Protein AF-A0A7C4PAH7-F1 (afdb_monomer)

Secondary structure (DSSP, 8-state):
----------------------------------------------------------------EEE-S-HHHHHHHHHHHHHHHHHHHHHHHHHTTTSHHHHHHHHHTTSHHHHHHHHHHHHHHHHHHHHHHHHHHHIIIIII----TTS--HHHHHHHHHHHHHHTTSSSS-----SS-HHHHHHHHHHHHHHHHHHHHHHHHHSHHHHHHHS-TTHHHHHHHHHHHHHHHHHHIIIIIIHIIIIIIS---HHHHSEEEHHHHHHH-HHHHHHHHTT-SPPPPPHHHHHHHHHHHHHHHHHHHHHHHHHHHHHHHS-------PPPPP---S------PPPPP------PPS-----SSSIIIIIHHHHHHHTTTTTTSS-GGG---SSHHHHHH-BTTB-S--TT-GGG-HHHHHHHH---TTPPPHHHHHHHHHHHHTT----

Sequence (447 aa):
MSRRQCQTTRGNHPAFFLLRAQNIHPPQMRNSPEQTFHQTKLALSQPRRAIMANEQPSTRNSARYYTRFDLVQRLEHFFFMLSFTLLGLTGLVQKYAQSPFSEFVIRSLSGIETTRQIHHAAAFVMMLVTIFHINSVLYRVLVLRVRWTMMPVIEDFKHLYDDIRYYLGLRKHKAYYGRYNYAEKVEYLAVVWGTILMGLTGFMMWNPIVTTRLLPGEFIPAAKAAHGAEAVLAVLAIVIWHFYHVHLRHFNKSMFTGKLSEAEMAHEHPAELDQIKNGALDPPPAPEVLRRRQRIFFPIAAFLSLTLGLGVYAFVSVETTAITTIPPAETVEVFVPITPTPRPTPTVAPTPTPGEGIAANSWDGAFSALFRNRCSTCHGITRVGGLSLATYQDALAGGNSGPAIVPGNPERSILVQIQQQGGHPGQLTEQELQQVIEWIRAGAVER

pLDDT: mean 81.39, std 22.3, range [29.36, 98.5]

Solvent-accessible surface area (backbone atoms only — not comparable to full-atom values): 26698 Å² total; per-residue (Å²): 134,85,89,88,80,91,82,91,84,91,85,88,85,87,80,90,86,82,87,85,90,84,89,86,86,89,91,85,89,83,82,86,84,81,90,82,85,84,90,81,86,85,86,90,84,84,89,83,85,84,82,90,71,83,79,67,81,75,88,62,87,69,79,51,70,43,84,74,44,56,70,67,60,32,50,52,49,49,54,44,52,53,21,50,50,46,32,47,54,39,47,50,30,64,74,43,48,88,39,73,67,24,44,50,52,31,56,75,50,73,26,66,68,48,36,51,51,50,29,53,52,23,47,52,50,41,51,53,49,49,56,49,48,53,48,54,50,48,42,41,44,73,54,59,56,53,76,75,66,64,58,88,51,78,66,40,57,53,38,52,52,38,35,52,35,24,77,71,65,76,34,97,58,68,50,81,24,37,89,52,43,59,66,60,26,50,54,51,50,51,51,56,52,48,51,52,52,44,52,54,24,46,45,34,66,63,31,48,68,65,40,49,74,77,39,66,71,67,52,47,62,49,24,52,52,49,38,58,49,50,50,51,52,52,50,48,46,44,56,63,47,51,40,32,54,42,57,66,77,41,73,63,54,31,71,80,71,17,39,40,42,53,69,55,33,54,71,68,19,36,47,37,45,50,28,60,74,69,66,65,56,84,72,79,61,57,70,69,58,40,51,57,39,45,68,58,43,50,61,52,50,48,51,51,50,50,53,52,47,51,48,51,49,46,69,71,61,73,52,89,73,80,75,76,80,72,72,78,72,79,84,69,71,91,70,73,78,77,70,84,69,80,80,77,77,87,74,88,72,81,84,80,79,91,84,86,82,84,61,75,76,13,34,76,53,40,48,48,63,51,37,50,74,53,37,27,83,46,23,22,90,68,27,54,66,58,19,28,47,79,44,73,67,38,26,44,63,20,27,79,90,42,36,30,44,37,65,50,33,38,89,71,5,49,53,50,53,52,57,70,72,51,92,48,95,63,63,65,52,72,69,58,45,50,52,50,42,52,34,20,47,72,42,48,42,57,104

Nearest PDB structures (foldseek):
  1kqf-assembly1_C  TM=8.508E-01  e=3.202E-06  Escherichia coli
  5och-assembly4_H  TM=1.956E-01  e=2.041E+00  Homo sapiens

Structure (mmCIF, N/CA/C/O backbone):
data_AF-A0A7C4PAH7-F1
#
_entry.id   AF-A0A7C4PAH7-F1
#
loop_
_atom_site.group_PDB
_atom_site.id
_atom_site.type_symbol
_atom_site.label_atom_id
_atom_site.label_alt_id
_atom_site.label_comp_id
_atom_site.label_asym_id
_atom_site.label_entity_id
_atom_site.label_seq_id
_atom_site.pdbx_PDB_ins_code
_atom_site.Cartn_x
_atom_site.Cartn_y
_atom_site.Cartn_z
_atom_site.occupancy
_atom_site.B_iso_or_equiv
_atom_site.auth_seq_id
_atom_site.auth_comp_id
_atom_site.auth_asym_id
_atom_site.auth_atom_id
_atom_site.pdbx_PDB_model_num
ATOM 1 N N . MET A 1 1 ? -56.613 -44.545 -25.743 1.00 35.09 1 MET A N 1
ATOM 2 C CA . MET A 1 1 ? -57.098 -45.943 -25.696 1.00 35.09 1 MET A CA 1
ATOM 3 C C . MET A 1 1 ? -55.980 -46.847 -25.182 1.00 35.09 1 MET A C 1
ATOM 5 O O . MET A 1 1 ? -54.867 -46.676 -25.643 1.00 35.09 1 MET A O 1
ATOM 9 N N . SER A 1 2 ? -56.315 -47.749 -24.244 1.00 34.22 2 SER A N 1
ATOM 10 C CA . SER A 1 2 ? -55.625 -48.985 -23.786 1.00 34.22 2 SER A CA 1
ATOM 11 C C . SER A 1 2 ? -54.119 -48.926 -23.416 1.00 34.22 2 SER A C 1
ATOM 13 O O . SER A 1 2 ? -53.301 -48.718 -24.292 1.00 34.22 2 SER A O 1
ATOM 15 N N . ARG A 1 3 ? -53.638 -49.005 -22.159 1.00 35.06 3 ARG A N 1
ATOM 16 C CA . ARG A 1 3 ? -53.734 -50.002 -21.051 1.00 35.06 3 ARG A CA 1
ATOM 17 C C . ARG A 1 3 ? -52.939 -51.316 -21.271 1.00 35.06 3 ARG A C 1
ATOM 19 O O . ARG A 1 3 ? -53.200 -51.992 -22.259 1.00 35.06 3 ARG A O 1
ATOM 26 N N . ARG A 1 4 ? -52.190 -51.707 -20.206 1.00 38.06 4 ARG A N 1
ATOM 27 C CA . ARG A 1 4 ? -51.714 -53.057 -19.749 1.00 38.06 4 ARG A CA 1
ATOM 28 C C . ARG A 1 4 ? -50.265 -53.461 -20.107 1.00 38.06 4 ARG A C 1
ATOM 30 O O . ARG A 1 4 ? -49.839 -53.156 -21.203 1.00 38.06 4 ARG A O 1
ATOM 37 N N . GLN A 1 5 ? -49.477 -54.198 -19.302 1.00 38.59 5 GLN A N 1
ATOM 38 C CA . GLN A 1 5 ? -49.494 -54.678 -17.894 1.00 38.59 5 GLN A CA 1
ATOM 39 C C . GLN A 1 5 ? -48.187 -55.482 -17.623 1.00 38.59 5 GLN A C 1
ATOM 41 O O . GLN A 1 5 ? -47.750 -56.171 -18.532 1.00 38.59 5 GLN A O 1
ATOM 46 N N . CYS A 1 6 ? -47.737 -55.515 -16.349 1.00 33.09 6 CYS A N 1
ATOM 47 C CA . CYS A 1 6 ? -47.111 -56.647 -15.600 1.00 33.09 6 CYS A CA 1
ATOM 48 C C . CYS A 1 6 ? -45.711 -57.176 -16.017 1.00 33.09 6 CYS A C 1
ATOM 50 O O . CYS A 1 6 ? -45.392 -57.177 -17.190 1.00 33.09 6 CYS A O 1
ATOM 52 N N . GLN A 1 7 ? -44.813 -57.671 -15.143 1.00 35.78 7 GLN A N 1
ATOM 53 C CA . GLN A 1 7 ? -44.905 -58.301 -13.801 1.00 35.78 7 GLN A CA 1
ATOM 54 C C . GLN A 1 7 ? -43.483 -58.299 -13.146 1.00 35.78 7 GLN A C 1
ATOM 56 O O . GLN A 1 7 ? -42.508 -58.550 -13.838 1.00 35.78 7 GLN A O 1
ATOM 61 N N . THR A 1 8 ? -43.283 -57.777 -11.923 1.00 35.81 8 THR A N 1
ATOM 62 C CA . THR A 1 8 ? -43.130 -58.449 -10.595 1.00 35.81 8 THR A CA 1
ATOM 63 C C . THR A 1 8 ? -41.800 -59.147 -10.254 1.00 35.81 8 THR A C 1
ATOM 65 O O . THR A 1 8 ? -41.507 -60.183 -10.828 1.00 35.81 8 THR A O 1
ATOM 68 N N . THR A 1 9 ? -41.168 -58.707 -9.152 1.00 34.09 9 THR A N 1
ATOM 69 C CA . THR A 1 9 ? -40.779 -59.502 -7.950 1.00 34.09 9 THR A CA 1
ATOM 70 C C . THR A 1 9 ? -40.539 -58.512 -6.792 1.00 34.09 9 THR A C 1
ATOM 72 O O . THR A 1 9 ? -39.688 -57.641 -6.910 1.00 34.09 9 THR A O 1
ATOM 75 N N . ARG A 1 10 ? -41.465 -58.371 -5.830 1.00 33.12 10 ARG A N 1
ATOM 76 C CA . ARG A 1 10 ? -41.563 -59.042 -4.506 1.00 33.12 10 ARG A CA 1
ATOM 77 C C . ARG A 1 10 ? -40.390 -58.774 -3.550 1.00 33.12 10 ARG A C 1
ATOM 79 O O . ARG A 1 10 ? -39.287 -59.244 -3.787 1.00 33.12 10 ARG A O 1
ATOM 86 N N . GLY A 1 11 ? -40.697 -58.124 -2.421 1.00 30.12 11 GLY A N 1
ATOM 87 C CA . GLY A 1 11 ? -39.770 -57.951 -1.300 1.00 30.12 11 GLY A CA 1
ATOM 88 C C . GLY A 1 11 ? -40.283 -57.092 -0.135 1.00 30.12 11 GLY A C 1
ATOM 89 O O . GLY A 1 11 ? -39.575 -56.192 0.276 1.00 30.12 11 GLY A O 1
ATOM 90 N N . ASN A 1 12 ? -41.489 -57.397 0.363 1.00 31.56 12 ASN A N 1
ATOM 91 C CA . ASN A 1 12 ? -42.074 -57.092 1.684 1.00 31.56 12 ASN A CA 1
ATOM 92 C C . ASN A 1 12 ? -42.241 -55.653 2.223 1.00 31.56 12 ASN A C 1
ATOM 94 O O . ASN A 1 12 ? -41.434 -54.751 2.062 1.00 31.56 12 ASN A O 1
ATOM 98 N N . HIS A 1 13 ? -43.388 -55.505 2.891 1.00 33.56 13 HIS A N 1
ATOM 99 C CA . HIS A 1 13 ? -44.172 -54.298 3.105 1.00 33.56 13 HIS A CA 1
ATOM 100 C C . HIS A 1 13 ? -44.029 -53.664 4.512 1.00 33.56 13 HIS A C 1
ATOM 102 O O . HIS A 1 13 ? -43.628 -54.341 5.457 1.00 33.56 13 HIS A O 1
ATOM 108 N N . PRO A 1 14 ? -44.463 -52.392 4.639 1.00 59.00 14 PRO A N 1
ATOM 109 C CA . PRO A 1 14 ? -44.670 -51.601 5.859 1.00 59.00 14 PRO A CA 1
ATOM 110 C C . PRO A 1 14 ? -46.130 -51.673 6.373 1.00 59.00 14 PRO A C 1
ATOM 112 O O . PRO A 1 14 ? -46.999 -52.189 5.674 1.00 59.00 14 PRO A O 1
ATOM 115 N N . ALA A 1 15 ? -46.436 -51.064 7.527 1.00 34.00 15 ALA A N 1
ATOM 116 C CA . ALA A 1 15 ? -47.779 -50.552 7.872 1.00 34.00 15 ALA A CA 1
ATOM 117 C C . ALA A 1 15 ? -47.665 -49.515 9.019 1.00 34.00 15 ALA A C 1
ATOM 119 O O . ALA A 1 15 ? -46.953 -49.774 9.981 1.00 34.00 15 ALA A O 1
ATOM 120 N N . PHE A 1 16 ? -48.127 -48.258 8.906 1.00 29.62 16 PHE A N 1
ATOM 121 C CA . PHE A 1 16 ? -49.519 -47.747 8.874 1.00 29.62 16 PHE A CA 1
ATOM 122 C C . PHE A 1 16 ? -50.330 -48.067 10.147 1.00 29.62 16 PHE A C 1
ATOM 124 O O . PHE A 1 16 ? -50.591 -49.235 10.402 1.00 29.62 16 PHE A O 1
ATOM 131 N N . PHE A 1 17 ? -50.817 -47.059 10.899 1.00 29.53 17 PHE A N 1
ATOM 132 C CA . PHE A 1 17 ? -52.135 -46.415 10.690 1.00 29.53 17 PHE A CA 1
ATOM 133 C C . PHE A 1 17 ? -52.603 -45.492 11.864 1.00 29.53 17 PHE A C 1
ATOM 135 O O . PHE A 1 17 ? -52.379 -45.782 13.031 1.00 29.53 17 PHE A O 1
ATOM 142 N N . LEU A 1 18 ? -53.355 -44.445 11.472 1.00 29.88 18 LEU A N 1
ATOM 143 C CA . LEU A 1 18 ? -54.565 -43.807 12.068 1.00 29.88 18 LEU A CA 1
ATOM 144 C C . LEU A 1 18 ? -54.539 -42.979 13.367 1.00 29.88 18 LEU A C 1
ATOM 146 O O . LEU A 1 18 ? -54.541 -43.497 14.473 1.00 29.88 18 LEU A O 1
ATOM 150 N N . LEU A 1 19 ? -54.775 -41.671 13.164 1.00 31.67 19 LEU A N 1
ATOM 151 C CA . LEU A 1 19 ? -56.029 -40.947 13.471 1.00 31.67 19 LEU A CA 1
ATOM 152 C C . LEU A 1 19 ? -56.720 -41.212 14.825 1.00 31.67 19 LEU A C 1
ATOM 154 O O . LEU A 1 19 ? -57.408 -42.216 14.990 1.00 31.67 19 LEU A O 1
ATOM 158 N N . ARG A 1 20 ? -56.783 -40.164 15.664 1.00 29.62 20 ARG A N 1
ATOM 159 C CA . ARG A 1 20 ? -58.056 -39.727 16.269 1.00 29.62 20 ARG A CA 1
ATOM 160 C C . ARG A 1 20 ? -58.022 -38.251 16.680 1.00 29.62 20 ARG A C 1
ATOM 162 O O . ARG A 1 20 ? -57.206 -37.838 17.494 1.00 29.62 20 ARG A O 1
ATOM 169 N N . ALA A 1 21 ? -58.945 -37.482 16.113 1.00 33.66 21 ALA A N 1
ATOM 170 C CA . ALA A 1 21 ? -59.390 -36.186 16.607 1.00 33.66 21 ALA A CA 1
ATOM 171 C C . ALA A 1 21 ? -60.620 -36.381 17.510 1.00 33.66 21 ALA A C 1
ATOM 173 O O . ALA A 1 21 ? -61.430 -37.260 17.218 1.00 33.66 21 ALA A O 1
ATOM 174 N N . GLN A 1 22 ? -60.760 -35.553 18.553 1.00 32.22 22 GLN A N 1
ATOM 175 C CA . GLN A 1 22 ? -62.009 -35.073 19.185 1.00 32.22 22 GLN A CA 1
ATOM 176 C C . GLN A 1 22 ? -61.595 -34.138 20.353 1.00 32.22 22 GLN A C 1
ATOM 178 O O . GLN A 1 22 ? -60.819 -34.565 21.195 1.00 32.22 22 GLN A O 1
ATOM 183 N N . ASN A 1 23 ? -61.813 -32.816 20.342 1.00 32.56 23 ASN A N 1
ATOM 184 C CA . ASN A 1 23 ? -63.032 -31.981 20.383 1.00 32.56 23 ASN A CA 1
ATOM 185 C C . ASN A 1 23 ? -63.423 -31.508 21.808 1.00 32.56 23 ASN A C 1
ATOM 187 O O . ASN A 1 23 ? -63.496 -32.322 22.718 1.00 32.56 23 ASN A O 1
ATOM 191 N N . ILE A 1 24 ? -63.788 -30.211 21.897 1.00 32.84 24 ILE A N 1
ATOM 192 C CA . ILE A 1 24 ? -64.696 -29.531 22.866 1.00 32.84 24 ILE A CA 1
ATOM 193 C C . ILE A 1 24 ? -64.074 -28.586 23.937 1.00 32.84 24 ILE A C 1
ATOM 195 O O . ILE A 1 24 ? -63.719 -28.981 25.036 1.00 32.84 24 ILE A O 1
ATOM 199 N N . HIS A 1 25 ? -64.004 -27.309 23.526 1.00 31.75 25 HIS A N 1
ATOM 200 C CA . HIS A 1 25 ? -64.468 -26.020 24.102 1.00 31.75 25 HIS A CA 1
ATOM 201 C C . HIS A 1 25 ? -64.240 -25.483 25.559 1.00 31.75 25 HIS A C 1
ATOM 203 O O . HIS A 1 25 ? -64.214 -26.247 26.515 1.00 31.75 25 HIS A O 1
ATOM 209 N N . PRO A 1 26 ? -64.134 -24.122 25.700 1.00 53.22 26 PRO A N 1
ATOM 210 C CA . PRO A 1 26 ? -63.938 -23.303 26.936 1.00 53.22 26 PRO A CA 1
ATOM 211 C C . PRO A 1 26 ? -65.316 -22.968 27.611 1.00 53.22 26 PRO A C 1
ATOM 213 O O . PRO A 1 26 ? -66.267 -23.612 27.164 1.00 53.22 26 PRO A O 1
ATOM 216 N N . PRO A 1 27 ? -65.560 -22.015 28.579 1.00 46.91 27 PRO A N 1
ATOM 217 C CA . PRO A 1 27 ? -64.836 -20.771 28.969 1.00 46.91 27 PRO A CA 1
ATOM 218 C C . PRO A 1 27 ? -64.942 -20.284 30.458 1.00 46.91 27 PRO A C 1
ATOM 220 O O . PRO A 1 27 ? -65.574 -20.916 31.291 1.00 46.91 27 PRO A O 1
ATOM 223 N N . GLN A 1 28 ? -64.337 -19.115 30.767 1.00 30.73 28 GLN A N 1
ATOM 224 C CA . GLN A 1 28 ? -64.933 -17.929 31.451 1.00 30.73 28 GLN A CA 1
ATOM 225 C C . GLN A 1 28 ? -64.049 -17.173 32.477 1.00 30.73 28 GLN A C 1
ATOM 227 O O . GLN A 1 28 ? -63.730 -17.659 33.555 1.00 30.73 28 GLN A O 1
ATOM 232 N N . MET A 1 29 ? -63.761 -15.918 32.098 1.00 31.16 29 MET A N 1
ATOM 233 C CA . MET A 1 29 ? -63.794 -14.643 32.842 1.00 31.16 29 MET A CA 1
ATOM 234 C C . MET A 1 29 ? -63.351 -14.547 34.316 1.00 31.16 29 MET A C 1
ATOM 236 O O . MET A 1 29 ? -64.027 -15.045 35.217 1.00 31.16 29 MET A O 1
ATOM 240 N N . ARG A 1 30 ? -62.385 -13.642 34.571 1.00 32.16 30 ARG A N 1
ATOM 241 C CA . ARG A 1 30 ? -62.533 -12.608 35.618 1.00 32.16 30 ARG A CA 1
ATOM 242 C C . ARG A 1 30 ? -61.583 -11.398 35.444 1.00 32.16 30 ARG A C 1
ATOM 244 O O . ARG A 1 30 ? -60.378 -11.523 35.598 1.00 32.16 30 ARG A O 1
ATOM 251 N N . ASN A 1 31 ? -62.196 -10.265 35.090 1.00 31.48 31 ASN A N 1
ATOM 252 C CA . ASN A 1 31 ? -61.989 -8.856 35.482 1.00 31.48 31 ASN A CA 1
ATOM 253 C C . ASN A 1 31 ? -60.585 -8.313 35.850 1.00 31.48 31 ASN A C 1
ATOM 255 O O . ASN A 1 31 ? -59.981 -8.733 36.831 1.00 31.48 31 ASN A O 1
ATOM 259 N N . SER A 1 32 ? -60.180 -7.229 35.168 1.00 35.97 32 SER A N 1
ATOM 260 C CA . SER A 1 32 ? -59.380 -6.125 35.749 1.00 35.97 32 SER A CA 1
ATOM 261 C C . SER A 1 32 ? -60.257 -5.261 36.678 1.00 35.97 32 SER A C 1
ATOM 263 O O . SER A 1 32 ? -61.481 -5.289 36.514 1.00 35.97 32 SER A O 1
ATOM 265 N N . PRO A 1 33 ? -59.684 -4.500 37.637 1.00 40.22 33 PRO A N 1
ATOM 266 C CA . PRO A 1 33 ? -59.323 -3.106 37.325 1.00 40.22 33 PRO A CA 1
ATOM 267 C C . PRO A 1 33 ? -58.122 -2.508 38.109 1.00 40.22 33 PRO A C 1
ATOM 269 O O . PRO A 1 33 ? -57.720 -2.999 39.155 1.00 40.22 33 PRO A O 1
ATOM 272 N N . GLU A 1 34 ? -57.587 -1.427 37.531 1.00 30.22 34 GLU A N 1
ATOM 273 C CA . GLU A 1 34 ? -57.113 -0.163 38.136 1.00 30.22 34 GLU A CA 1
ATOM 274 C C . GLU A 1 34 ? -56.205 -0.093 39.385 1.00 30.22 34 GLU A C 1
ATOM 276 O O . GLU A 1 34 ? -56.510 -0.555 40.475 1.00 30.22 34 GLU A O 1
ATOM 281 N N . GLN A 1 35 ? -55.119 0.672 39.192 1.00 35.88 35 GLN A N 1
ATOM 282 C CA . GLN A 1 35 ? -54.627 1.778 40.031 1.00 35.88 35 GLN A CA 1
ATOM 283 C C . GLN A 1 35 ? -54.895 1.735 41.547 1.00 35.88 35 GLN A C 1
ATOM 285 O O . GLN A 1 35 ? -56.009 1.971 42.006 1.00 35.88 35 GLN A O 1
ATOM 290 N N . THR A 1 36 ? -53.828 1.695 42.357 1.00 33.50 36 THR A N 1
ATOM 291 C CA . THR A 1 36 ? -53.839 2.409 43.647 1.00 33.50 36 THR A CA 1
ATOM 292 C C . THR A 1 36 ? -52.447 2.902 44.048 1.00 33.50 36 THR A C 1
ATOM 294 O O . THR A 1 36 ? -51.464 2.166 44.075 1.00 33.50 36 THR A O 1
ATOM 297 N N . PHE A 1 37 ? -52.414 4.205 44.305 1.00 30.66 37 PHE A N 1
ATOM 298 C CA . PHE A 1 37 ? -51.377 5.035 44.908 1.00 30.66 37 PHE A CA 1
ATOM 299 C C . PHE A 1 37 ? -51.103 4.679 46.391 1.00 30.66 37 PHE A C 1
ATOM 301 O O . PHE A 1 37 ? -51.896 3.989 47.020 1.00 30.66 37 PHE A O 1
ATOM 308 N N . HIS A 1 38 ? -50.061 5.321 46.948 1.00 31.06 38 HIS A N 1
ATOM 309 C CA . HIS A 1 38 ? -49.693 5.495 48.373 1.00 31.06 38 HIS A CA 1
ATOM 310 C C . HIS A 1 38 ? -48.747 4.447 48.987 1.00 31.06 38 HIS A C 1
ATOM 312 O O . HIS A 1 38 ? -49.076 3.289 49.184 1.00 31.06 38 HIS A O 1
ATOM 318 N N . GLN A 1 39 ? -47.474 4.811 49.186 1.00 31.94 39 GLN A N 1
ATOM 319 C CA . GLN A 1 39 ? -46.939 5.465 50.398 1.00 31.94 39 GLN A CA 1
ATOM 320 C C . GLN A 1 39 ? -46.996 4.586 51.658 1.00 31.94 39 GLN A C 1
ATOM 322 O O . GLN A 1 39 ? -48.017 4.477 52.327 1.00 31.94 39 GLN A O 1
ATOM 327 N N . THR A 1 40 ? -45.829 4.103 52.084 1.00 34.12 40 THR A N 1
ATOM 328 C CA . THR A 1 40 ? -45.518 3.812 53.494 1.00 34.12 40 THR A CA 1
ATOM 329 C C . THR A 1 40 ? -44.022 4.104 53.680 1.00 34.12 40 THR A C 1
ATOM 331 O O . THR A 1 40 ? -43.183 3.432 53.095 1.00 34.12 40 THR A O 1
ATOM 334 N N . LYS A 1 41 ? -43.665 5.324 54.115 1.00 34.78 41 LYS A N 1
ATOM 335 C CA . LYS A 1 41 ? -43.171 5.668 55.470 1.00 34.78 41 LYS A CA 1
ATOM 336 C C . LYS A 1 41 ? -42.124 4.670 56.004 1.00 34.78 41 LYS A C 1
ATOM 338 O O . LYS A 1 41 ? -42.450 3.523 56.250 1.00 34.78 41 LYS A O 1
ATOM 343 N N . LEU A 1 42 ? -40.839 5.037 56.017 1.00 33.62 42 LEU A N 1
ATOM 344 C CA . LEU A 1 42 ? -40.104 5.831 57.029 1.00 33.62 42 LEU A CA 1
ATOM 345 C C . LEU A 1 42 ? -39.534 4.987 58.187 1.00 33.62 42 LEU A C 1
ATOM 347 O O . LEU A 1 42 ? -40.271 4.329 58.905 1.00 33.62 42 LEU A O 1
ATOM 351 N N . ALA A 1 43 ? -38.228 5.191 58.396 1.00 31.55 43 ALA A N 1
ATOM 352 C CA . ALA A 1 43 ? -37.466 5.067 59.641 1.00 31.55 43 ALA A CA 1
ATOM 353 C C . ALA A 1 43 ? -37.067 3.667 60.150 1.00 31.55 43 ALA A C 1
ATOM 355 O O . ALA A 1 43 ? -37.753 3.052 60.957 1.00 31.55 43 ALA A O 1
ATOM 356 N N . LEU A 1 44 ? -35.819 3.290 59.849 1.00 37.66 44 LEU A N 1
ATOM 357 C CA . LEU A 1 44 ? -34.921 2.721 60.856 1.00 37.66 44 LEU A CA 1
ATOM 358 C C . LEU A 1 44 ? -33.666 3.596 60.937 1.00 37.66 44 LEU A C 1
ATOM 360 O O . LEU A 1 44 ? -32.801 3.597 60.066 1.00 37.66 44 LEU A O 1
ATOM 364 N N . SER A 1 45 ? -33.642 4.403 61.990 1.00 34.81 45 SER A N 1
ATOM 365 C CA . SER A 1 45 ? -32.550 5.253 62.443 1.00 34.81 45 SER A CA 1
ATOM 366 C C . SER A 1 45 ? -31.613 4.470 63.361 1.00 34.81 45 SER A C 1
ATOM 368 O O . SER A 1 45 ? -32.086 3.963 64.375 1.00 34.81 45 SER A O 1
ATOM 370 N N . GLN A 1 46 ? -30.301 4.478 63.104 1.00 38.50 46 GLN A N 1
ATOM 371 C CA . GLN A 1 46 ? -29.288 4.449 64.170 1.00 38.50 46 GLN A CA 1
ATOM 372 C C . GLN A 1 46 ? -28.051 5.290 63.793 1.00 38.50 46 GLN A C 1
ATOM 374 O O . GLN A 1 46 ? -27.732 5.400 62.608 1.00 38.50 46 GLN A O 1
ATOM 379 N N . PRO A 1 47 ? -27.364 5.914 64.774 1.00 45.28 47 PRO A N 1
ATOM 380 C CA . PRO A 1 47 ? -26.394 6.977 64.535 1.00 45.28 47 PRO A CA 1
ATOM 381 C C . PRO A 1 47 ? -24.943 6.498 64.693 1.00 45.28 47 PRO A C 1
ATOM 383 O O . PRO A 1 47 ? -24.614 5.793 65.643 1.00 45.28 47 PRO A O 1
ATOM 386 N N . ARG A 1 48 ? -24.026 6.992 63.855 1.00 37.69 48 ARG A N 1
ATOM 387 C CA . ARG A 1 48 ? -22.611 7.142 64.236 1.00 37.69 48 ARG A CA 1
ATOM 388 C C . ARG A 1 48 ? -22.074 8.466 63.712 1.00 37.69 48 ARG A C 1
ATOM 390 O O . ARG A 1 48 ? -21.861 8.652 62.520 1.00 37.69 48 ARG A O 1
ATOM 397 N N . ARG A 1 49 ? -21.897 9.400 64.646 1.00 39.16 49 ARG A N 1
ATOM 398 C CA . ARG A 1 49 ? -21.146 10.641 64.461 1.00 39.16 49 ARG A CA 1
ATOM 399 C C . ARG A 1 49 ? -19.648 10.340 64.364 1.00 39.16 49 ARG A C 1
ATOM 401 O O . ARG A 1 49 ? -19.145 9.487 65.087 1.00 39.16 49 ARG A O 1
ATOM 408 N N . ALA A 1 50 ? -18.997 11.198 63.582 1.00 36.03 50 ALA A N 1
ATOM 409 C CA . ALA A 1 50 ? -17.607 11.634 63.683 1.00 36.03 50 ALA A CA 1
ATOM 410 C C . ALA A 1 50 ? -16.520 10.696 63.140 1.00 36.03 50 ALA A C 1
ATOM 412 O O . ALA A 1 50 ? -15.842 10.020 63.900 1.00 36.03 50 ALA A O 1
ATOM 413 N N . ILE A 1 51 ? -16.245 10.833 61.838 1.00 39.72 51 ILE A N 1
ATOM 414 C CA . ILE A 1 51 ? -14.926 11.300 61.382 1.00 39.72 51 ILE A CA 1
ATOM 415 C C . ILE A 1 51 ? -15.183 12.367 60.307 1.00 39.72 51 ILE A C 1
ATOM 417 O O . ILE A 1 51 ? -15.453 12.050 59.153 1.00 39.72 51 ILE A O 1
ATOM 421 N N . MET A 1 52 ? -15.150 13.646 60.698 1.00 43.78 52 MET A N 1
ATOM 422 C CA . MET A 1 52 ? -14.929 14.730 59.741 1.00 43.78 52 MET A CA 1
ATOM 423 C C . MET A 1 52 ? -13.454 14.677 59.340 1.00 43.78 52 MET A C 1
ATOM 425 O O . MET A 1 52 ? -12.603 15.266 60.000 1.00 43.78 52 MET A O 1
ATOM 429 N N . ALA A 1 53 ? -13.157 13.934 58.280 1.00 39.47 53 ALA A N 1
ATOM 430 C CA . ALA A 1 53 ? -11.900 14.033 57.557 1.00 39.47 53 ALA A CA 1
ATOM 431 C C . ALA A 1 53 ? -12.202 14.711 56.221 1.00 39.47 53 ALA A C 1
ATOM 433 O O . ALA A 1 53 ? -12.573 14.060 55.258 1.00 39.47 53 ALA A O 1
ATOM 434 N N . ASN A 1 54 ? -12.115 16.040 56.232 1.00 39.81 54 ASN A N 1
ATOM 435 C CA . ASN A 1 54 ? -11.635 16.879 55.137 1.00 39.81 54 ASN A CA 1
ATOM 436 C C . ASN A 1 54 ? -11.788 16.309 53.705 1.00 39.81 54 ASN A C 1
ATOM 438 O O . ASN A 1 54 ? -10.792 16.074 53.024 1.00 39.81 54 ASN A O 1
ATOM 442 N N . GLU A 1 55 ? -13.017 16.141 53.213 1.00 39.72 55 GLU A N 1
ATOM 443 C CA . GLU A 1 55 ? -13.261 16.113 51.768 1.00 39.72 55 GLU A CA 1
ATOM 444 C C . GLU A 1 55 ? -13.281 17.559 51.277 1.00 39.72 55 GLU A C 1
ATOM 446 O O . GLU A 1 55 ? -14.324 18.187 51.094 1.00 39.72 55 GLU A O 1
ATOM 451 N N . GLN A 1 56 ? -12.085 18.109 51.066 1.00 37.38 56 GLN A N 1
ATOM 452 C CA . GLN A 1 56 ? -11.961 19.153 50.063 1.00 37.38 56 GLN A CA 1
ATOM 453 C C . GLN A 1 56 ? -12.465 18.565 48.738 1.00 37.38 56 GLN A C 1
ATOM 455 O O . GLN A 1 56 ? -12.005 17.481 48.360 1.00 37.38 56 GLN A O 1
ATOM 460 N N . PRO A 1 57 ? -13.368 19.239 48.003 1.00 40.12 57 PRO A N 1
ATOM 461 C CA . PRO A 1 57 ? -13.646 18.845 46.636 1.00 40.12 57 PRO A CA 1
ATOM 462 C C . PRO A 1 57 ? -12.326 19.003 45.891 1.00 40.12 57 PRO A C 1
ATOM 464 O O . PRO A 1 57 ? -11.844 20.116 45.685 1.00 40.12 57 PRO A O 1
ATOM 467 N N . SER A 1 58 ? -11.688 17.883 45.558 1.00 39.53 58 SER A N 1
ATOM 468 C CA . SER A 1 58 ? -10.491 17.891 44.733 1.00 39.53 58 SER A CA 1
ATOM 469 C C . SER A 1 58 ? -10.902 18.359 43.339 1.00 39.53 58 SER A C 1
ATOM 471 O O . SER A 1 58 ? -11.205 17.586 42.436 1.00 39.53 58 SER A O 1
ATOM 473 N N . THR A 1 59 ? -10.929 19.676 43.148 1.00 41.69 59 THR A N 1
ATOM 474 C CA . THR A 1 59 ? -11.023 20.332 41.848 1.00 41.69 59 THR A CA 1
ATOM 475 C C . THR A 1 59 ? -9.692 20.156 41.124 1.00 41.69 59 THR A C 1
ATOM 477 O O . THR A 1 59 ? -8.948 21.099 40.865 1.00 41.69 59 THR A O 1
ATOM 480 N N . ARG A 1 60 ? -9.368 18.906 40.805 1.00 41.34 60 ARG A N 1
ATOM 481 C CA . ARG A 1 60 ? -8.515 18.545 39.684 1.00 41.34 60 ARG A CA 1
ATOM 482 C C . ARG A 1 60 ? -9.346 17.590 38.851 1.00 41.34 60 ARG A C 1
ATOM 484 O O . ARG A 1 60 ? -9.363 16.392 39.115 1.00 41.34 60 ARG A O 1
ATOM 491 N N . ASN A 1 61 ? -10.034 18.146 37.852 1.00 44.97 61 ASN A N 1
ATOM 492 C CA . ASN A 1 61 ? -10.528 17.405 36.694 1.00 44.97 61 ASN A CA 1
ATOM 493 C C . ASN A 1 61 ? -9.314 16.726 36.040 1.00 44.97 61 ASN A C 1
ATOM 495 O O . ASN A 1 61 ? -8.705 17.246 35.107 1.00 44.97 61 ASN A O 1
ATOM 499 N N . SER A 1 62 ? -8.884 15.599 36.599 1.00 53.59 62 SER A N 1
ATOM 500 C CA . SER A 1 62 ? -7.921 14.724 35.960 1.00 53.59 62 SER A CA 1
ATOM 501 C C . SER A 1 62 ? -8.682 14.111 34.801 1.00 53.59 62 SER A C 1
ATOM 503 O O . SER A 1 62 ? -9.522 13.237 34.992 1.00 53.59 62 SER A O 1
ATOM 505 N N . ALA A 1 63 ? -8.477 14.671 33.607 1.00 72.31 63 ALA A N 1
ATOM 506 C CA . ALA A 1 63 ? -9.095 14.168 32.392 1.00 72.31 63 ALA A CA 1
ATOM 507 C C . ALA A 1 63 ? -8.879 12.651 32.345 1.00 72.31 63 ALA A C 1
ATOM 509 O O . ALA A 1 63 ? -7.740 12.178 32.342 1.00 72.31 63 ALA A O 1
ATOM 510 N N . ARG A 1 64 ? -9.970 11.888 32.414 1.00 89.75 64 ARG A N 1
ATOM 511 C CA . ARG A 1 64 ? -9.906 10.431 32.417 1.00 89.75 64 ARG A CA 1
ATOM 512 C C . ARG A 1 64 ? -9.556 9.980 31.004 1.00 89.75 64 ARG A C 1
ATOM 514 O O . ARG A 1 64 ? -10.151 10.450 30.038 1.00 89.75 64 ARG A O 1
ATOM 521 N N . TYR A 1 65 ? -8.572 9.096 30.888 1.00 91.94 65 TYR A N 1
ATOM 522 C CA . TYR A 1 65 ? -8.117 8.553 29.609 1.00 91.94 65 TYR A CA 1
ATOM 523 C C . TYR A 1 65 ? -8.417 7.060 29.526 1.00 91.94 65 TYR A C 1
ATOM 525 O O . TYR A 1 65 ? -8.243 6.332 30.506 1.00 91.94 65 TYR A O 1
ATOM 533 N N . TYR A 1 66 ? -8.800 6.609 28.336 1.00 92.06 66 TYR A N 1
ATOM 534 C CA . TYR A 1 66 ? -9.079 5.214 28.016 1.00 92.06 66 TYR A CA 1
ATOM 535 C C . TYR A 1 66 ? -8.077 4.694 26.988 1.00 92.06 66 TYR A C 1
ATOM 537 O O . TYR A 1 66 ? -7.711 5.399 26.047 1.00 92.06 66 TYR A O 1
ATOM 545 N N . THR A 1 67 ? -7.617 3.455 27.169 1.00 91.62 67 THR A N 1
ATOM 546 C CA . THR A 1 67 ? -6.726 2.795 26.209 1.00 91.62 67 THR A CA 1
ATOM 547 C C . THR A 1 67 ? -7.529 2.347 24.995 1.00 91.62 67 THR A C 1
ATOM 549 O O . THR A 1 67 ? -8.425 1.513 25.107 1.00 91.62 67 THR A O 1
ATOM 552 N N . ARG A 1 68 ? -7.178 2.889 23.831 1.00 91.81 68 ARG A N 1
ATOM 553 C CA . ARG A 1 68 ? -7.823 2.614 22.549 1.00 91.81 68 ARG A CA 1
ATOM 554 C C . ARG A 1 68 ? -7.034 1.600 21.725 1.00 91.81 68 ARG A C 1
ATOM 556 O O . ARG A 1 68 ? -7.613 0.620 21.263 1.00 91.81 68 ARG A O 1
ATOM 563 N N . PHE A 1 69 ? -5.723 1.805 21.603 1.00 93.62 69 PHE A N 1
ATOM 564 C CA . PHE A 1 69 ? -4.820 0.975 20.804 1.00 93.62 69 PHE A CA 1
ATOM 565 C C . PHE A 1 69 ? -3.614 0.539 21.629 1.00 93.62 69 PHE A C 1
ATOM 567 O O . PHE A 1 69 ? -3.014 1.346 22.347 1.00 93.62 69 PHE A O 1
ATOM 574 N N . ASP A 1 70 ? -3.254 -0.737 21.522 1.00 92.19 70 ASP A N 1
ATOM 575 C CA . ASP A 1 70 ? -2.042 -1.255 22.152 1.00 92.19 70 ASP A CA 1
ATOM 576 C C . ASP A 1 70 ? -0.781 -0.897 21.350 1.00 92.19 70 ASP A C 1
ATOM 578 O O . ASP A 1 70 ? -0.839 -0.363 20.243 1.00 92.19 70 ASP A O 1
ATOM 582 N N . LEU A 1 71 ? 0.391 -1.154 21.935 1.00 94.00 71 LEU A N 1
ATOM 583 C CA . LEU A 1 71 ? 1.668 -0.840 21.295 1.00 94.00 71 LEU A CA 1
ATOM 584 C C . LEU A 1 71 ? 1.849 -1.581 19.964 1.00 94.00 71 LEU A C 1
ATOM 586 O O . LEU A 1 71 ? 2.396 -1.006 19.031 1.00 94.00 71 LEU A O 1
ATOM 590 N N . VAL A 1 72 ? 1.377 -2.827 19.869 1.00 94.19 72 VAL A N 1
ATOM 591 C CA . VAL A 1 72 ? 1.543 -3.654 18.670 1.00 94.19 72 VAL A CA 1
ATOM 592 C C . VAL A 1 72 ? 0.791 -3.028 17.499 1.00 94.19 72 VAL A C 1
ATOM 594 O O . VAL A 1 72 ? 1.405 -2.769 16.472 1.00 94.19 72 VAL A O 1
ATOM 597 N N . GLN A 1 73 ? -0.476 -2.650 17.685 1.00 94.31 73 GLN A N 1
ATOM 598 C CA . GLN A 1 73 ? -1.277 -1.987 16.642 1.00 94.31 73 GLN A CA 1
ATOM 599 C C . GLN A 1 73 ? -0.661 -0.670 16.181 1.00 94.31 73 GLN A C 1
ATOM 601 O O . GLN A 1 73 ? -0.703 -0.327 15.003 1.00 94.31 73 GLN A O 1
ATOM 606 N N . ARG A 1 74 ? -0.081 0.083 17.117 1.00 96.50 74 ARG A N 1
ATOM 607 C CA . ARG A 1 74 ? 0.557 1.366 16.814 1.00 96.50 74 ARG A CA 1
ATOM 608 C C . ARG A 1 74 ? 1.842 1.182 16.013 1.00 96.50 74 ARG A C 1
ATOM 610 O O . ARG A 1 74 ? 2.114 1.977 15.118 1.00 96.50 74 ARG A O 1
ATOM 617 N N . LEU A 1 75 ? 2.614 0.137 16.311 1.00 96.75 75 LEU A N 1
ATOM 618 C CA . LEU A 1 75 ? 3.786 -0.234 15.520 1.00 96.75 75 LEU A CA 1
ATOM 619 C C . LEU A 1 75 ? 3.381 -0.724 14.126 1.00 96.75 75 LEU A C 1
ATOM 621 O O . LEU A 1 75 ? 3.966 -0.270 13.147 1.00 96.75 75 LEU A O 1
ATOM 625 N N . GLU A 1 76 ? 2.352 -1.571 14.021 1.00 96.94 76 GLU A N 1
ATOM 626 C CA . GLU A 1 76 ? 1.783 -1.998 12.732 1.00 96.94 76 GLU A CA 1
ATOM 627 C C . GLU A 1 76 ? 1.387 -0.790 11.883 1.00 96.94 76 GLU A C 1
ATOM 629 O O . GLU A 1 76 ? 1.833 -0.659 10.744 1.00 96.94 76 GLU A O 1
ATOM 634 N N . HIS A 1 77 ? 0.632 0.143 12.469 1.00 95.81 77 HIS A N 1
ATOM 635 C CA . HIS A 1 77 ? 0.240 1.378 11.802 1.00 95.81 77 HIS A CA 1
ATOM 636 C C . HIS A 1 77 ? 1.448 2.223 11.387 1.00 95.81 77 HIS A C 1
ATOM 638 O O . HIS A 1 77 ? 1.461 2.767 10.289 1.00 95.81 77 HIS A O 1
ATOM 644 N N . PHE A 1 78 ? 2.474 2.348 12.231 1.00 97.12 78 PHE A N 1
ATOM 645 C CA . PHE A 1 78 ? 3.672 3.119 11.899 1.00 97.12 78 PHE A CA 1
ATOM 646 C C . PHE A 1 78 ? 4.401 2.554 10.673 1.00 97.12 78 PHE A C 1
ATOM 648 O O . PHE A 1 78 ? 4.693 3.301 9.738 1.00 97.12 78 PHE A O 1
ATOM 655 N N . PHE A 1 79 ? 4.662 1.244 10.644 1.00 98.19 79 PHE A N 1
ATOM 656 C CA . PHE A 1 79 ? 5.330 0.614 9.503 1.00 98.19 79 PHE A CA 1
ATOM 657 C C . PHE A 1 79 ? 4.447 0.602 8.252 1.00 98.19 79 PHE A C 1
ATOM 659 O O . PHE A 1 79 ? 4.956 0.821 7.149 1.00 98.19 79 PHE A O 1
ATOM 666 N N . PHE A 1 80 ? 3.132 0.421 8.410 1.00 97.62 80 PHE A N 1
ATOM 667 C CA . PHE A 1 80 ? 2.165 0.576 7.324 1.00 97.62 80 PHE A CA 1
ATOM 668 C C . PHE A 1 80 ? 2.206 1.995 6.746 1.00 97.62 80 PHE A C 1
ATOM 670 O O . PHE A 1 80 ? 2.406 2.164 5.551 1.00 97.62 80 PHE A O 1
ATOM 677 N N . MET A 1 81 ? 2.096 3.025 7.587 1.00 96.56 81 MET A N 1
ATOM 678 C CA . MET A 1 81 ? 2.120 4.431 7.178 1.00 96.56 81 MET A CA 1
ATOM 679 C C . MET A 1 81 ? 3.424 4.778 6.455 1.00 96.56 81 MET A C 1
ATOM 681 O O . MET A 1 81 ? 3.390 5.403 5.395 1.00 96.56 81 MET A O 1
ATOM 685 N N . LEU A 1 82 ? 4.571 4.356 6.996 1.00 97.88 82 LEU A N 1
ATOM 686 C CA . LEU A 1 82 ? 5.876 4.612 6.390 1.00 97.88 82 LEU A CA 1
ATOM 687 C C . LEU A 1 82 ? 6.000 3.943 5.014 1.00 97.88 82 LEU A C 1
ATOM 689 O O . LEU A 1 82 ? 6.339 4.607 4.036 1.00 97.88 82 LEU A O 1
ATOM 693 N N . SER A 1 83 ? 5.694 2.646 4.924 1.00 98.38 83 SER A N 1
ATOM 694 C CA . SER A 1 83 ? 5.778 1.900 3.661 1.00 98.38 83 SER A CA 1
ATOM 695 C C . SER A 1 83 ? 4.764 2.396 2.630 1.00 98.38 83 SER A C 1
ATOM 697 O O . SER A 1 83 ? 5.138 2.615 1.482 1.00 98.38 83 SER A O 1
ATOM 699 N N . PHE A 1 84 ? 3.520 2.672 3.032 1.00 97.81 84 PHE A N 1
ATOM 700 C CA . PHE A 1 84 ? 2.491 3.255 2.169 1.00 97.81 84 PHE A CA 1
ATOM 701 C C . PHE A 1 84 ? 2.912 4.623 1.625 1.00 97.81 84 PHE A C 1
ATOM 703 O O . PHE A 1 84 ? 2.773 4.879 0.432 1.00 97.81 84 PHE A O 1
ATOM 710 N N . THR A 1 85 ? 3.476 5.489 2.473 1.00 97.38 85 THR A N 1
ATOM 711 C CA . THR A 1 85 ? 3.948 6.818 2.054 1.00 97.38 85 THR A CA 1
ATOM 712 C C . THR A 1 85 ? 5.066 6.700 1.020 1.00 97.38 85 THR A C 1
ATOM 714 O O . THR A 1 85 ? 5.029 7.378 -0.006 1.00 97.38 85 THR A O 1
ATOM 717 N N . LEU A 1 86 ? 6.035 5.807 1.247 1.00 98.12 86 LEU A N 1
ATOM 718 C CA . LEU A 1 86 ? 7.125 5.563 0.299 1.00 98.12 86 LEU A CA 1
ATOM 719 C C . LEU A 1 86 ? 6.618 4.957 -1.014 1.00 98.12 86 LEU A C 1
ATOM 721 O O . LEU A 1 86 ? 7.035 5.406 -2.082 1.00 98.12 86 LEU A O 1
ATOM 725 N N . LEU A 1 87 ? 5.697 3.991 -0.958 1.00 98.25 87 LEU A N 1
ATOM 726 C CA . LEU A 1 87 ? 5.057 3.389 -2.133 1.00 98.25 87 LEU A CA 1
ATOM 727 C C . LEU A 1 87 ? 4.270 4.420 -2.942 1.00 98.25 87 LEU A C 1
ATOM 729 O O . LEU A 1 87 ? 4.419 4.479 -4.160 1.00 98.25 87 LEU A O 1
ATOM 733 N N . GLY A 1 88 ? 3.477 5.258 -2.273 1.00 97.25 88 GLY A N 1
ATOM 734 C CA . GLY A 1 88 ? 2.717 6.334 -2.900 1.00 97.25 88 GLY A CA 1
ATOM 735 C C . GLY A 1 88 ? 3.630 7.360 -3.566 1.00 97.25 88 GLY A C 1
ATOM 736 O O . GLY A 1 88 ? 3.450 7.661 -4.743 1.00 97.25 88 GLY A O 1
ATOM 737 N N . LEU A 1 89 ? 4.657 7.841 -2.856 1.00 96.56 89 LEU A N 1
ATOM 738 C CA . LEU A 1 89 ? 5.615 8.810 -3.394 1.00 96.56 89 LEU A CA 1
ATOM 739 C C . LEU A 1 89 ? 6.359 8.246 -4.609 1.00 96.56 89 LEU A C 1
ATOM 741 O O . LEU A 1 89 ? 6.308 8.829 -5.689 1.00 96.56 89 LEU A O 1
ATOM 745 N N . THR A 1 90 ? 7.021 7.098 -4.450 1.00 97.56 90 THR A N 1
ATOM 746 C CA . THR A 1 90 ? 7.820 6.486 -5.524 1.00 97.56 90 THR A CA 1
ATOM 747 C C . THR A 1 90 ? 6.954 5.977 -6.676 1.00 97.56 90 THR A C 1
ATOM 749 O O . THR A 1 90 ? 7.373 6.047 -7.828 1.00 97.56 90 THR A O 1
ATOM 752 N N . GLY A 1 91 ? 5.743 5.487 -6.410 1.00 96.75 91 GLY A N 1
ATOM 753 C CA . GLY A 1 91 ? 4.819 5.000 -7.434 1.00 96.75 91 GLY A CA 1
ATOM 754 C C . GLY A 1 91 ? 4.221 6.129 -8.275 1.00 96.75 91 GLY A C 1
ATOM 755 O O . GLY A 1 91 ? 4.187 6.031 -9.502 1.00 96.75 91 GLY A O 1
ATOM 756 N N . LEU A 1 92 ? 3.795 7.231 -7.646 1.00 96.31 92 LEU A N 1
ATOM 757 C CA . LEU A 1 92 ? 3.200 8.365 -8.362 1.00 96.31 92 LEU A CA 1
ATOM 758 C C . LEU A 1 92 ? 4.213 9.082 -9.256 1.00 96.31 92 LEU A C 1
ATOM 760 O O . LEU A 1 92 ? 3.879 9.399 -10.399 1.00 96.31 92 LEU A O 1
ATOM 764 N N . VAL A 1 93 ? 5.451 9.286 -8.792 1.00 96.94 93 VAL A N 1
ATOM 765 C CA . VAL A 1 93 ? 6.486 9.919 -9.632 1.00 96.94 93 VAL A CA 1
ATOM 766 C C . VAL A 1 93 ? 6.891 9.031 -10.809 1.00 96.94 93 VAL A C 1
ATOM 768 O O . VAL A 1 93 ? 7.139 9.547 -11.893 1.00 96.94 93 VAL A O 1
ATOM 771 N N . GLN A 1 94 ? 6.873 7.701 -10.650 1.00 95.00 94 GLN A N 1
ATOM 772 C CA . GLN A 1 94 ? 7.083 6.762 -11.760 1.00 95.00 94 GLN A CA 1
ATOM 773 C C . GLN A 1 94 ? 5.912 6.768 -12.755 1.00 95.00 94 GLN A C 1
ATOM 775 O O . GLN A 1 94 ? 6.128 6.720 -13.965 1.00 95.00 94 GLN A O 1
ATOM 780 N N . LYS A 1 95 ? 4.665 6.856 -12.270 1.00 94.94 95 LYS A N 1
ATOM 781 C CA . LYS A 1 95 ? 3.466 6.934 -13.122 1.00 94.94 95 LYS A CA 1
ATOM 782 C C . LYS A 1 95 ? 3.433 8.225 -13.944 1.00 94.94 95 LYS A C 1
ATOM 784 O O . LYS A 1 95 ? 3.096 8.183 -15.125 1.00 94.94 95 LYS A O 1
ATOM 789 N N . TYR A 1 96 ? 3.774 9.354 -13.328 1.00 95.31 96 TYR A N 1
ATOM 790 C CA . TYR A 1 96 ? 3.756 10.684 -13.941 1.00 95.31 96 TYR A CA 1
ATOM 791 C C . TYR A 1 96 ? 5.175 11.199 -14.217 1.00 95.31 96 TYR A C 1
ATOM 793 O O . TYR A 1 96 ? 5.487 12.347 -13.903 1.00 95.31 96 TYR A O 1
ATOM 801 N N . ALA A 1 97 ? 6.036 10.355 -14.796 1.00 92.38 97 ALA A N 1
ATOM 802 C CA . ALA A 1 97 ? 7.471 10.621 -14.953 1.00 92.38 97 ALA A CA 1
ATOM 803 C C . ALA A 1 97 ? 7.818 11.890 -15.756 1.00 92.38 97 ALA A C 1
ATOM 805 O O . ALA A 1 97 ? 8.883 12.453 -15.551 1.00 92.38 97 ALA A O 1
ATOM 806 N N . GLN A 1 98 ? 6.921 12.353 -16.632 1.00 91.94 98 GLN A N 1
ATOM 807 C CA . GLN A 1 98 ? 7.107 13.561 -17.452 1.00 91.94 98 GLN A CA 1
ATOM 808 C C . GLN A 1 98 ? 6.727 14.867 -16.732 1.00 91.94 98 GLN A C 1
ATOM 810 O O . GLN A 1 98 ? 6.868 15.950 -17.292 1.00 91.94 98 GLN A O 1
ATOM 815 N N . SER A 1 99 ? 6.183 14.796 -15.513 1.00 96.12 99 SER A N 1
ATOM 816 C CA . SER A 1 99 ? 5.878 15.999 -14.736 1.00 96.12 99 SER A CA 1
ATOM 817 C C . SER A 1 99 ? 7.170 16.611 -14.179 1.00 96.12 99 SER A C 1
ATOM 819 O O . SER A 1 99 ? 7.973 15.866 -13.610 1.00 96.12 99 SER A O 1
ATOM 821 N N . PRO A 1 100 ? 7.352 17.949 -14.219 1.00 95.81 100 PRO A N 1
ATOM 822 C CA . PRO A 1 100 ? 8.533 18.610 -13.654 1.00 95.81 100 PRO A CA 1
ATOM 823 C C . PRO A 1 100 ? 8.791 18.248 -12.187 1.00 95.81 100 PRO A C 1
ATOM 825 O O . PRO A 1 100 ? 9.934 18.111 -11.757 1.00 95.81 100 PRO A O 1
ATOM 828 N N . PHE A 1 101 ? 7.718 18.048 -11.415 1.00 95.25 101 PHE A N 1
ATOM 829 C CA . PHE A 1 101 ? 7.818 17.613 -10.024 1.00 95.25 101 PHE A CA 1
ATOM 830 C C . PHE A 1 101 ? 8.362 16.182 -9.904 1.00 95.25 101 PHE A C 1
ATOM 832 O O . PHE A 1 101 ? 9.212 15.911 -9.059 1.00 95.25 101 PHE A O 1
ATOM 839 N N . SER A 1 102 ? 7.910 15.271 -10.768 1.00 96.44 102 SER A N 1
ATOM 840 C CA . SER A 1 102 ? 8.388 13.885 -10.780 1.00 96.44 102 SER A CA 1
ATOM 841 C C . SER A 1 102 ? 9.850 13.813 -11.201 1.00 96.44 102 SER A C 1
ATOM 843 O O . SER A 1 102 ? 10.622 13.099 -10.567 1.00 96.44 102 SER A O 1
ATOM 845 N N . GLU A 1 103 ? 10.255 14.593 -12.207 1.00 94.81 103 GLU A N 1
ATOM 846 C CA . GLU A 1 103 ? 11.662 14.706 -12.597 1.00 94.81 103 GLU A CA 1
ATOM 847 C C . GLU A 1 103 ? 12.534 15.221 -11.453 1.00 94.81 103 GLU A C 1
ATOM 849 O O . GLU A 1 103 ? 13.600 14.660 -11.203 1.00 94.81 103 GLU A O 1
ATOM 854 N N . PHE A 1 104 ? 12.081 16.254 -10.734 1.00 95.75 104 PHE A N 1
ATOM 855 C CA . PHE A 1 104 ? 12.785 16.773 -9.563 1.00 95.75 104 PHE A CA 1
ATOM 856 C C . PHE A 1 104 ? 13.000 15.675 -8.516 1.00 95.75 104 PHE A C 1
ATOM 858 O O . PHE A 1 104 ? 14.141 15.411 -8.140 1.00 95.75 104 PHE A O 1
ATOM 865 N N . VAL A 1 105 ? 11.933 14.979 -8.107 1.00 95.19 105 VAL A N 1
ATOM 866 C CA . VAL A 1 105 ? 12.017 13.915 -7.092 1.00 95.19 105 VAL A CA 1
ATOM 867 C C . VAL A 1 105 ? 12.910 12.766 -7.558 1.00 95.19 105 VAL A C 1
ATOM 869 O O . VAL A 1 105 ? 13.770 12.320 -6.802 1.00 95.19 105 VAL A O 1
ATOM 872 N N . ILE A 1 106 ? 12.755 12.304 -8.802 1.00 95.00 106 ILE A N 1
ATOM 873 C CA . ILE A 1 106 ? 13.566 11.214 -9.359 1.00 95.00 106 ILE A CA 1
ATOM 874 C C . ILE A 1 106 ? 15.048 11.608 -9.380 1.00 95.00 106 ILE A C 1
ATOM 876 O O . ILE A 1 106 ? 15.891 10.810 -8.975 1.00 95.00 106 ILE A O 1
ATOM 880 N N . ARG A 1 107 ? 15.390 12.840 -9.785 1.00 93.69 107 ARG A N 1
ATOM 881 C CA . ARG A 1 107 ? 16.779 13.336 -9.756 1.00 93.69 107 ARG A CA 1
ATOM 882 C C . ARG A 1 107 ? 17.311 13.444 -8.325 1.00 93.69 107 ARG A C 1
ATOM 884 O O . ARG A 1 107 ? 18.446 13.044 -8.077 1.00 93.69 107 ARG A O 1
ATOM 891 N N . SER A 1 108 ? 16.497 13.914 -7.377 1.00 95.75 108 SER A N 1
ATOM 892 C CA . SER A 1 108 ? 16.866 13.971 -5.954 1.00 95.75 108 SER A CA 1
ATOM 893 C C . SER A 1 108 ? 17.112 12.590 -5.346 1.00 95.75 108 SER A C 1
ATOM 895 O O . SER A 1 108 ? 17.984 12.449 -4.494 1.00 95.75 108 SER A O 1
ATOM 897 N N . LEU A 1 109 ? 16.391 11.563 -5.802 1.00 93.44 109 LEU A N 1
ATOM 898 C CA . LEU A 1 109 ? 16.580 10.171 -5.389 1.00 93.44 109 LEU A CA 1
ATOM 899 C C . LEU A 1 109 ? 17.697 9.452 -6.162 1.00 93.44 109 LEU A C 1
ATOM 901 O O . LEU A 1 109 ? 17.781 8.233 -6.094 1.00 93.44 109 LEU A O 1
ATOM 905 N N . SER A 1 110 ? 18.575 10.173 -6.871 1.00 92.25 110 SER A N 1
ATOM 906 C CA . SER A 1 110 ? 19.682 9.593 -7.652 1.00 92.25 110 SER A CA 1
ATOM 907 C C . SER A 1 110 ? 19.231 8.787 -8.885 1.00 92.25 110 SER A C 1
ATOM 909 O O . SER A 1 110 ? 19.964 7.954 -9.409 1.00 92.25 110 SER A O 1
ATOM 911 N N . GLY A 1 111 ? 18.035 9.068 -9.403 1.00 90.88 111 GLY A N 1
ATOM 912 C CA . GLY A 1 111 ? 17.530 8.530 -10.663 1.00 90.88 111 GLY A CA 1
ATOM 913 C C . GLY A 1 111 ? 16.403 7.508 -10.513 1.00 90.88 111 GLY A C 1
ATOM 914 O O . GLY A 1 111 ? 15.921 7.179 -9.424 1.00 90.88 111 GLY A O 1
ATOM 915 N N . ILE A 1 112 ? 15.943 7.017 -11.665 1.00 90.31 112 ILE A N 1
ATOM 916 C CA . ILE A 1 112 ? 14.792 6.112 -11.760 1.00 90.31 112 ILE A CA 1
ATOM 917 C C . ILE A 1 112 ? 15.088 4.730 -11.168 1.00 90.31 112 ILE A C 1
ATOM 919 O O . ILE A 1 112 ? 14.203 4.120 -10.573 1.00 90.31 112 ILE A O 1
ATOM 923 N N . GLU A 1 113 ? 16.338 4.269 -11.261 1.00 91.00 113 GLU A N 1
ATOM 924 C CA . GLU A 1 113 ? 16.751 2.969 -10.731 1.00 91.00 113 GLU A CA 1
ATOM 925 C C . GLU A 1 113 ? 16.593 2.913 -9.210 1.00 91.00 113 GLU A C 1
ATOM 927 O O . GLU A 1 113 ? 15.874 2.066 -8.683 1.00 91.00 113 GLU A O 1
ATOM 932 N N . THR A 1 114 ? 17.183 3.875 -8.504 1.00 93.25 114 THR A N 1
ATOM 933 C CA . THR A 1 114 ? 17.060 3.996 -7.049 1.00 93.25 114 THR A CA 1
ATOM 934 C C . THR A 1 114 ? 15.606 4.209 -6.630 1.00 93.25 114 THR A C 1
ATOM 936 O O . THR A 1 114 ? 15.145 3.599 -5.668 1.00 93.25 114 THR A O 1
ATOM 939 N N . THR A 1 115 ? 14.840 5.009 -7.382 1.00 95.19 115 THR A N 1
ATOM 940 C CA . THR A 1 115 ? 13.401 5.209 -7.124 1.00 95.19 115 THR A CA 1
ATOM 941 C C . THR A 1 115 ? 12.632 3.883 -7.173 1.00 95.19 115 THR A C 1
ATOM 943 O O . THR A 1 115 ? 11.833 3.596 -6.278 1.00 95.19 115 THR A O 1
ATOM 946 N N . ARG A 1 116 ? 12.907 3.040 -8.176 1.00 93.69 116 ARG A N 1
ATOM 947 C CA . ARG A 1 116 ? 12.325 1.696 -8.301 1.00 93.69 116 ARG A CA 1
ATOM 948 C C . ARG A 1 116 ? 12.766 0.774 -7.164 1.00 93.69 116 ARG A C 1
ATOM 950 O O . ARG A 1 116 ? 11.936 0.064 -6.603 1.00 93.69 116 ARG A O 1
ATOM 957 N N . GLN A 1 117 ? 14.041 0.806 -6.779 1.00 94.00 117 GLN A N 1
ATOM 958 C CA . GLN A 1 117 ? 14.557 0.003 -5.664 1.00 94.00 117 GLN A CA 1
ATOM 959 C C . GLN A 1 117 ? 13.901 0.379 -4.332 1.00 94.00 117 GLN A C 1
ATOM 961 O O . GLN A 1 117 ? 13.498 -0.506 -3.579 1.00 94.00 117 GLN A O 1
ATOM 966 N N . ILE A 1 118 ? 13.719 1.676 -4.064 1.00 97.06 118 ILE A N 1
ATOM 967 C CA . ILE A 1 118 ? 12.986 2.154 -2.883 1.00 97.06 118 ILE A CA 1
ATOM 968 C C . ILE A 1 118 ? 11.534 1.668 -2.931 1.00 97.06 118 ILE A C 1
ATOM 970 O O . ILE A 1 118 ? 11.019 1.205 -1.914 1.00 97.06 118 ILE A O 1
ATOM 974 N N . HIS A 1 119 ? 10.885 1.719 -4.099 1.00 97.50 119 HIS A N 1
ATOM 975 C CA . HIS A 1 119 ? 9.523 1.209 -4.272 1.00 97.50 119 HIS A CA 1
ATOM 976 C C . HIS A 1 119 ? 9.429 -0.284 -3.918 1.00 97.50 119 HIS A C 1
ATOM 978 O O . HIS A 1 119 ? 8.576 -0.689 -3.132 1.00 97.50 119 HIS A O 1
ATOM 984 N N . HIS A 1 120 ? 10.350 -1.097 -4.438 1.00 95.94 120 HIS A N 1
ATOM 985 C CA . HIS A 1 120 ? 10.426 -2.535 -4.172 1.00 95.94 120 HIS A CA 1
ATOM 986 C C . HIS A 1 120 ? 10.726 -2.841 -2.696 1.00 95.94 120 HIS A C 1
ATOM 988 O O . HIS A 1 120 ? 10.092 -3.713 -2.102 1.00 95.94 120 HIS A O 1
ATOM 994 N N . ALA A 1 121 ? 11.642 -2.094 -2.073 1.00 97.06 121 ALA A N 1
ATOM 995 C CA . ALA A 1 121 ? 11.950 -2.232 -0.652 1.00 97.06 121 ALA A CA 1
ATOM 996 C C . ALA A 1 121 ? 10.743 -1.872 0.230 1.00 97.06 121 ALA A C 1
ATOM 998 O O . ALA A 1 121 ? 10.418 -2.599 1.170 1.00 97.06 121 ALA A O 1
ATOM 999 N N . ALA A 1 122 ? 10.032 -0.790 -0.095 1.00 98.50 122 ALA A N 1
ATOM 1000 C CA . ALA A 1 122 ? 8.815 -0.399 0.608 1.00 98.50 122 ALA A CA 1
ATOM 1001 C C . ALA A 1 122 ? 7.689 -1.433 0.423 1.00 98.50 122 ALA A C 1
ATOM 1003 O O . ALA A 1 122 ? 6.988 -1.744 1.387 1.00 98.50 122 ALA A O 1
ATOM 1004 N N . ALA A 1 123 ? 7.559 -2.024 -0.772 1.00 98.19 123 ALA A N 1
ATOM 1005 C CA . ALA A 1 123 ? 6.622 -3.118 -1.037 1.00 98.19 123 ALA A CA 1
ATOM 1006 C C . ALA A 1 123 ? 6.941 -4.352 -0.183 1.00 98.19 123 ALA A C 1
ATOM 1008 O O . ALA A 1 123 ? 6.040 -4.927 0.424 1.00 98.19 123 ALA A O 1
ATOM 1009 N N . PHE A 1 124 ? 8.218 -4.725 -0.074 1.00 97.81 124 PHE A N 1
ATOM 1010 C CA . PHE A 1 124 ? 8.649 -5.831 0.780 1.00 97.81 124 PHE A CA 1
ATOM 1011 C C . PHE A 1 124 ? 8.290 -5.586 2.254 1.00 97.81 124 PHE A C 1
ATOM 1013 O O . PHE A 1 124 ? 7.706 -6.457 2.899 1.00 97.81 124 PHE A O 1
ATOM 1020 N N . VAL A 1 125 ? 8.550 -4.381 2.777 1.00 98.25 125 VAL A N 1
ATOM 1021 C CA . VAL A 1 125 ? 8.131 -4.004 4.140 1.00 98.25 125 VAL A CA 1
ATOM 1022 C C . VAL A 1 125 ? 6.609 -4.095 4.291 1.00 98.25 125 VAL A C 1
ATOM 1024 O O . VAL A 1 125 ? 6.137 -4.676 5.266 1.00 98.25 125 VAL A O 1
ATOM 1027 N N . MET A 1 126 ? 5.837 -3.598 3.320 1.00 98.25 126 MET A N 1
ATOM 1028 C CA . MET A 1 126 ? 4.372 -3.690 3.329 1.00 98.25 126 MET A CA 1
ATOM 1029 C C . MET A 1 126 ? 3.880 -5.147 3.366 1.00 98.25 126 MET A C 1
ATOM 1031 O O . MET A 1 126 ? 2.945 -5.469 4.102 1.00 98.25 126 MET A O 1
ATOM 1035 N N . MET A 1 127 ? 4.527 -6.059 2.632 1.00 98.00 127 MET A N 1
ATOM 1036 C CA . MET A 1 127 ? 4.205 -7.491 2.673 1.00 98.00 127 MET A CA 1
ATOM 1037 C C . MET A 1 127 ? 4.479 -8.094 4.056 1.00 98.00 127 MET A C 1
ATOM 1039 O O . MET A 1 127 ? 3.633 -8.817 4.581 1.00 98.00 127 MET A O 1
ATOM 1043 N N . LEU A 1 128 ? 5.612 -7.763 4.689 1.00 98.00 128 LEU A N 1
ATOM 1044 C CA . LEU A 1 128 ? 5.922 -8.229 6.047 1.00 98.00 128 LEU A CA 1
ATOM 1045 C C . LEU A 1 128 ? 4.920 -7.703 7.081 1.00 98.00 128 LEU A C 1
ATOM 1047 O O . LEU A 1 128 ? 4.440 -8.471 7.917 1.00 98.00 128 LEU A O 1
ATOM 1051 N N . VAL A 1 129 ? 4.566 -6.417 6.999 1.00 98.25 129 VAL A N 1
ATOM 1052 C CA . VAL A 1 129 ? 3.530 -5.809 7.848 1.00 98.25 129 VAL A CA 1
ATOM 1053 C C . VAL A 1 129 ? 2.191 -6.510 7.636 1.00 98.25 129 VAL A C 1
ATOM 1055 O O . VAL A 1 129 ? 1.514 -6.825 8.607 1.00 98.25 129 VAL A O 1
ATOM 1058 N N . THR A 1 130 ? 1.837 -6.841 6.393 1.00 98.00 130 THR A N 1
ATOM 1059 C CA . THR A 1 130 ? 0.601 -7.571 6.071 1.00 98.00 130 THR A CA 1
ATOM 1060 C C . THR A 1 130 ? 0.589 -8.974 6.683 1.00 98.00 130 THR A C 1
ATOM 1062 O O . THR A 1 130 ? -0.408 -9.371 7.285 1.00 98.00 130 THR A O 1
ATOM 1065 N N . ILE A 1 131 ? 1.694 -9.725 6.593 1.00 97.88 131 ILE A N 1
ATOM 1066 C CA . ILE A 1 131 ? 1.821 -11.054 7.222 1.00 97.88 131 ILE A CA 1
ATOM 1067 C C . ILE A 1 131 ? 1.668 -10.946 8.741 1.00 97.88 131 ILE A C 1
ATOM 1069 O O . ILE A 1 131 ? 0.958 -11.743 9.365 1.00 97.88 131 ILE A O 1
ATOM 1073 N N . PHE A 1 132 ? 2.322 -9.957 9.349 1.00 98.19 132 PHE A N 1
ATOM 1074 C CA . PHE A 1 132 ? 2.205 -9.713 10.780 1.00 98.19 132 PHE A CA 1
ATOM 1075 C C . PHE A 1 132 ? 0.766 -9.333 11.169 1.00 98.19 132 PHE A C 1
ATOM 1077 O O . PHE A 1 132 ? 0.224 -9.922 12.105 1.00 98.19 132 PHE A O 1
ATOM 1084 N N . HIS A 1 133 ? 0.108 -8.468 10.393 1.00 97.06 133 HIS A N 1
ATOM 1085 C CA . HIS A 1 133 ? -1.280 -8.044 10.602 1.00 97.06 133 HIS A CA 1
ATOM 1086 C C . HIS A 1 133 ? -2.278 -9.189 10.504 1.00 97.06 133 HIS A C 1
ATOM 1088 O O . HIS A 1 133 ? -3.147 -9.326 11.366 1.00 97.06 133 HIS A O 1
ATOM 1094 N N . ILE A 1 134 ? -2.114 -10.089 9.532 1.00 96.38 134 ILE A N 1
ATOM 1095 C CA . ILE A 1 134 ? -2.929 -11.308 9.437 1.00 96.38 134 ILE A CA 1
ATOM 1096 C C . ILE A 1 134 ? -2.811 -12.125 10.731 1.00 96.38 134 ILE A C 1
ATOM 1098 O O . ILE A 1 134 ? -3.827 -12.510 11.312 1.00 96.38 134 ILE A O 1
ATOM 1102 N N . ASN A 1 135 ? -1.594 -12.348 11.235 1.00 97.31 135 ASN A N 1
ATOM 1103 C CA . ASN A 1 135 ? -1.391 -13.069 12.494 1.00 97.31 135 ASN A CA 1
ATOM 1104 C C . ASN A 1 135 ? -1.941 -12.306 13.711 1.00 97.31 135 ASN A C 1
ATOM 1106 O O . ASN A 1 135 ? -2.550 -12.925 14.582 1.00 97.31 135 ASN A O 1
ATOM 1110 N N . SER A 1 136 ? -1.764 -10.983 13.771 1.00 95.38 136 SER A N 1
ATOM 1111 C CA . SER A 1 136 ? -2.281 -10.100 14.831 1.00 95.38 136 SER A CA 1
ATOM 1112 C C . SER A 1 136 ? -3.809 -10.189 14.917 1.00 95.38 136 SER A C 1
ATOM 1114 O O . SER A 1 136 ? -4.375 -10.418 15.994 1.00 95.38 136 SER A O 1
ATOM 1116 N N . VAL A 1 137 ? -4.490 -10.116 13.770 1.00 93.81 137 VAL A N 1
ATOM 1117 C CA . VAL A 1 137 ? -5.942 -10.298 13.669 1.00 93.81 137 VAL A CA 1
ATOM 1118 C C . VAL A 1 137 ? -6.332 -11.724 14.056 1.00 93.81 137 VAL A C 1
ATOM 1120 O O . VAL A 1 137 ? -7.155 -11.897 14.954 1.00 93.81 137 VAL A O 1
ATOM 1123 N N . LEU A 1 138 ? -5.719 -12.759 13.474 1.00 95.06 138 LEU A N 1
ATOM 1124 C CA . LEU A 1 138 ? -6.040 -14.153 13.813 1.00 95.06 138 LEU A CA 1
ATOM 1125 C C . LEU A 1 138 ? -5.828 -14.455 15.302 1.00 95.06 138 LEU A C 1
ATOM 1127 O O . LEU A 1 138 ? -6.641 -15.155 15.902 1.00 95.06 138 LEU A O 1
ATOM 1131 N N . TYR A 1 139 ? -4.799 -13.888 15.930 1.00 95.06 139 TYR A N 1
ATOM 1132 C CA . TYR A 1 139 ? -4.555 -14.021 17.363 1.00 95.06 139 TYR A CA 1
ATOM 1133 C C . TYR A 1 139 ? -5.704 -13.425 18.182 1.00 95.06 139 TYR A C 1
ATOM 1135 O O . TYR A 1 139 ? -6.278 -14.093 19.047 1.00 95.06 139 TYR A O 1
ATOM 1143 N N . ARG A 1 140 ? -6.105 -12.185 17.882 1.00 92.31 140 ARG A N 1
ATOM 1144 C CA . ARG A 1 140 ? -7.240 -11.524 18.551 1.00 92.31 140 ARG A CA 1
ATOM 1145 C C . ARG A 1 140 ? -8.521 -12.351 18.419 1.00 92.31 140 ARG A C 1
ATOM 1147 O O . ARG A 1 140 ? -9.265 -12.533 19.380 1.00 92.31 140 ARG A O 1
ATOM 1154 N N . VAL A 1 141 ? -8.745 -12.924 17.251 1.00 92.19 141 VAL A N 1
ATOM 1155 C CA . VAL A 1 141 ? -9.979 -13.638 16.923 1.00 92.19 141 VAL A CA 1
ATOM 1156 C C . VAL A 1 141 ? -10.019 -15.047 17.502 1.00 92.19 141 VAL A C 1
ATOM 1158 O O . VAL A 1 141 ? -11.004 -15.442 18.120 1.00 92.19 141 VAL A O 1
ATOM 1161 N N . LEU A 1 142 ? -8.961 -15.825 17.303 1.00 93.81 142 LEU A N 1
ATOM 1162 C CA . LEU A 1 142 ? -8.942 -17.246 17.638 1.00 93.81 142 LEU A CA 1
ATOM 1163 C C . LEU A 1 142 ? -8.487 -17.481 19.081 1.00 93.81 142 LEU A C 1
ATOM 1165 O O . LEU A 1 142 ? -9.018 -18.363 19.763 1.00 93.81 142 LEU A O 1
ATOM 1169 N N . VAL A 1 143 ? -7.532 -16.682 19.570 1.00 94.44 143 VAL A N 1
ATOM 1170 C CA . VAL A 1 143 ? -6.979 -16.815 20.925 1.00 94.44 143 VAL A CA 1
ATOM 1171 C C . VAL A 1 143 ? -7.780 -15.978 21.912 1.00 94.44 143 VAL A C 1
ATOM 1173 O O . VAL A 1 143 ? -8.339 -16.536 22.865 1.00 94.44 143 VAL A O 1
ATOM 1176 N N . LEU A 1 144 ? -7.877 -14.665 21.675 1.00 91.69 144 LEU A N 1
ATOM 1177 C CA . LEU A 1 144 ? -8.579 -13.759 22.593 1.00 91.69 144 LEU A CA 1
ATOM 1178 C C . LEU A 1 144 ? -10.104 -13.844 22.455 1.00 91.69 144 LEU A C 1
ATOM 1180 O O . LEU A 1 144 ? -10.800 -13.552 23.421 1.00 91.69 144 LEU A O 1
ATOM 1184 N N . ARG A 1 145 ? -10.620 -14.305 21.305 1.00 90.50 145 ARG A N 1
ATOM 1185 C CA . ARG A 1 145 ? -12.059 -14.330 20.979 1.00 90.50 145 ARG A CA 1
ATOM 1186 C C . ARG A 1 145 ? -12.733 -12.968 21.122 1.00 90.50 145 ARG A C 1
ATOM 1188 O O . ARG A 1 145 ? -13.900 -12.892 21.494 1.00 90.50 145 ARG A O 1
ATOM 1195 N N . VAL A 1 146 ? -12.011 -11.900 20.785 1.00 87.81 146 VAL A N 1
ATOM 1196 C CA . VAL A 1 146 ? -12.644 -10.583 20.678 1.00 87.81 146 VAL A CA 1
ATOM 1197 C C . VAL A 1 146 ? -13.577 -10.556 19.471 1.00 87.81 146 VAL A C 1
ATOM 1199 O O . VAL A 1 146 ? -13.308 -11.167 18.432 1.00 87.81 146 VAL A O 1
ATOM 1202 N N . ARG A 1 147 ? -14.686 -9.832 19.608 1.00 85.81 147 ARG A N 1
ATOM 1203 C CA . ARG A 1 147 ? -15.680 -9.664 18.543 1.00 85.81 147 ARG A CA 1
ATOM 1204 C C . ARG A 1 147 ? -15.041 -9.014 17.308 1.00 85.81 147 ARG A C 1
ATOM 1206 O O . ARG A 1 147 ? -14.218 -8.106 17.433 1.00 85.81 147 ARG A O 1
ATOM 1213 N N . TRP A 1 148 ? -15.460 -9.445 16.116 1.00 84.25 148 TRP A N 1
ATOM 1214 C CA . TRP A 1 148 ? -15.043 -8.888 14.816 1.00 84.25 148 TRP A CA 1
ATOM 1215 C C . TRP A 1 148 ? -15.633 -7.496 14.577 1.00 84.25 148 TRP A C 1
ATOM 1217 O O . TRP A 1 148 ? -16.460 -7.284 13.700 1.00 84.25 148 TRP A O 1
ATOM 1227 N N . THR A 1 149 ? -15.214 -6.530 15.387 1.00 86.75 149 THR A N 1
ATOM 1228 C CA . THR A 1 149 ? -15.769 -5.170 15.387 1.00 86.75 149 THR A CA 1
ATOM 1229 C C . THR A 1 149 ? -15.414 -4.359 14.141 1.00 86.75 149 THR A C 1
ATOM 1231 O O . THR A 1 149 ? -16.113 -3.394 13.860 1.00 86.75 149 THR A O 1
ATOM 1234 N N . MET A 1 150 ? -14.383 -4.754 13.384 1.00 89.50 150 MET A N 1
ATOM 1235 C CA . MET A 1 150 ? -13.997 -4.108 12.120 1.00 89.50 150 MET A CA 1
ATOM 1236 C C . MET A 1 150 ? -14.810 -4.568 10.907 1.00 89.50 150 MET A C 1
ATOM 1238 O O . MET A 1 150 ? -14.767 -3.913 9.870 1.00 89.50 150 MET A O 1
ATOM 1242 N N . MET A 1 151 ? -15.551 -5.674 11.007 1.00 89.88 151 MET A N 1
ATOM 1243 C CA . MET A 1 151 ? -16.382 -6.121 9.893 1.00 89.88 151 MET A CA 1
ATOM 1244 C C . MET A 1 151 ? -17.659 -5.278 9.815 1.00 89.88 151 MET A C 1
ATOM 1246 O O . MET A 1 151 ? -18.327 -5.108 10.843 1.00 89.88 151 MET A O 1
ATOM 1250 N N . PRO A 1 152 ? -18.026 -4.770 8.624 1.00 88.94 152 PRO A N 1
ATOM 1251 C CA . PRO A 1 152 ? -19.310 -4.118 8.429 1.00 88.94 152 PRO A CA 1
ATOM 1252 C C . PRO A 1 152 ? -20.463 -5.069 8.764 1.00 88.94 152 PRO A C 1
ATOM 1254 O O . PRO A 1 152 ? -20.484 -6.222 8.329 1.00 88.94 152 PRO A O 1
ATOM 1257 N N . VAL A 1 153 ? -21.427 -4.578 9.533 1.00 90.38 153 VAL A N 1
ATOM 1258 C CA . VAL A 1 153 ? -22.670 -5.277 9.880 1.00 90.38 153 VAL A CA 1
ATOM 1259 C C . VAL A 1 153 ? -23.871 -4.478 9.385 1.00 90.38 153 VAL A C 1
ATOM 1261 O O . VAL A 1 153 ? -23.768 -3.293 9.082 1.00 90.38 153 VAL A O 1
ATOM 1264 N N . ILE A 1 154 ? -25.046 -5.106 9.332 1.00 89.00 154 ILE A N 1
ATOM 1265 C CA . ILE A 1 154 ? -26.278 -4.451 8.855 1.00 89.00 154 ILE A CA 1
ATOM 1266 C C . ILE A 1 154 ? -26.602 -3.186 9.679 1.00 89.00 154 ILE A C 1
ATOM 1268 O O . ILE A 1 154 ? -27.108 -2.202 9.146 1.00 89.00 154 ILE A O 1
ATOM 1272 N N . GLU A 1 155 ? -26.245 -3.174 10.966 1.00 89.00 155 GLU A N 1
ATOM 1273 C CA . GLU A 1 155 ? -26.401 -2.012 11.852 1.00 89.00 155 GLU A CA 1
ATOM 1274 C C . GLU A 1 155 ? -25.601 -0.782 11.386 1.00 89.00 155 GLU A C 1
ATOM 1276 O O . GLU A 1 155 ? -26.023 0.347 11.631 1.00 89.00 155 GLU A O 1
ATOM 1281 N N . ASP A 1 156 ? -24.500 -0.959 10.651 1.00 92.62 156 ASP A N 1
ATOM 1282 C CA . ASP A 1 156 ? -23.713 0.162 10.128 1.00 92.62 156 ASP A CA 1
ATOM 1283 C C . ASP A 1 156 ? -24.488 0.970 9.077 1.00 92.62 156 ASP A C 1
ATOM 1285 O O . ASP A 1 156 ? -24.354 2.193 9.023 1.00 92.62 156 ASP A O 1
ATOM 1289 N N . PHE A 1 157 ? -25.385 0.334 8.311 1.00 93.38 157 PHE A N 1
ATOM 1290 C CA . PHE A 1 157 ? -26.287 1.050 7.400 1.00 93.38 157 PHE A CA 1
ATOM 1291 C C . PHE A 1 157 ? -27.297 1.910 8.157 1.00 93.38 157 PHE A C 1
ATOM 1293 O O . PHE A 1 157 ? -27.641 3.006 7.712 1.00 93.38 157 PHE A O 1
ATOM 1300 N N . LYS A 1 158 ? -27.746 1.445 9.329 1.00 93.31 158 LYS A N 1
ATOM 1301 C CA . LYS A 1 158 ? -28.596 2.248 10.210 1.00 93.31 158 LYS A CA 1
ATOM 1302 C C . LYS A 1 158 ? -27.831 3.464 10.728 1.00 93.31 158 LYS A C 1
ATOM 1304 O O . LYS A 1 158 ? -28.393 4.554 10.725 1.00 93.31 158 LYS A O 1
ATOM 1309 N N . HIS A 1 159 ? -26.561 3.306 11.111 1.00 94.06 159 HIS A N 1
ATOM 1310 C CA . HIS A 1 159 ? -25.712 4.429 11.525 1.00 94.06 159 HIS A CA 1
ATOM 1311 C C . HIS A 1 159 ? -25.498 5.447 10.400 1.00 94.06 159 HIS A C 1
ATOM 1313 O O . HIS A 1 159 ? -25.623 6.648 10.631 1.00 94.06 159 HIS A O 1
ATOM 1319 N N . LEU A 1 160 ? -25.253 4.980 9.175 1.00 94.56 160 LEU A N 1
ATOM 1320 C CA . LEU A 1 160 ? -25.150 5.849 8.003 1.00 94.56 160 LEU A CA 1
ATOM 1321 C C . LEU A 1 160 ? -26.453 6.629 7.763 1.00 94.56 160 LEU A C 1
ATOM 1323 O O . LEU A 1 160 ? -26.430 7.846 7.600 1.00 94.56 160 LEU A O 1
ATOM 1327 N N . TYR A 1 161 ? -27.600 5.948 7.783 1.00 94.69 161 TYR A N 1
ATOM 1328 C CA . TYR A 1 161 ? -28.906 6.590 7.611 1.00 94.69 161 TYR A CA 1
ATOM 1329 C C . TYR A 1 161 ? -29.200 7.624 8.706 1.00 94.69 161 TYR A C 1
ATOM 1331 O O . TYR A 1 161 ? -29.703 8.719 8.448 1.00 94.69 161 TYR A O 1
ATOM 1339 N N . ASP A 1 162 ? -28.866 7.284 9.945 1.00 94.75 162 ASP A N 1
ATOM 1340 C CA . ASP A 1 162 ? -28.984 8.156 11.104 1.00 94.75 162 ASP A CA 1
ATOM 1341 C C . ASP A 1 162 ? -28.156 9.439 10.967 1.00 94.75 162 ASP A C 1
ATOM 1343 O O . ASP A 1 162 ? -28.651 10.519 11.299 1.00 94.75 162 ASP A O 1
ATOM 1347 N N . ASP A 1 163 ? -26.938 9.329 10.442 1.00 94.31 163 ASP A N 1
ATOM 1348 C CA . ASP A 1 163 ? -26.067 10.470 10.173 1.00 94.31 163 ASP A CA 1
ATOM 1349 C C . ASP A 1 163 ? -26.561 11.329 9.017 1.00 94.31 163 ASP A C 1
ATOM 1351 O O . ASP A 1 163 ? -26.532 12.554 9.118 1.00 94.31 163 ASP A O 1
ATOM 1355 N N . ILE A 1 164 ? -27.067 10.719 7.941 1.00 95.88 164 ILE A N 1
ATOM 1356 C CA . ILE A 1 164 ? -27.684 11.460 6.833 1.00 95.88 164 ILE A CA 1
ATOM 1357 C C . ILE A 1 164 ? -28.833 12.317 7.371 1.00 95.88 164 ILE A C 1
ATOM 1359 O O . ILE A 1 164 ? -28.897 13.515 7.101 1.00 95.88 164 ILE A O 1
ATOM 1363 N N . ARG A 1 165 ? -29.706 11.746 8.210 1.00 96.62 165 ARG A N 1
ATOM 1364 C CA . ARG A 1 165 ? -30.792 12.502 8.855 1.00 96.62 165 ARG A CA 1
ATOM 1365 C C . ARG A 1 165 ? -30.281 13.598 9.785 1.00 96.62 165 ARG A C 1
ATOM 1367 O O . ARG A 1 165 ? -30.898 14.658 9.847 1.00 96.62 165 ARG A O 1
ATOM 1374 N N . TYR A 1 166 ? -29.188 13.360 10.505 1.00 94.38 166 TYR A N 1
ATOM 1375 C CA . TYR A 1 166 ? -28.546 14.380 11.333 1.00 94.38 166 TYR A CA 1
ATOM 1376 C C . TYR A 1 166 ? -28.025 15.551 10.488 1.00 94.38 166 TYR A C 1
ATOM 1378 O O . TYR A 1 166 ? -28.331 16.700 10.796 1.00 94.38 166 TYR A O 1
ATOM 1386 N N . TYR A 1 167 ? -27.317 15.280 9.388 1.00 94.62 167 TYR A N 1
ATOM 1387 C CA . TYR A 1 167 ? -26.806 16.327 8.498 1.00 94.62 167 TYR A CA 1
ATOM 1388 C C . TYR A 1 167 ? -27.915 17.078 7.749 1.00 94.62 167 TYR A C 1
ATOM 1390 O O . TYR A 1 167 ? -27.767 18.267 7.488 1.00 94.62 167 TYR A O 1
ATOM 1398 N N . LEU A 1 168 ? -29.050 16.428 7.475 1.00 96.56 168 LEU A N 1
ATOM 1399 C CA . LEU A 1 168 ? -30.264 17.075 6.958 1.00 96.56 168 LEU A CA 1
ATOM 1400 C C . LEU A 1 168 ? -31.056 17.847 8.034 1.00 96.56 168 LEU A C 1
ATOM 1402 O O . LEU A 1 168 ? -32.126 18.377 7.745 1.00 96.56 168 LEU A O 1
ATOM 1406 N N . GLY A 1 169 ? -30.584 17.882 9.285 1.00 95.06 169 GLY A N 1
ATOM 1407 C CA . GLY A 1 169 ? -31.252 18.566 10.397 1.00 95.06 169 GLY A CA 1
ATOM 1408 C C . GLY A 1 169 ? -32.500 17.855 10.940 1.00 95.06 169 GLY A C 1
ATOM 1409 O O . GLY A 1 169 ? -33.152 18.363 11.848 1.00 95.06 169 GLY A O 1
ATOM 1410 N N . LEU A 1 170 ? -32.825 16.659 10.438 1.00 96.06 170 LEU A N 1
ATOM 1411 C CA . LEU A 1 170 ? -33.980 15.853 10.862 1.00 96.06 170 LEU A CA 1
ATOM 1412 C C . LEU A 1 170 ? -33.745 15.126 12.195 1.00 96.06 170 LEU A C 1
ATOM 1414 O O . LEU A 1 170 ? -34.678 14.592 12.796 1.00 96.06 170 LEU A O 1
ATOM 1418 N N . ARG A 1 171 ? -32.497 15.078 12.665 1.00 94.00 171 ARG A N 1
ATOM 1419 C CA . ARG A 1 171 ? -32.112 14.495 13.953 1.00 94.00 171 ARG A CA 1
ATOM 1420 C C . ARG A 1 171 ? -31.170 15.441 14.687 1.00 94.00 171 ARG A C 1
ATOM 1422 O O . ARG A 1 171 ? -30.315 16.065 14.078 1.00 94.00 171 ARG A O 1
ATOM 1429 N N . LYS A 1 172 ? -31.292 15.506 16.016 1.00 92.06 172 LYS A N 1
ATOM 1430 C CA . LYS A 1 172 ? -30.475 16.405 16.847 1.00 92.06 172 LYS A CA 1
ATOM 1431 C C . LYS A 1 172 ? -29.045 15.914 17.082 1.00 92.06 172 LYS A C 1
ATOM 1433 O O . LYS A 1 172 ? -28.190 16.723 17.424 1.00 92.06 172 LYS A O 1
ATOM 1438 N N . HIS A 1 173 ? -28.796 14.606 17.010 1.00 89.56 173 HIS A N 1
ATOM 1439 C CA . HIS A 1 173 ? -27.523 13.981 17.394 1.00 89.56 173 HIS A CA 1
ATOM 1440 C C . HIS A 1 173 ? -27.119 12.939 16.346 1.00 89.56 173 HIS A C 1
ATOM 1442 O O . HIS A 1 173 ? -27.992 12.379 15.677 1.00 89.56 173 HIS A O 1
ATOM 1448 N N . LYS A 1 174 ? -25.814 12.677 16.231 1.00 91.06 174 LYS A N 1
ATOM 1449 C CA . LYS A 1 174 ? -25.253 11.640 15.355 1.00 91.06 174 LYS A CA 1
ATOM 1450 C C . LYS A 1 174 ? -25.639 10.228 15.796 1.00 91.06 174 LYS A C 1
ATOM 1452 O O . LYS A 1 174 ? -26.218 10.030 16.871 1.00 91.06 174 LYS A O 1
ATOM 1457 N N . ALA A 1 175 ? -25.329 9.249 14.949 1.00 92.25 175 ALA A N 1
ATOM 1458 C CA . ALA A 1 175 ? -25.471 7.845 15.296 1.00 92.25 175 ALA A CA 1
ATOM 1459 C C . ALA A 1 175 ? -24.629 7.460 16.526 1.00 92.25 175 ALA A C 1
ATOM 1461 O O . ALA A 1 175 ? -23.632 8.090 16.874 1.00 92.25 175 ALA A O 1
ATOM 1462 N N . TYR A 1 176 ? -25.072 6.409 17.209 1.00 92.38 176 TYR A N 1
ATOM 1463 C CA . TYR A 1 176 ? -24.484 5.949 18.459 1.00 92.38 176 TYR A CA 1
ATOM 1464 C C . TYR A 1 176 ? -23.472 4.835 18.165 1.00 92.38 176 TYR A C 1
ATOM 1466 O O . TYR A 1 176 ? -23.819 3.656 18.125 1.00 92.38 176 TYR A O 1
ATOM 1474 N N . TYR A 1 177 ? -22.231 5.228 17.866 1.00 92.19 177 TYR A N 1
ATOM 1475 C CA . TYR A 1 177 ? -21.210 4.303 17.369 1.00 92.19 177 TYR A CA 1
ATOM 1476 C C . TYR A 1 177 ? -20.581 3.447 18.470 1.00 92.19 177 TYR A C 1
ATOM 1478 O O . TYR A 1 177 ? -20.390 3.886 19.606 1.00 92.19 177 TYR A O 1
ATOM 1486 N N . GLY A 1 178 ? -20.208 2.224 18.088 1.00 91.50 178 GLY A N 1
ATOM 1487 C CA . GLY A 1 178 ? -19.405 1.314 18.900 1.00 91.50 178 GLY A CA 1
ATOM 1488 C C . GLY A 1 178 ? -17.912 1.588 18.811 1.00 91.50 178 GLY A C 1
ATOM 1489 O O . GLY A 1 178 ? -17.470 2.710 18.574 1.00 91.50 178 GLY A O 1
ATOM 1490 N N . ARG A 1 179 ? -17.140 0.507 18.973 1.00 90.81 179 ARG A N 1
ATOM 1491 C CA . ARG A 1 179 ? -15.679 0.543 18.920 1.00 90.81 179 ARG A CA 1
ATOM 1492 C C . ARG A 1 179 ? -15.151 1.151 17.625 1.00 90.81 179 ARG A C 1
ATOM 1494 O O . ARG A 1 179 ? -14.092 1.742 17.665 1.00 90.81 179 ARG A O 1
ATOM 1501 N N . TYR A 1 180 ? -15.829 0.988 16.497 1.00 92.81 180 TYR A N 1
ATOM 1502 C CA . TYR A 1 180 ? -15.488 1.671 15.251 1.00 92.81 180 TYR A CA 1
ATOM 1503 C C . TYR A 1 180 ? -16.779 2.147 14.593 1.00 92.81 180 TYR A C 1
ATOM 1505 O O . TYR A 1 180 ? -17.790 1.433 14.633 1.00 92.81 180 TYR A O 1
ATOM 1513 N N . ASN A 1 181 ? -16.760 3.343 14.018 1.00 92.25 181 ASN A N 1
ATOM 1514 C CA . ASN A 1 181 ? -17.859 3.858 13.210 1.00 92.25 181 ASN A CA 1
ATOM 1515 C C . ASN A 1 181 ? -17.832 3.231 11.799 1.00 92.25 181 ASN A C 1
ATOM 1517 O O . ASN A 1 181 ? -16.877 2.554 11.420 1.00 92.25 181 ASN A O 1
ATOM 1521 N N . TYR A 1 182 ? -18.895 3.415 11.010 1.00 93.00 182 TYR A N 1
ATOM 1522 C CA . TYR A 1 182 ? -18.981 2.784 9.685 1.00 93.00 182 TYR A CA 1
ATOM 1523 C C . TYR A 1 182 ? -17.917 3.304 8.707 1.00 93.00 182 TYR A C 1
ATOM 1525 O O . TYR A 1 182 ? -17.462 2.538 7.863 1.00 93.00 182 TYR A O 1
ATOM 1533 N N . ALA A 1 183 ? -17.506 4.573 8.817 1.00 90.88 183 ALA A N 1
ATOM 1534 C CA . ALA A 1 183 ? -16.501 5.160 7.936 1.00 90.88 183 ALA A CA 1
ATOM 1535 C C . ALA A 1 183 ? -15.125 4.527 8.187 1.00 90.88 183 ALA A C 1
ATOM 1537 O O . ALA A 1 183 ? -14.492 4.067 7.242 1.00 90.88 183 ALA A O 1
ATOM 1538 N N . GLU A 1 184 ? -14.728 4.374 9.453 1.00 92.62 184 GLU A N 1
ATOM 1539 C CA . GLU A 1 184 ? -13.492 3.682 9.850 1.00 92.62 184 GLU A CA 1
ATOM 1540 C C . GLU A 1 184 ? -13.461 2.229 9.346 1.00 92.62 184 GLU A C 1
ATOM 1542 O O . GLU A 1 184 ? -12.429 1.743 8.881 1.00 92.62 184 GLU A O 1
ATOM 1547 N N . LYS A 1 185 ? -14.600 1.523 9.399 1.00 94.50 185 LYS A N 1
ATOM 1548 C CA . LYS A 1 185 ? -14.706 0.147 8.881 1.00 94.50 185 LYS A CA 1
ATOM 1549 C C . LYS A 1 185 ? -14.560 0.087 7.362 1.00 94.50 185 LYS A C 1
ATOM 1551 O O . LYS A 1 185 ? -13.915 -0.824 6.847 1.00 94.50 185 LYS A O 1
ATOM 1556 N N . VAL A 1 186 ? -15.163 1.035 6.643 1.00 92.69 186 VAL A N 1
ATOM 1557 C CA . VAL A 1 186 ? -15.047 1.128 5.180 1.00 92.69 186 VAL A CA 1
ATOM 1558 C C . VAL A 1 186 ? -13.617 1.475 4.773 1.00 92.69 186 VAL A C 1
ATOM 1560 O O . VAL A 1 186 ? -13.101 0.848 3.854 1.00 92.69 186 VAL A O 1
ATOM 1563 N N . GLU A 1 187 ? -12.950 2.391 5.480 1.00 92.75 187 GLU A N 1
ATOM 1564 C CA . GLU A 1 187 ? -11.528 2.699 5.266 1.00 92.75 187 GLU A CA 1
ATOM 1565 C C . GLU A 1 187 ? -10.655 1.455 5.449 1.00 92.75 187 GLU A C 1
ATOM 1567 O O . GLU A 1 187 ? -9.844 1.131 4.582 1.00 92.75 187 GLU A O 1
ATOM 1572 N N . TYR A 1 188 ? -10.863 0.707 6.537 1.00 93.81 188 TYR A N 1
ATOM 1573 C CA . TYR A 1 188 ? -10.148 -0.545 6.772 1.00 93.81 188 TYR A CA 1
ATOM 1574 C C . TYR A 1 188 ? -10.388 -1.565 5.648 1.00 93.81 188 TYR A C 1
ATOM 1576 O O . TYR A 1 188 ? -9.438 -2.162 5.139 1.00 93.81 188 TYR A O 1
ATOM 1584 N N . LEU A 1 189 ? -11.641 -1.749 5.222 1.00 93.44 189 LEU A N 1
ATOM 1585 C CA . LEU A 1 189 ? -11.983 -2.681 4.146 1.00 93.44 189 LEU A CA 1
ATOM 1586 C C . LEU A 1 189 ? -11.367 -2.263 2.803 1.00 93.44 189 LEU A C 1
ATOM 1588 O O . LEU A 1 189 ? -10.847 -3.116 2.084 1.00 93.44 189 LEU A O 1
ATOM 1592 N N . ALA A 1 190 ? -11.392 -0.967 2.486 1.00 93.75 190 ALA A N 1
ATOM 1593 C CA . ALA A 1 190 ? -10.768 -0.418 1.288 1.00 93.75 190 ALA A CA 1
ATOM 1594 C C . ALA A 1 190 ? -9.254 -0.670 1.286 1.00 93.75 190 ALA A C 1
ATOM 1596 O O . ALA A 1 190 ? -8.717 -1.122 0.280 1.00 93.75 190 ALA A O 1
ATOM 1597 N N . VAL A 1 191 ? -8.575 -0.478 2.423 1.00 94.38 191 VAL A N 1
ATOM 1598 C CA . VAL A 1 191 ? -7.141 -0.787 2.562 1.00 94.38 191 VAL A CA 1
ATOM 1599 C C . VAL A 1 191 ? -6.861 -2.281 2.389 1.00 94.38 191 VAL A C 1
ATOM 1601 O O . VAL A 1 191 ? -5.906 -2.642 1.700 1.00 94.38 191 VAL A O 1
ATOM 1604 N N . VAL A 1 192 ? -7.681 -3.167 2.967 1.00 94.69 192 VAL A N 1
ATOM 1605 C CA . VAL A 1 192 ? -7.518 -4.625 2.801 1.00 94.69 192 VAL A CA 1
ATOM 1606 C C . VAL A 1 192 ? -7.667 -5.022 1.332 1.00 94.69 192 VAL A C 1
ATOM 1608 O O . VAL A 1 192 ? -6.819 -5.741 0.802 1.00 94.69 192 VAL A O 1
ATOM 1611 N N . TRP A 1 193 ? -8.709 -4.528 0.660 1.00 95.69 193 TRP A N 1
ATOM 1612 C CA . TRP A 1 193 ? -8.941 -4.802 -0.758 1.00 95.69 193 TRP A CA 1
ATOM 1613 C C . TRP A 1 193 ? -7.826 -4.239 -1.644 1.00 95.69 193 TRP A C 1
ATOM 1615 O O . TRP A 1 193 ? -7.257 -4.969 -2.458 1.00 95.69 193 TRP A O 1
ATOM 1625 N N . GLY A 1 194 ? -7.459 -2.974 -1.432 1.00 95.88 194 GLY A N 1
ATOM 1626 C CA . GLY A 1 194 ? -6.377 -2.314 -2.152 1.00 95.88 194 GLY A CA 1
ATOM 1627 C C . GLY A 1 194 ? -5.051 -3.051 -1.975 1.00 95.88 194 GLY A C 1
ATOM 1628 O O . GLY A 1 194 ? -4.351 -3.284 -2.951 1.00 95.88 194 GLY A O 1
ATOM 1629 N N . THR A 1 195 ? -4.731 -3.537 -0.773 1.00 96.00 195 THR A N 1
ATOM 1630 C CA . THR A 1 195 ? -3.500 -4.315 -0.531 1.00 96.00 195 THR A CA 1
ATOM 1631 C C . THR A 1 195 ? -3.472 -5.615 -1.341 1.00 96.00 195 THR A C 1
ATOM 1633 O O . THR A 1 195 ? -2.436 -5.957 -1.914 1.00 96.00 195 THR A O 1
ATOM 1636 N N . ILE A 1 196 ? -4.603 -6.322 -1.447 1.00 96.62 196 ILE A N 1
ATOM 1637 C CA . ILE A 1 196 ? -4.708 -7.542 -2.265 1.00 96.62 196 ILE A CA 1
ATOM 1638 C C . ILE A 1 196 ? -4.507 -7.205 -3.746 1.00 96.62 196 ILE A C 1
ATOM 1640 O O . ILE A 1 196 ? -3.673 -7.826 -4.408 1.00 96.62 196 ILE A O 1
ATOM 1644 N N . LEU A 1 197 ? -5.231 -6.209 -4.264 1.00 97.62 197 LEU A N 1
ATOM 1645 C CA . LEU A 1 197 ? -5.147 -5.815 -5.672 1.00 97.62 197 LEU A CA 1
ATOM 1646 C C . LEU A 1 197 ? -3.740 -5.324 -6.032 1.00 97.62 197 LEU A C 1
ATOM 1648 O O . LEU A 1 197 ? -3.176 -5.753 -7.041 1.00 97.62 197 LEU A O 1
ATOM 1652 N N . MET A 1 198 ? -3.146 -4.472 -5.195 1.00 97.88 198 MET A N 1
ATOM 1653 C CA . MET A 1 198 ? -1.796 -3.935 -5.382 1.00 97.88 198 MET A CA 1
ATOM 1654 C C . MET A 1 198 ? -0.732 -5.030 -5.299 1.00 97.88 198 MET A C 1
ATOM 1656 O O . MET A 1 198 ? 0.198 -5.027 -6.101 1.00 97.88 198 MET A O 1
ATOM 1660 N N . GLY A 1 199 ? -0.890 -6.002 -4.396 1.00 96.94 199 GLY A N 1
ATOM 1661 C CA . GLY A 1 199 ? -0.010 -7.168 -4.314 1.00 96.94 199 GLY A CA 1
ATOM 1662 C C . GLY A 1 199 ? -0.069 -8.037 -5.572 1.00 96.94 199 GLY A C 1
ATOM 1663 O O . GLY A 1 199 ? 0.970 -8.367 -6.140 1.00 96.94 199 GLY A O 1
ATOM 1664 N N . LEU A 1 200 ? -1.275 -8.357 -6.054 1.00 96.81 200 LEU A N 1
ATOM 1665 C CA . LEU A 1 200 ? -1.474 -9.175 -7.258 1.00 96.81 200 LEU A CA 1
ATOM 1666 C C . LEU A 1 200 ? -0.956 -8.481 -8.521 1.00 96.81 200 LEU A C 1
ATOM 1668 O O . LEU A 1 200 ? -0.191 -9.058 -9.288 1.00 96.81 200 LEU A O 1
ATOM 1672 N N . THR A 1 201 ? -1.345 -7.229 -8.737 1.00 97.94 201 THR A N 1
ATOM 1673 C CA . THR A 1 201 ? -0.908 -6.465 -9.915 1.00 97.94 201 THR A CA 1
ATOM 1674 C C . THR A 1 201 ? 0.579 -6.110 -9.848 1.00 97.94 201 THR A C 1
ATOM 1676 O O . THR A 1 201 ? 1.258 -6.126 -10.872 1.00 97.94 201 THR A O 1
ATOM 1679 N N . GLY A 1 202 ? 1.117 -5.869 -8.648 1.00 96.50 202 GLY A N 1
ATOM 1680 C CA . GLY A 1 202 ? 2.550 -5.702 -8.416 1.00 96.50 202 GLY A CA 1
ATOM 1681 C C . GLY A 1 202 ? 3.337 -6.964 -8.767 1.00 96.50 202 GLY A C 1
ATOM 1682 O O . GLY A 1 202 ? 4.352 -6.865 -9.452 1.00 96.50 202 GLY A O 1
ATOM 1683 N N . PHE A 1 203 ? 2.836 -8.150 -8.393 1.00 96.00 203 PHE A N 1
ATOM 1684 C CA . PHE A 1 203 ? 3.437 -9.430 -8.789 1.00 96.00 203 PHE A CA 1
ATOM 1685 C C . PHE A 1 203 ? 3.510 -9.563 -10.306 1.00 96.00 203 PHE A C 1
ATOM 1687 O O . PHE A 1 203 ? 4.558 -9.918 -10.839 1.00 96.00 203 PHE A O 1
ATOM 1694 N N . MET A 1 204 ? 2.408 -9.248 -10.993 1.00 95.56 204 MET A N 1
ATOM 1695 C CA . MET A 1 204 ? 2.317 -9.376 -12.447 1.00 95.56 204 MET A CA 1
ATOM 1696 C C . MET A 1 204 ? 3.337 -8.499 -13.176 1.00 95.56 204 MET A C 1
ATOM 1698 O O . MET A 1 204 ? 3.907 -8.916 -14.181 1.00 95.56 204 MET A O 1
ATOM 1702 N N . MET A 1 205 ? 3.580 -7.291 -12.663 1.00 93.81 205 MET A N 1
ATOM 1703 C CA . MET A 1 205 ? 4.560 -6.368 -13.238 1.00 93.81 205 MET A CA 1
ATOM 1704 C C . MET A 1 205 ? 6.004 -6.700 -12.854 1.00 93.81 205 MET A C 1
ATOM 1706 O O . MET A 1 205 ? 6.900 -6.471 -13.662 1.00 93.81 205 MET A O 1
ATOM 1710 N N . TRP A 1 206 ? 6.240 -7.212 -11.643 1.00 94.06 206 TRP A N 1
ATOM 1711 C CA . TRP A 1 206 ? 7.581 -7.596 -11.190 1.00 94.06 206 TRP A CA 1
ATOM 1712 C C . TRP A 1 206 ? 8.039 -8.897 -11.872 1.00 94.06 206 TRP A C 1
ATOM 1714 O O . TRP A 1 206 ? 9.188 -8.998 -12.294 1.00 94.06 206 TRP A O 1
ATOM 1724 N N . ASN A 1 207 ? 7.124 -9.852 -12.072 1.00 94.81 207 ASN A N 1
ATOM 1725 C CA . ASN A 1 207 ? 7.394 -11.169 -12.662 1.00 94.81 207 ASN A CA 1
ATOM 1726 C C . ASN A 1 207 ? 6.563 -11.406 -13.944 1.00 94.81 207 ASN A C 1
ATOM 1728 O O . ASN A 1 207 ? 5.628 -12.225 -13.959 1.00 94.81 207 ASN A O 1
ATOM 1732 N N . PRO A 1 208 ? 6.842 -10.665 -15.034 1.00 93.75 208 PRO A N 1
ATOM 1733 C CA . PRO A 1 208 ? 6.037 -10.720 -16.248 1.00 93.75 208 PRO A CA 1
ATOM 1734 C C . PRO A 1 208 ? 6.174 -12.045 -17.013 1.00 93.75 208 PRO A C 1
ATOM 1736 O O . PRO A 1 208 ? 5.224 -12.440 -17.692 1.00 93.75 208 PRO A O 1
ATOM 1739 N N . ILE A 1 209 ? 7.297 -12.768 -16.921 1.00 92.75 209 ILE A N 1
ATOM 1740 C CA . ILE A 1 209 ? 7.482 -14.020 -17.681 1.00 92.75 209 ILE A CA 1
ATOM 1741 C C . ILE A 1 209 ? 6.626 -15.138 -17.061 1.00 92.75 209 ILE A C 1
ATOM 1743 O O . ILE A 1 209 ? 5.913 -15.846 -17.768 1.00 92.75 209 ILE A O 1
ATOM 1747 N N . VAL A 1 210 ? 6.606 -15.260 -15.737 1.00 93.88 210 VAL A N 1
ATOM 1748 C CA . VAL A 1 210 ? 5.777 -16.199 -14.971 1.00 93.88 210 VAL A CA 1
ATOM 1749 C C . VAL A 1 210 ? 4.313 -15.863 -15.183 1.00 93.88 210 VAL A C 1
ATOM 1751 O O . VAL A 1 210 ? 3.506 -16.759 -15.422 1.00 93.88 210 VAL A O 1
ATOM 1754 N N . THR A 1 211 ? 3.974 -14.576 -15.172 1.00 94.50 211 THR A N 1
ATOM 1755 C CA . THR A 1 211 ? 2.603 -14.136 -15.434 1.00 94.50 211 THR A CA 1
ATOM 1756 C C . THR A 1 211 ? 2.152 -14.536 -16.833 1.00 94.50 211 THR A C 1
ATOM 1758 O O . THR A 1 211 ? 1.082 -15.116 -16.970 1.00 94.50 211 THR A O 1
ATOM 1761 N N . THR A 1 212 ? 2.975 -14.318 -17.861 1.00 95.31 212 THR A N 1
ATOM 1762 C CA . THR A 1 212 ? 2.630 -14.660 -19.255 1.00 95.31 212 THR A CA 1
ATOM 1763 C C . THR A 1 212 ? 2.651 -16.159 -19.563 1.00 95.31 212 THR A C 1
ATOM 1765 O O . THR A 1 212 ? 2.075 -16.590 -20.560 1.00 95.31 212 THR A O 1
ATOM 1768 N N . ARG A 1 213 ? 3.258 -16.982 -18.698 1.00 94.81 213 ARG A N 1
ATOM 1769 C CA . ARG A 1 213 ? 3.112 -18.448 -18.746 1.00 94.81 213 ARG A CA 1
ATOM 1770 C C . ARG A 1 213 ? 1.742 -18.923 -18.257 1.00 94.81 213 ARG A C 1
ATOM 1772 O O . ARG A 1 213 ? 1.304 -19.991 -18.671 1.00 94.81 213 ARG A O 1
ATOM 1779 N N . LEU A 1 214 ? 1.102 -18.172 -17.358 1.00 94.94 214 LEU A N 1
ATOM 1780 C CA . LEU A 1 214 ? -0.180 -18.535 -16.739 1.00 94.94 214 LEU A CA 1
ATOM 1781 C C . LEU A 1 214 ? -1.372 -17.792 -17.351 1.00 94.94 214 LEU A C 1
ATOM 1783 O O . LEU A 1 214 ? -2.474 -18.333 -17.398 1.00 94.94 214 LEU A O 1
ATOM 1787 N N . LEU A 1 215 ? -1.160 -16.552 -17.789 1.00 95.94 215 LEU A N 1
ATOM 1788 C CA . LEU A 1 215 ? -2.178 -15.637 -18.290 1.00 95.94 215 LEU A CA 1
ATOM 1789 C C . LEU A 1 215 ? -1.774 -15.075 -19.662 1.00 95.94 215 LEU A C 1
ATOM 1791 O O . LEU A 1 215 ? -0.584 -14.944 -19.946 1.00 95.94 215 LEU A O 1
ATOM 1795 N N . PRO A 1 216 ? -2.741 -14.684 -20.509 1.00 96.69 216 PRO A N 1
ATOM 1796 C CA . PRO A 1 216 ? -2.452 -13.996 -21.763 1.00 96.69 216 PRO A CA 1
ATOM 1797 C C . PRO A 1 216 ? -1.645 -12.701 -21.564 1.00 96.69 216 PRO A C 1
ATOM 1799 O O . PRO A 1 216 ? -1.783 -12.007 -20.556 1.00 96.69 216 PRO A O 1
ATOM 1802 N N . GLY A 1 217 ? -0.838 -12.327 -22.564 1.00 92.38 217 GLY A N 1
ATOM 1803 C CA . GLY A 1 217 ? 0.058 -11.161 -22.501 1.00 92.38 217 GLY A CA 1
ATOM 1804 C C . GLY A 1 217 ? -0.623 -9.816 -22.216 1.00 92.38 217 GLY A C 1
ATOM 1805 O O . GLY A 1 217 ? 0.005 -8.918 -21.659 1.00 92.38 217 GLY A O 1
ATOM 1806 N N . GLU A 1 218 ? -1.914 -9.685 -22.526 1.00 96.06 218 GLU A N 1
ATOM 1807 C CA . GLU A 1 218 ? -2.736 -8.497 -22.243 1.00 96.06 218 GLU A CA 1
ATOM 1808 C C . GLU A 1 218 ? -2.911 -8.204 -20.742 1.00 96.06 218 GLU A C 1
ATOM 1810 O O . GLU A 1 218 ? -3.168 -7.060 -20.358 1.00 96.06 218 GLU A O 1
ATOM 1815 N N . PHE A 1 219 ? -2.699 -9.197 -19.873 1.00 95.62 219 PHE A N 1
ATOM 1816 C CA . PHE A 1 219 ? -2.788 -9.003 -18.427 1.00 95.62 219 PHE A CA 1
ATOM 1817 C C . PHE A 1 219 ? -1.657 -8.131 -17.874 1.00 95.62 219 PHE A C 1
ATOM 1819 O O . PHE A 1 219 ? -1.850 -7.487 -16.848 1.00 95.62 219 PHE A O 1
ATOM 1826 N N . ILE A 1 220 ? -0.509 -8.031 -18.552 1.00 94.94 220 ILE A N 1
ATOM 1827 C CA . ILE A 1 220 ? 0.596 -7.159 -18.124 1.00 94.94 220 ILE A CA 1
ATOM 1828 C C . ILE A 1 220 ? 0.229 -5.667 -18.241 1.00 94.94 220 ILE A C 1
ATOM 1830 O O . ILE A 1 220 ? 0.299 -4.956 -17.233 1.00 94.94 220 ILE A O 1
ATOM 1834 N N . PRO A 1 221 ? -0.200 -5.144 -19.411 1.00 96.50 221 PRO A N 1
ATOM 1835 C CA . PRO A 1 221 ? -0.658 -3.761 -19.502 1.00 96.50 221 PRO A CA 1
ATOM 1836 C C . PRO A 1 221 ? -1.934 -3.511 -18.687 1.00 96.50 221 PRO A C 1
ATOM 1838 O O . PRO A 1 221 ? -2.065 -2.426 -18.118 1.00 96.50 221 PRO A O 1
ATOM 1841 N N . ALA A 1 222 ? -2.832 -4.497 -18.557 1.00 97.19 222 ALA A N 1
ATOM 1842 C CA . ALA A 1 222 ? -3.998 -4.382 -17.680 1.00 97.19 222 ALA A CA 1
ATOM 1843 C C . ALA A 1 222 ? -3.590 -4.234 -16.204 1.00 97.19 222 ALA A C 1
ATOM 1845 O O . ALA A 1 222 ? -4.087 -3.338 -15.522 1.00 97.19 222 ALA A O 1
ATOM 1846 N N . ALA A 1 223 ? -2.634 -5.037 -15.724 1.00 97.44 223 ALA A N 1
ATOM 1847 C CA . ALA A 1 223 ? -2.080 -4.922 -14.378 1.00 97.44 223 ALA A CA 1
ATOM 1848 C C . ALA A 1 223 ? -1.410 -3.563 -14.165 1.00 97.44 223 ALA A C 1
ATOM 1850 O O . ALA A 1 223 ? -1.659 -2.925 -13.147 1.00 97.44 223 ALA A O 1
ATOM 1851 N N . LYS A 1 224 ? -0.640 -3.063 -15.141 1.00 95.81 224 LYS A N 1
ATOM 1852 C CA . LYS A 1 224 ? -0.047 -1.716 -15.084 1.00 95.81 224 LYS A CA 1
ATOM 1853 C C . LYS A 1 224 ? -1.104 -0.619 -14.964 1.00 95.81 224 LYS A C 1
ATOM 1855 O O . LYS A 1 224 ? -0.947 0.302 -14.159 1.00 95.81 224 LYS A O 1
ATOM 1860 N N . ALA A 1 225 ? -2.177 -0.707 -15.749 1.00 97.06 225 ALA A N 1
ATOM 1861 C CA . ALA A 1 225 ? -3.281 0.243 -15.687 1.00 97.06 225 ALA A CA 1
ATOM 1862 C C . ALA A 1 225 ? -4.002 0.177 -14.332 1.00 97.06 225 ALA A C 1
ATOM 1864 O O . ALA A 1 225 ? -4.173 1.212 -13.688 1.00 97.06 225 ALA A O 1
ATOM 1865 N N . ALA A 1 226 ? -4.357 -1.028 -13.877 1.00 97.56 226 ALA A N 1
ATOM 1866 C CA . ALA A 1 226 ? -5.057 -1.261 -12.617 1.00 97.56 226 ALA A CA 1
ATOM 1867 C C . ALA A 1 226 ? -4.220 -0.835 -11.404 1.00 97.56 226 ALA A C 1
ATOM 1869 O O . ALA A 1 226 ? -4.691 -0.042 -10.596 1.00 97.56 226 ALA A O 1
ATOM 1870 N N . HIS A 1 227 ? -2.960 -1.268 -11.319 1.00 98.25 227 HIS A N 1
ATOM 1871 C CA . HIS A 1 227 ? -2.036 -0.893 -10.246 1.00 98.25 227 HIS A CA 1
ATOM 1872 C C . HIS A 1 227 ? -1.859 0.622 -10.174 1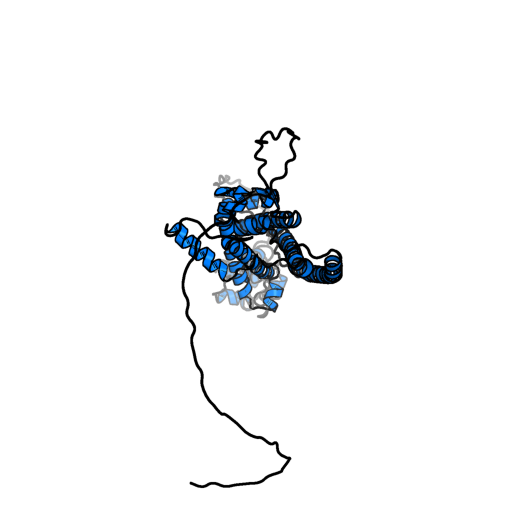.00 98.25 227 HIS A C 1
ATOM 1874 O O . HIS A 1 227 ? -1.961 1.234 -9.115 1.00 98.25 227 HIS A O 1
ATOM 1880 N N . GLY A 1 228 ? -1.634 1.258 -11.328 1.00 97.06 228 GLY A N 1
ATOM 1881 C CA . GLY A 1 228 ? -1.455 2.699 -11.392 1.00 97.06 228 GLY A CA 1
ATOM 1882 C C . GLY A 1 228 ? -2.730 3.489 -11.093 1.00 97.06 228 GLY A C 1
ATOM 1883 O O . GLY A 1 228 ? -2.620 4.637 -10.670 1.00 97.06 228 GLY A O 1
ATOM 1884 N N . ALA A 1 229 ? -3.921 2.969 -11.392 1.00 97.00 229 ALA A N 1
ATOM 1885 C CA . ALA A 1 229 ? -5.190 3.631 -11.079 1.00 97.00 229 ALA A CA 1
ATOM 1886 C C . ALA A 1 229 ? -5.545 3.468 -9.597 1.00 97.00 229 ALA A C 1
ATOM 1888 O O . ALA A 1 229 ? -5.844 4.459 -8.933 1.00 97.00 229 ALA A O 1
ATOM 1889 N N . GLU A 1 230 ? -5.415 2.253 -9.067 1.00 97.56 230 GLU A N 1
ATOM 1890 C CA . GLU A 1 230 ? -5.640 1.959 -7.654 1.00 97.56 230 GLU A CA 1
ATOM 1891 C C . GLU A 1 230 ? -4.667 2.732 -6.763 1.00 97.56 230 GLU A C 1
ATOM 1893 O O . GLU A 1 230 ? -5.089 3.302 -5.767 1.00 97.56 230 GLU A O 1
ATOM 1898 N N . ALA A 1 231 ? -3.390 2.857 -7.143 1.00 97.06 231 ALA A N 1
ATOM 1899 C CA . ALA A 1 231 ? -2.429 3.675 -6.399 1.00 97.06 231 ALA A CA 1
ATOM 1900 C C . ALA A 1 231 ? -2.890 5.136 -6.257 1.00 97.06 231 ALA A C 1
ATOM 1902 O O . ALA A 1 231 ? -2.782 5.721 -5.180 1.00 97.06 231 ALA A O 1
ATOM 1903 N N . VAL A 1 232 ? -3.427 5.727 -7.331 1.00 97.31 232 VAL A N 1
ATOM 1904 C CA . VAL A 1 232 ? -3.965 7.095 -7.295 1.00 97.31 232 VAL A CA 1
ATOM 1905 C C . VAL A 1 232 ? -5.192 7.157 -6.392 1.00 97.31 232 VAL A C 1
ATOM 1907 O O . VAL A 1 232 ? -5.263 8.040 -5.540 1.00 97.31 232 VAL A O 1
ATOM 1910 N N . LEU A 1 233 ? -6.129 6.216 -6.538 1.00 96.06 233 LEU A N 1
ATOM 1911 C CA . LEU A 1 233 ? -7.322 6.149 -5.693 1.00 96.06 233 LEU A CA 1
ATOM 1912 C C . LEU A 1 233 ? -6.960 5.988 -4.214 1.00 96.06 233 LEU A C 1
ATOM 1914 O O . LEU A 1 233 ? -7.475 6.734 -3.387 1.00 96.06 233 LEU A O 1
ATOM 1918 N N . ALA A 1 234 ? -6.039 5.085 -3.883 1.00 95.88 234 ALA A N 1
ATOM 1919 C CA . ALA A 1 234 ? -5.585 4.833 -2.524 1.00 95.88 234 ALA A CA 1
ATOM 1920 C C . ALA A 1 234 ? -4.904 6.067 -1.919 1.00 95.88 234 ALA A C 1
ATOM 1922 O O . ALA A 1 234 ? -5.248 6.471 -0.809 1.00 95.88 234 ALA A O 1
ATOM 1923 N N . VAL A 1 235 ? -3.979 6.714 -2.640 1.00 96.38 235 VAL A N 1
ATOM 1924 C CA . VAL A 1 235 ? -3.324 7.937 -2.144 1.00 96.38 235 VAL A CA 1
ATOM 1925 C C . VAL A 1 235 ? -4.339 9.063 -1.956 1.00 96.38 235 VAL A C 1
ATOM 1927 O O . VAL A 1 235 ? -4.326 9.716 -0.915 1.00 96.38 235 VAL A O 1
ATOM 1930 N N . LEU A 1 236 ? -5.250 9.277 -2.911 1.00 95.81 236 LEU A N 1
ATOM 1931 C CA . LEU A 1 236 ? -6.286 10.304 -2.787 1.00 95.81 236 LEU A CA 1
ATOM 1932 C C . LEU A 1 236 ? -7.244 10.014 -1.631 1.00 95.81 236 LEU A C 1
ATOM 1934 O O . LEU A 1 236 ? -7.554 10.928 -0.874 1.00 95.81 236 LEU A O 1
ATOM 1938 N N . ALA A 1 237 ? -7.676 8.767 -1.450 1.00 94.38 237 ALA A N 1
ATOM 1939 C CA . ALA A 1 237 ? -8.523 8.377 -0.328 1.00 94.38 237 ALA A CA 1
ATOM 1940 C C . ALA A 1 237 ? -7.816 8.636 1.009 1.00 94.38 237 ALA A C 1
ATOM 1942 O O . ALA A 1 237 ? -8.394 9.246 1.907 1.00 94.38 237 ALA A O 1
ATOM 1943 N N . ILE A 1 238 ? -6.540 8.266 1.139 1.00 93.56 238 ILE A N 1
ATOM 1944 C CA . ILE A 1 238 ? -5.798 8.512 2.378 1.00 93.56 238 ILE A CA 1
ATOM 1945 C C . ILE A 1 238 ? -5.564 10.011 2.612 1.00 93.56 238 ILE A C 1
ATOM 1947 O O . ILE A 1 238 ? -5.744 10.481 3.729 1.00 93.56 238 ILE A O 1
ATOM 1951 N N . VAL A 1 239 ? -5.216 10.795 1.592 1.00 91.31 239 VAL A N 1
ATOM 1952 C CA . VAL A 1 239 ? -4.939 12.235 1.759 1.00 91.31 239 VAL A CA 1
ATOM 1953 C C . VAL A 1 239 ? -6.215 13.052 1.971 1.00 91.31 239 VAL A C 1
ATOM 1955 O O . VAL A 1 239 ? -6.268 13.906 2.852 1.00 91.31 239 VAL A O 1
ATOM 1958 N N . ILE A 1 240 ? -7.251 12.823 1.167 1.00 92.56 240 ILE A N 1
ATOM 1959 C CA . ILE A 1 240 ? -8.472 13.639 1.201 1.00 92.56 240 ILE A CA 1
ATOM 1960 C C . ILE A 1 240 ? -9.389 13.194 2.328 1.00 92.56 240 ILE A C 1
ATOM 1962 O O . ILE A 1 240 ? -9.981 14.040 2.987 1.00 92.56 240 ILE A O 1
ATOM 1966 N N . TRP A 1 241 ? -9.537 11.888 2.542 1.00 91.81 241 TRP A N 1
ATOM 1967 C CA . TRP A 1 241 ? -10.498 11.371 3.507 1.00 91.81 241 TRP A CA 1
ATOM 1968 C C . TRP A 1 241 ? -9.828 11.085 4.849 1.00 91.81 241 TRP A C 1
ATOM 1970 O O . TRP A 1 241 ? -10.106 11.776 5.829 1.00 91.81 241 TRP A O 1
ATOM 1980 N N . HIS A 1 242 ? -8.906 10.121 4.900 1.00 92.19 242 HIS A N 1
ATOM 1981 C CA . HIS A 1 242 ? -8.314 9.675 6.166 1.00 92.19 242 HIS A CA 1
ATOM 1982 C C . HIS A 1 242 ? -7.554 10.809 6.874 1.00 92.19 242 HIS A C 1
ATOM 1984 O O . HIS A 1 242 ? -7.832 11.140 8.029 1.00 92.19 242 HIS A O 1
ATOM 1990 N N . PHE A 1 243 ? -6.643 11.477 6.162 1.00 91.69 243 PHE A N 1
ATOM 1991 C CA . PHE A 1 243 ? -5.812 12.536 6.724 1.00 91.69 243 PHE A CA 1
ATOM 1992 C C . PHE A 1 243 ? -6.641 13.758 7.126 1.00 91.69 243 PHE A C 1
ATOM 1994 O O . PHE A 1 243 ? -6.432 14.326 8.198 1.00 91.69 243 PHE A O 1
ATOM 2001 N N . TYR A 1 244 ? -7.636 14.136 6.320 1.00 90.50 244 TYR A N 1
ATOM 2002 C CA . TYR A 1 244 ? -8.552 15.210 6.692 1.00 90.50 244 TYR A CA 1
ATOM 2003 C C . TYR A 1 244 ? -9.304 14.887 7.983 1.00 90.50 244 TYR A C 1
ATOM 2005 O O . TYR A 1 244 ? -9.313 15.708 8.898 1.00 90.50 244 TYR A O 1
ATOM 2013 N N . HIS A 1 245 ? -9.910 13.704 8.090 1.00 87.69 245 HIS A N 1
ATOM 2014 C CA . HIS A 1 245 ? -10.729 13.354 9.247 1.00 87.69 245 HIS A CA 1
ATOM 2015 C C . HIS A 1 245 ? -9.913 13.205 10.535 1.00 87.69 245 HIS A C 1
ATOM 2017 O O . HIS A 1 245 ? -10.356 13.694 11.574 1.00 87.69 245 HIS A O 1
ATOM 2023 N N . VAL A 1 246 ? -8.734 12.583 10.457 1.00 89.00 246 VAL A N 1
ATOM 2024 C CA . VAL A 1 246 ? -7.922 12.196 11.626 1.00 89.00 246 VAL A CA 1
ATOM 2025 C C . VAL A 1 246 ? -6.870 13.244 12.014 1.00 89.00 246 VAL A C 1
ATOM 2027 O O . VAL A 1 246 ? -6.435 13.278 13.168 1.00 89.00 246 VAL A O 1
ATOM 2030 N N . HIS A 1 247 ? -6.448 14.114 11.087 1.00 88.69 247 HIS A N 1
ATOM 2031 C CA . HIS A 1 247 ? -5.407 15.115 11.355 1.00 88.69 247 HIS A CA 1
ATOM 2032 C C . HIS A 1 247 ? -5.864 16.569 11.205 1.00 88.69 247 HIS A C 1
ATOM 2034 O O . HIS A 1 247 ? -5.342 17.422 11.919 1.00 88.69 247 HIS A O 1
ATOM 2040 N N . LEU A 1 248 ? -6.813 16.885 10.317 1.00 88.56 248 LEU A N 1
ATOM 2041 C CA . LEU A 1 248 ? -7.209 18.282 10.070 1.00 88.56 248 LEU A CA 1
ATOM 2042 C C . LEU A 1 248 ? -8.511 18.670 10.774 1.00 88.56 248 LEU A C 1
ATOM 2044 O O . LEU A 1 248 ? -8.542 19.639 11.527 1.00 88.56 248 LEU A O 1
ATOM 2048 N N . ARG A 1 249 ? -9.591 17.918 10.544 1.00 86.88 249 ARG A N 1
ATOM 2049 C CA . ARG A 1 249 ? -10.912 18.168 11.135 1.00 86.88 249 ARG A CA 1
ATOM 2050 C C . ARG A 1 249 ? -10.888 17.974 12.647 1.00 86.88 249 ARG A C 1
ATOM 2052 O O . ARG A 1 249 ? -11.461 18.774 13.383 1.00 86.88 249 ARG A O 1
ATOM 2059 N N . HIS A 1 250 ? -10.281 16.884 13.096 1.00 82.31 250 HIS A N 1
ATOM 2060 C CA . HIS A 1 250 ? -10.088 16.576 14.502 1.00 82.31 250 HIS A CA 1
ATOM 2061 C C . HIS A 1 250 ? -8.744 15.877 14.645 1.00 82.31 250 HIS A C 1
ATOM 2063 O O . HIS A 1 250 ? -8.535 14.839 14.035 1.00 82.31 250 HIS A O 1
ATOM 2069 N N . PHE A 1 251 ? -7.824 16.453 15.417 1.00 88.25 251 PHE A N 1
ATOM 2070 C CA . PHE A 1 251 ? -6.487 15.889 15.572 1.00 88.25 251 PHE A CA 1
ATOM 2071 C C . PHE A 1 251 ? -6.492 14.750 16.600 1.00 88.25 251 PHE A C 1
ATOM 2073 O O . PHE A 1 251 ? -6.199 14.957 17.782 1.00 88.25 251 PHE A O 1
ATOM 2080 N N . ASN A 1 252 ? -6.819 13.540 16.146 1.00 89.56 252 ASN A N 1
ATOM 2081 C CA . ASN A 1 252 ? -6.918 12.369 17.009 1.00 89.56 252 ASN A CA 1
ATOM 2082 C C . ASN A 1 252 ? -5.524 11.760 17.263 1.00 89.56 252 ASN A C 1
ATOM 2084 O O . ASN A 1 252 ? -4.881 11.189 16.382 1.00 89.56 252 ASN A O 1
ATOM 2088 N N . LYS A 1 253 ? -5.040 11.856 18.508 1.00 89.75 253 LYS A N 1
ATOM 2089 C CA . LYS A 1 253 ? -3.705 11.366 18.912 1.00 89.75 253 LYS A CA 1
ATOM 2090 C C . LYS A 1 253 ? -3.671 9.879 19.274 1.00 89.75 253 LYS A C 1
ATOM 2092 O O . LYS A 1 253 ? -2.599 9.368 19.610 1.00 89.75 253 LYS A O 1
ATOM 2097 N N . SER A 1 254 ? -4.805 9.180 19.238 1.00 92.50 254 SER A N 1
ATOM 2098 C CA . SER A 1 254 ? -4.926 7.830 19.800 1.00 92.50 254 SER A CA 1
ATOM 2099 C C . SER A 1 254 ? -4.025 6.800 19.117 1.00 92.50 254 SER A C 1
ATOM 2101 O O . SER A 1 254 ? -3.518 5.914 19.800 1.00 92.50 254 SER A O 1
ATOM 2103 N N . MET A 1 255 ? -3.725 6.943 17.823 1.00 92.88 255 MET A N 1
ATOM 2104 C CA . MET A 1 255 ? -2.787 6.048 17.132 1.00 92.88 255 MET A CA 1
ATOM 2105 C C . MET A 1 255 ? -1.320 6.288 17.546 1.00 92.88 255 MET A C 1
ATOM 2107 O O . MET A 1 255 ? -0.486 5.386 17.503 1.00 92.88 255 MET A O 1
ATOM 2111 N N . PHE A 1 256 ? -0.986 7.480 18.043 1.00 92.25 256 PHE A N 1
ATOM 2112 C CA . PHE A 1 256 ? 0.370 7.798 18.504 1.00 92.25 256 PHE A CA 1
ATOM 2113 C C . PHE A 1 256 ? 0.560 7.611 20.000 1.00 92.25 256 PHE A C 1
ATOM 2115 O O . PHE A 1 256 ? 1.678 7.342 20.417 1.00 92.25 256 PHE A O 1
ATOM 2122 N N . THR A 1 257 ? -0.485 7.738 20.816 1.00 93.88 257 THR A N 1
ATOM 2123 C CA . THR A 1 257 ? -0.396 7.610 22.284 1.00 93.88 257 THR A CA 1
ATOM 2124 C C . THR A 1 257 ? -1.005 6.309 22.805 1.00 93.88 257 THR A C 1
ATOM 2126 O O . THR A 1 257 ? -0.685 5.874 23.911 1.00 93.88 257 THR A O 1
ATOM 2129 N N . GLY A 1 258 ? -1.884 5.682 22.024 1.00 94.12 258 GLY A N 1
ATOM 2130 C CA . GLY A 1 258 ? -2.727 4.561 22.435 1.00 94.12 258 GLY A CA 1
ATOM 2131 C C . GLY A 1 258 ? -3.930 4.961 23.284 1.00 94.12 258 GLY A C 1
ATOM 2132 O O . GLY A 1 258 ? -4.667 4.078 23.717 1.00 94.12 258 GLY A O 1
ATOM 2133 N N . LYS A 1 259 ? -4.141 6.256 23.558 1.00 94.19 259 LYS A N 1
ATOM 2134 C CA . LYS A 1 259 ? -5.142 6.737 24.520 1.00 94.19 259 LYS A CA 1
ATOM 2135 C C . LYS A 1 259 ? -6.057 7.801 23.924 1.00 94.19 259 LYS A C 1
ATOM 2137 O O . LYS A 1 259 ? -5.613 8.601 23.105 1.00 94.19 259 LYS A O 1
ATOM 2142 N N . LEU A 1 260 ? -7.300 7.826 24.398 1.00 93.69 260 LEU A N 1
ATOM 2143 C CA . LEU A 1 260 ? -8.308 8.835 24.071 1.00 93.69 260 LEU A CA 1
ATOM 2144 C C . LEU A 1 260 ? -8.943 9.369 25.364 1.00 93.69 260 LEU A C 1
ATOM 2146 O O . LEU A 1 260 ? -9.090 8.610 26.330 1.00 93.69 260 LEU A O 1
ATOM 2150 N N . SER A 1 261 ? -9.261 10.662 25.430 1.00 94.19 261 SER A N 1
ATOM 2151 C CA . SER A 1 261 ? -9.915 11.241 26.611 1.00 94.19 261 SER A CA 1
ATOM 2152 C C . SER A 1 261 ? -11.378 10.802 26.714 1.00 94.19 261 SER A C 1
ATOM 2154 O O . SER A 1 261 ? -11.998 10.397 25.733 1.00 94.19 261 SER A O 1
ATOM 2156 N N . GLU A 1 262 ? -11.960 10.889 27.910 1.00 93.56 262 GLU A N 1
ATOM 2157 C CA . GLU A 1 262 ? -13.371 10.554 28.135 1.00 93.56 262 GLU A CA 1
ATOM 2158 C C . GLU A 1 262 ? -14.327 11.394 27.280 1.00 93.56 262 GLU A C 1
ATOM 2160 O O . GLU A 1 262 ? -15.297 10.858 26.750 1.00 93.56 262 GLU A O 1
ATOM 2165 N N . ALA A 1 263 ? -14.044 12.689 27.115 1.00 92.00 263 ALA A N 1
ATOM 2166 C CA . ALA A 1 263 ? -14.869 13.585 26.308 1.00 92.00 263 ALA A CA 1
ATOM 2167 C C . ALA A 1 263 ? -14.841 13.203 24.819 1.00 92.00 263 ALA A C 1
ATOM 2169 O O . ALA A 1 263 ? -15.885 13.160 24.171 1.00 92.00 263 ALA A O 1
ATOM 2170 N N . GLU A 1 264 ? -13.661 12.869 24.295 1.00 91.69 264 GLU A N 1
ATOM 2171 C CA . GLU A 1 264 ? -13.497 12.381 22.921 1.00 91.69 264 GLU A CA 1
ATOM 2172 C C . GLU A 1 264 ? -14.178 11.017 22.733 1.00 91.69 264 GLU A C 1
ATOM 2174 O O . GLU A 1 264 ? -14.930 10.839 21.780 1.00 91.69 264 GLU A O 1
ATOM 2179 N N . MET A 1 265 ? -14.016 10.082 23.679 1.00 92.81 265 MET A N 1
ATOM 2180 C CA . MET A 1 265 ? -14.723 8.792 23.664 1.00 92.81 265 MET A CA 1
ATOM 2181 C C . MET A 1 265 ? -16.245 8.974 23.663 1.00 92.81 265 MET A C 1
ATOM 2183 O O . MET A 1 265 ? -16.936 8.289 22.917 1.00 92.81 265 MET A O 1
ATOM 2187 N N . ALA A 1 266 ? -16.777 9.899 24.465 1.00 92.69 266 ALA A N 1
ATOM 2188 C CA . ALA A 1 266 ? -18.214 10.164 24.528 1.00 92.69 266 ALA A CA 1
ATOM 2189 C C . ALA A 1 266 ? -18.762 10.750 23.218 1.00 92.69 266 ALA A C 1
ATOM 2191 O O . ALA A 1 266 ? -19.923 10.531 22.881 1.00 92.69 266 ALA A O 1
ATOM 2192 N N . HIS A 1 267 ? -17.939 11.498 22.486 1.00 90.19 267 HIS A N 1
ATOM 2193 C CA . HIS A 1 267 ? -18.334 12.117 21.228 1.00 90.19 267 HIS A CA 1
ATOM 2194 C C . HIS A 1 267 ? -18.173 11.173 20.025 1.00 90.19 267 HIS A C 1
ATOM 2196 O O . HIS A 1 267 ? -19.060 11.109 19.175 1.00 90.19 267 HIS A O 1
ATOM 2202 N N . GLU A 1 268 ? -17.059 10.441 19.940 1.00 89.56 268 GLU A N 1
ATOM 2203 C CA . GLU A 1 268 ? -16.720 9.612 18.773 1.00 89.56 268 GLU A CA 1
ATOM 2204 C C . GLU A 1 268 ? -17.163 8.149 18.916 1.00 89.56 268 GLU A C 1
ATOM 2206 O O . GLU A 1 268 ? -17.553 7.524 17.929 1.00 89.56 268 GLU A O 1
ATOM 2211 N N . HIS A 1 269 ? -17.150 7.606 20.136 1.00 93.31 269 HIS A N 1
ATOM 2212 C CA . HIS A 1 269 ? -17.395 6.185 20.416 1.00 93.31 269 HIS A CA 1
ATOM 2213 C C . HIS A 1 269 ? -18.304 5.973 21.645 1.00 93.31 269 HIS A C 1
ATOM 2215 O O . HIS A 1 269 ? -17.929 5.265 22.590 1.00 93.31 269 HIS A O 1
ATOM 2221 N N . PRO A 1 270 ? -19.510 6.571 21.667 1.00 93.50 270 PRO A N 1
ATOM 2222 C CA . PRO A 1 270 ? -20.347 6.599 22.863 1.00 93.50 270 PRO A CA 1
ATOM 2223 C C . PRO A 1 270 ? -20.768 5.200 23.342 1.00 93.50 270 PRO A C 1
ATOM 2225 O O . PRO A 1 270 ? -20.774 4.945 24.545 1.00 93.50 270 PRO A O 1
ATOM 2228 N N . ALA A 1 271 ? -21.034 4.256 22.431 1.00 92.38 271 ALA A N 1
ATOM 2229 C CA . ALA A 1 271 ? -21.421 2.900 22.821 1.00 92.38 271 ALA A CA 1
ATOM 2230 C C . ALA A 1 271 ? -20.250 2.093 23.399 1.00 92.38 271 ALA A C 1
ATOM 2232 O O . ALA A 1 271 ? -20.460 1.243 24.26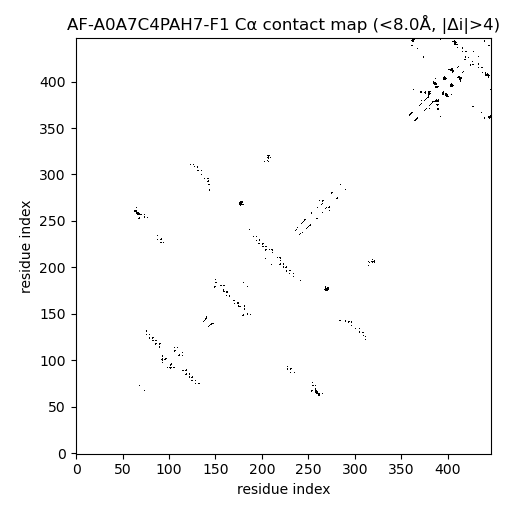3 1.00 92.38 271 ALA A O 1
ATOM 2233 N N . GLU A 1 272 ? -19.015 2.348 22.950 1.00 92.38 272 GLU A N 1
ATOM 2234 C CA . GLU A 1 272 ? -17.828 1.736 23.561 1.00 92.38 272 GLU A CA 1
ATOM 2235 C C . GLU A 1 272 ? -17.585 2.305 24.964 1.00 92.38 272 GLU A C 1
ATOM 2237 O O . GLU A 1 272 ? -17.304 1.546 25.893 1.00 92.38 272 GLU A O 1
ATOM 2242 N N . LEU A 1 273 ? -17.741 3.622 25.143 1.00 94.06 273 LEU A N 1
ATOM 2243 C CA . LEU A 1 273 ? -17.598 4.254 26.454 1.00 94.06 273 LEU A CA 1
ATOM 2244 C C . LEU A 1 273 ? -18.600 3.691 27.467 1.00 94.06 273 LEU A C 1
ATOM 2246 O O . LEU A 1 273 ? -18.214 3.366 28.592 1.00 94.06 273 LEU A O 1
ATOM 2250 N N . ASP A 1 274 ? -19.859 3.528 27.067 1.00 93.62 274 ASP A N 1
ATOM 2251 C CA . ASP A 1 274 ? -20.895 2.979 27.943 1.00 93.62 274 ASP A CA 1
ATOM 2252 C C . ASP A 1 274 ? -20.645 1.500 28.260 1.00 93.62 274 ASP A C 1
ATOM 2254 O O . ASP A 1 274 ? -20.821 1.078 29.403 1.00 93.62 274 ASP A O 1
ATOM 2258 N N . GLN A 1 275 ? -20.130 0.714 27.308 1.00 91.06 275 GLN A N 1
ATOM 2259 C CA . GLN A 1 275 ? -19.689 -0.659 27.585 1.00 91.06 275 GLN A CA 1
ATOM 2260 C C . GLN A 1 275 ? -18.546 -0.704 28.604 1.00 91.06 275 GLN A C 1
ATOM 2262 O O . GLN A 1 275 ? -18.575 -1.531 29.516 1.00 91.06 275 GLN A O 1
ATOM 2267 N N . ILE A 1 276 ? -17.564 0.197 28.494 1.00 90.88 276 ILE A N 1
ATOM 2268 C CA . ILE A 1 276 ? -16.457 0.295 29.456 1.00 90.88 276 ILE A CA 1
ATOM 2269 C C . ILE A 1 276 ? -16.981 0.673 30.845 1.00 90.88 276 ILE A C 1
ATOM 2271 O O . ILE A 1 276 ? -16.614 0.040 31.835 1.00 90.88 276 ILE A O 1
ATOM 2275 N N . LYS A 1 277 ? -17.838 1.696 30.933 1.00 92.50 277 LYS A N 1
ATOM 2276 C CA . LYS A 1 277 ? -18.377 2.198 32.207 1.00 92.50 277 LYS A CA 1
ATOM 2277 C C . LYS A 1 277 ? -19.264 1.179 32.912 1.00 92.50 277 LYS A C 1
ATOM 2279 O O . LYS A 1 277 ? -19.195 1.062 34.131 1.00 92.50 277 LYS A O 1
ATOM 2284 N N . ASN A 1 278 ? -20.039 0.419 32.145 1.00 92.19 278 ASN A N 1
ATOM 2285 C CA . ASN A 1 278 ? -20.935 -0.607 32.672 1.00 92.19 278 ASN A CA 1
ATOM 2286 C C . ASN A 1 278 ? -20.240 -1.962 32.889 1.00 92.19 278 ASN A C 1
ATOM 2288 O O . ASN A 1 278 ? -20.900 -2.922 33.276 1.00 92.19 278 ASN A O 1
ATOM 2292 N N . GLY A 1 279 ? -18.931 -2.072 32.621 1.00 85.38 279 GLY A N 1
ATOM 2293 C CA . GLY A 1 279 ? -18.192 -3.333 32.744 1.00 85.38 279 GLY A CA 1
ATOM 2294 C C . GLY A 1 279 ? -18.666 -4.421 31.773 1.00 85.38 279 GLY A C 1
ATOM 2295 O O . GLY A 1 279 ? -18.461 -5.602 32.030 1.00 85.38 279 GLY A O 1
ATOM 2296 N N . ALA A 1 280 ? -19.303 -4.029 30.667 1.00 81.31 280 ALA A N 1
ATOM 2297 C CA . ALA A 1 280 ? -19.887 -4.923 29.669 1.00 81.31 280 ALA A CA 1
ATOM 2298 C C . ALA A 1 280 ? -18.895 -5.340 28.565 1.00 81.31 280 ALA A C 1
ATOM 2300 O O . ALA A 1 280 ? -19.298 -5.951 27.576 1.00 81.31 280 ALA A O 1
ATOM 2301 N N . LEU A 1 281 ? -17.610 -4.990 28.698 1.00 79.62 281 LEU A N 1
ATOM 2302 C CA . LEU A 1 281 ? -16.567 -5.497 27.810 1.00 79.62 281 LEU A CA 1
ATOM 2303 C C . LEU A 1 281 ? -16.287 -6.972 28.101 1.00 79.62 281 LEU A C 1
ATOM 2305 O O . LEU A 1 281 ? -16.208 -7.376 29.261 1.00 79.62 281 LEU A O 1
ATOM 2309 N N . ASP A 1 282 ? -16.076 -7.751 27.039 1.00 77.19 282 ASP A N 1
ATOM 2310 C CA . ASP A 1 282 ? -15.709 -9.159 27.155 1.00 77.19 282 ASP A CA 1
ATOM 2311 C C . ASP A 1 282 ? -14.435 -9.293 28.013 1.00 77.19 282 ASP A C 1
ATOM 2313 O O . ASP A 1 282 ? -13.388 -8.736 27.649 1.00 77.19 282 ASP A O 1
ATOM 2317 N N . PRO A 1 283 ? -14.485 -10.003 29.157 1.00 77.94 283 PRO A N 1
ATOM 2318 C CA . PRO A 1 283 ? -13.310 -10.167 29.993 1.00 77.94 283 PRO A CA 1
ATOM 2319 C C . PRO A 1 283 ? -12.254 -10.989 29.244 1.00 77.94 283 PRO A C 1
ATOM 2321 O O . PRO A 1 283 ? -12.600 -11.901 28.480 1.00 77.94 283 PRO A O 1
ATOM 2324 N N . PRO A 1 284 ? -10.954 -10.718 29.466 1.00 81.75 284 PRO A N 1
ATOM 2325 C CA . PRO A 1 284 ? -9.908 -11.533 28.874 1.00 81.75 284 PRO A CA 1
ATOM 2326 C C . PRO A 1 284 ? -10.098 -13.001 29.297 1.00 81.75 284 PRO A C 1
ATOM 2328 O O . PRO A 1 284 ? -10.461 -13.265 30.449 1.00 81.75 284 PRO A O 1
ATOM 2331 N N . PRO A 1 285 ? -9.859 -13.976 28.398 1.00 89.06 285 PRO A N 1
ATOM 2332 C CA . PRO A 1 285 ? -10.007 -15.381 28.750 1.00 89.06 285 PRO A CA 1
ATOM 2333 C C . PRO A 1 285 ? -9.100 -15.751 29.931 1.00 89.06 285 PRO A C 1
ATOM 2335 O O . PRO A 1 285 ? -8.009 -15.200 30.082 1.00 89.06 285 PRO A O 1
ATOM 2338 N N . ALA A 1 286 ? -9.529 -16.715 30.752 1.00 92.88 286 ALA A N 1
ATOM 2339 C CA . ALA A 1 286 ? -8.735 -17.176 31.889 1.00 92.88 286 ALA A CA 1
ATOM 2340 C C . ALA A 1 286 ? -7.306 -17.576 31.448 1.00 92.88 286 ALA A C 1
ATOM 2342 O O . ALA A 1 286 ? -7.161 -18.180 30.376 1.00 92.88 286 ALA A O 1
ATOM 2343 N N . PRO A 1 287 ? -6.256 -17.310 32.254 1.00 93.12 287 PRO A N 1
ATOM 2344 C CA . PRO A 1 287 ? -4.863 -17.542 31.856 1.00 93.12 287 PRO A CA 1
ATOM 2345 C C . PRO A 1 287 ? -4.578 -18.962 31.353 1.00 93.12 287 PRO A C 1
ATOM 2347 O O . PRO A 1 287 ? -3.804 -19.146 30.415 1.00 93.12 287 PRO A O 1
ATOM 2350 N N . GLU A 1 288 ? -5.243 -19.967 31.924 1.00 94.00 288 GLU A N 1
ATOM 2351 C CA . GLU A 1 288 ? -5.093 -21.363 31.502 1.00 94.00 288 GLU A CA 1
ATOM 2352 C C . GLU A 1 288 ? -5.688 -21.624 30.109 1.00 94.00 288 GLU A C 1
ATOM 2354 O O . GLU A 1 288 ? -5.077 -22.272 29.256 1.00 94.00 288 GLU A O 1
ATOM 2359 N N . VAL A 1 289 ? -6.854 -21.036 29.824 1.00 94.00 289 VAL A N 1
ATOM 2360 C CA . VAL A 1 289 ? -7.492 -21.106 28.503 1.00 94.00 289 VAL A CA 1
ATOM 2361 C C . VAL A 1 289 ? -6.646 -20.374 27.462 1.00 94.00 289 VAL A C 1
ATOM 2363 O O . VAL A 1 289 ? -6.478 -20.881 26.350 1.00 94.00 289 VAL A O 1
ATOM 2366 N N . LEU A 1 290 ? -6.082 -19.216 27.822 1.00 94.44 290 LEU A N 1
ATOM 2367 C CA . LEU A 1 290 ? -5.157 -18.474 26.965 1.00 94.44 290 LEU A CA 1
ATOM 2368 C C . LEU A 1 290 ? -3.935 -19.317 26.609 1.00 94.44 290 LEU A C 1
ATOM 2370 O O . LEU A 1 290 ? -3.664 -19.495 25.424 1.00 94.44 290 LEU A O 1
ATOM 2374 N N . ARG A 1 291 ? -3.255 -19.903 27.602 1.00 94.81 291 ARG A N 1
ATOM 2375 C CA . ARG A 1 291 ? -2.078 -20.760 27.381 1.00 94.81 291 ARG A CA 1
ATOM 2376 C C . ARG A 1 291 ? -2.397 -21.944 26.473 1.00 94.81 291 ARG A C 1
ATOM 2378 O O . ARG A 1 291 ? -1.638 -22.223 25.547 1.00 94.81 291 ARG A O 1
ATOM 2385 N N . ARG A 1 292 ? -3.532 -22.619 26.688 1.00 95.81 292 ARG A N 1
ATOM 2386 C CA . ARG A 1 292 ? -3.965 -23.740 25.837 1.00 95.81 292 ARG A CA 1
ATOM 2387 C C . ARG A 1 292 ? -4.180 -23.306 24.386 1.00 95.81 292 ARG A C 1
ATOM 2389 O O . ARG A 1 292 ? -3.700 -23.977 23.477 1.00 95.81 292 ARG A O 1
ATOM 2396 N N . ARG A 1 293 ? -4.877 -22.188 24.162 1.00 96.56 293 ARG A N 1
ATOM 2397 C CA . ARG A 1 293 ? -5.117 -21.646 22.813 1.00 96.56 293 ARG A CA 1
ATOM 2398 C C . ARG A 1 293 ? -3.820 -21.184 22.153 1.00 96.56 293 ARG A C 1
ATOM 2400 O O . ARG A 1 293 ? -3.609 -21.480 20.985 1.00 96.56 293 ARG A O 1
ATOM 2407 N N . GLN A 1 294 ? -2.935 -20.528 22.900 1.00 96.81 294 GLN A N 1
ATOM 2408 C CA . GLN A 1 294 ? -1.622 -20.079 22.432 1.00 96.81 294 GLN A CA 1
ATOM 2409 C C . GLN A 1 294 ? -0.730 -21.240 21.983 1.00 96.81 294 GLN A C 1
ATOM 2411 O O . GLN A 1 294 ? -0.129 -21.154 20.917 1.00 96.81 294 GLN A O 1
ATOM 2416 N N . ARG A 1 295 ? -0.688 -22.349 22.737 1.00 96.81 295 ARG A N 1
ATOM 2417 C CA . ARG A 1 295 ? 0.083 -23.549 22.352 1.00 96.81 295 ARG A CA 1
ATOM 2418 C C . ARG A 1 295 ? -0.357 -24.139 21.012 1.00 96.81 295 ARG A C 1
ATOM 2420 O O . ARG A 1 295 ? 0.474 -24.692 20.307 1.00 96.81 295 ARG A O 1
ATOM 2427 N N . ILE A 1 296 ? -1.641 -24.025 20.669 1.00 96.62 296 ILE A N 1
ATOM 2428 C CA . ILE A 1 296 ? -2.177 -24.466 19.373 1.00 96.62 296 ILE A CA 1
ATOM 2429 C C . ILE A 1 296 ? -1.936 -23.395 18.303 1.00 96.62 296 ILE A C 1
ATOM 2431 O O . ILE A 1 296 ? -1.560 -23.708 17.180 1.00 96.62 296 ILE A O 1
ATOM 2435 N N . PHE A 1 297 ? -2.138 -22.124 18.649 1.00 97.81 297 PHE A N 1
ATOM 2436 C CA . PHE A 1 297 ? -2.053 -21.014 17.709 1.00 97.81 297 PHE A CA 1
ATOM 2437 C C . PHE A 1 297 ? -0.630 -20.754 17.219 1.00 97.81 297 PHE A C 1
ATOM 2439 O O . PHE A 1 297 ? -0.433 -20.615 16.020 1.00 97.81 297 PHE A O 1
ATOM 2446 N N . PHE A 1 298 ? 0.367 -20.698 18.105 1.00 98.00 298 PHE A N 1
ATOM 2447 C CA . PHE A 1 298 ? 1.733 -20.342 17.717 1.00 98.00 298 PHE A CA 1
ATOM 2448 C C . PHE A 1 298 ? 2.371 -21.259 16.663 1.00 98.00 298 PHE A C 1
ATOM 2450 O O . PHE A 1 298 ? 2.953 -20.705 15.734 1.00 98.00 298 PHE A O 1
ATOM 2457 N N . PRO A 1 299 ? 2.259 -22.603 16.707 1.00 98.19 299 PRO A N 1
ATOM 2458 C CA . PRO A 1 299 ? 2.784 -23.432 15.622 1.00 98.19 299 PRO A CA 1
ATOM 2459 C C . PRO A 1 299 ? 2.039 -23.202 14.299 1.00 98.19 299 PRO A C 1
ATOM 2461 O O . PRO A 1 299 ? 2.675 -23.154 13.250 1.00 98.19 299 PRO A O 1
ATOM 2464 N N . ILE A 1 300 ? 0.718 -22.985 14.335 1.00 97.94 300 ILE A N 1
ATOM 2465 C CA . ILE A 1 300 ? -0.074 -22.660 13.135 1.00 97.94 300 ILE A CA 1
ATOM 2466 C C . ILE A 1 300 ? 0.352 -21.303 12.565 1.00 97.94 300 ILE A C 1
ATOM 2468 O O . ILE A 1 300 ? 0.583 -21.184 11.366 1.00 97.94 300 ILE A O 1
ATOM 2472 N N . ALA A 1 301 ? 0.497 -20.290 13.417 1.00 97.94 301 ALA A N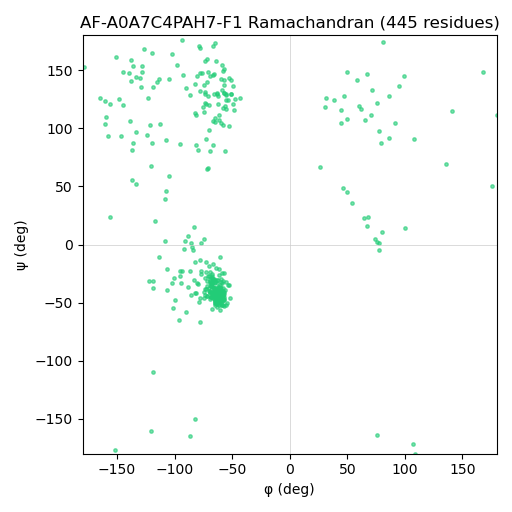 1
ATOM 2473 C CA . ALA A 1 301 ? 0.940 -18.954 13.038 1.00 97.94 301 ALA A CA 1
ATOM 2474 C C . ALA A 1 301 ? 2.376 -18.964 12.494 1.00 97.94 301 ALA A C 1
ATOM 2476 O O . ALA A 1 301 ? 2.665 -18.287 11.509 1.00 97.94 301 ALA A O 1
ATOM 2477 N N . ALA A 1 302 ? 3.271 -19.761 13.084 1.00 98.12 302 ALA A N 1
ATOM 2478 C CA . ALA A 1 302 ? 4.634 -19.944 12.593 1.00 98.12 302 ALA A CA 1
ATOM 2479 C C . ALA A 1 302 ? 4.642 -20.606 11.209 1.00 98.12 302 ALA A C 1
ATOM 2481 O O . ALA A 1 302 ? 5.314 -20.115 10.306 1.00 98.12 302 ALA A O 1
ATOM 2482 N N . PHE A 1 303 ? 3.847 -21.662 11.012 1.00 98.38 303 PHE A N 1
ATOM 2483 C CA . PHE A 1 303 ? 3.702 -22.318 9.712 1.00 98.38 303 PHE A CA 1
ATOM 2484 C C . PHE A 1 303 ? 3.098 -21.385 8.653 1.00 98.38 303 PHE A C 1
ATOM 2486 O O . PHE A 1 303 ? 3.609 -21.307 7.535 1.00 98.38 303 PHE A O 1
ATOM 2493 N N . LEU A 1 304 ? 2.051 -20.632 9.004 1.00 98.19 304 LEU A N 1
ATOM 2494 C CA . LEU A 1 304 ? 1.439 -19.632 8.128 1.00 98.19 304 LEU A CA 1
ATOM 2495 C C . LEU A 1 304 ? 2.451 -18.549 7.737 1.00 98.19 304 LEU A C 1
ATOM 2497 O O . LEU A 1 304 ? 2.589 -18.234 6.559 1.00 98.19 304 LEU A O 1
ATOM 2501 N N . SER A 1 305 ? 3.190 -18.016 8.712 1.00 98.25 305 SER A N 1
ATOM 2502 C CA . SER A 1 305 ? 4.208 -16.984 8.483 1.00 98.25 305 SER A CA 1
ATOM 2503 C C . SER A 1 305 ? 5.357 -17.501 7.627 1.00 98.25 305 SER A C 1
ATOM 2505 O O . SER A 1 305 ? 5.814 -16.790 6.740 1.00 98.25 305 SER A O 1
ATOM 2507 N N . LEU A 1 306 ? 5.793 -18.746 7.844 1.00 98.31 306 LEU A N 1
ATOM 2508 C CA . LEU A 1 306 ? 6.804 -19.395 7.013 1.00 98.31 306 LEU A CA 1
ATOM 2509 C C . LEU A 1 306 ? 6.301 -19.575 5.578 1.00 98.31 306 LEU A C 1
ATOM 2511 O O . LEU A 1 306 ? 7.015 -19.247 4.639 1.00 98.31 306 LEU A O 1
ATOM 2515 N N . THR A 1 307 ? 5.065 -20.041 5.402 1.00 98.44 307 THR A N 1
ATOM 2516 C CA . THR A 1 307 ? 4.463 -20.255 4.077 1.00 98.44 307 THR A CA 1
ATOM 2517 C C . THR A 1 307 ? 4.322 -18.940 3.313 1.00 98.44 307 THR A C 1
ATOM 2519 O O . THR A 1 307 ? 4.756 -18.844 2.167 1.00 98.44 307 THR A O 1
ATOM 2522 N N . LEU A 1 308 ? 3.770 -17.902 3.949 1.00 97.88 308 LEU A N 1
ATOM 2523 C CA . LEU A 1 308 ? 3.650 -16.576 3.340 1.00 97.88 308 LEU A CA 1
ATOM 2524 C C . LEU A 1 308 ? 5.024 -15.938 3.107 1.00 97.88 308 LEU A C 1
ATOM 2526 O O . LEU A 1 308 ? 5.230 -15.323 2.068 1.00 97.88 308 LEU A O 1
ATOM 2530 N N . GLY A 1 309 ? 5.978 -16.127 4.020 1.00 97.81 309 GLY A N 1
ATOM 2531 C CA . GLY A 1 309 ? 7.356 -15.660 3.872 1.00 97.81 309 GLY A CA 1
ATOM 2532 C C . GLY A 1 309 ? 8.085 -16.320 2.700 1.00 97.81 309 GLY A C 1
ATOM 2533 O O . GLY A 1 309 ? 8.747 -15.626 1.934 1.00 97.81 309 GLY A O 1
ATOM 2534 N N . LEU A 1 310 ? 7.909 -17.629 2.497 1.00 97.81 310 LEU A N 1
ATOM 2535 C CA . LEU A 1 310 ? 8.385 -18.335 1.301 1.00 97.81 310 LEU A CA 1
ATOM 2536 C C . LEU A 1 310 ? 7.689 -17.822 0.036 1.00 97.81 310 LEU A C 1
ATOM 2538 O O . LEU A 1 310 ? 8.341 -17.657 -0.990 1.00 97.81 310 LEU A O 1
ATOM 2542 N N . GLY A 1 311 ? 6.392 -17.513 0.121 1.00 96.38 311 GLY A N 1
ATOM 2543 C CA . GLY A 1 311 ? 5.648 -16.852 -0.949 1.00 96.38 311 GLY A CA 1
ATOM 2544 C C . GLY A 1 311 ? 6.230 -15.484 -1.314 1.00 96.38 311 GLY A C 1
ATOM 2545 O O . GLY A 1 311 ? 6.433 -15.214 -2.491 1.00 96.38 311 GLY A O 1
ATOM 2546 N N . VAL A 1 312 ? 6.569 -14.649 -0.326 1.00 96.88 312 VAL A N 1
ATOM 2547 C CA . VAL A 1 312 ? 7.238 -13.350 -0.535 1.00 96.88 312 VAL A CA 1
ATOM 2548 C C . VAL A 1 312 ? 8.649 -13.538 -1.092 1.00 96.88 312 VAL A C 1
ATOM 2550 O O . VAL A 1 312 ? 9.048 -12.824 -2.007 1.00 96.88 312 VAL A O 1
ATOM 2553 N N . TYR A 1 313 ? 9.406 -14.512 -0.588 1.00 95.56 313 TYR A N 1
ATOM 2554 C CA . TYR A 1 313 ? 10.723 -14.831 -1.133 1.00 95.56 313 TYR A CA 1
ATOM 2555 C C . TYR A 1 313 ? 10.619 -15.207 -2.614 1.00 95.56 313 TYR A C 1
ATOM 2557 O O . TYR A 1 313 ? 11.322 -14.626 -3.438 1.00 95.56 313 TYR A O 1
ATOM 2565 N N . ALA A 1 314 ? 9.697 -16.104 -2.972 1.00 93.19 314 ALA A N 1
ATOM 2566 C CA . ALA A 1 314 ? 9.433 -16.465 -4.360 1.00 93.19 314 ALA A CA 1
ATOM 2567 C C . ALA A 1 314 ? 8.971 -15.252 -5.183 1.00 93.19 314 ALA A C 1
ATOM 2569 O O . ALA A 1 314 ? 9.496 -15.026 -6.265 1.00 93.19 314 ALA A O 1
ATOM 2570 N N . PHE A 1 315 ? 8.064 -14.429 -4.649 1.00 94.44 315 PHE A N 1
ATOM 2571 C CA . PHE A 1 315 ? 7.592 -13.195 -5.285 1.00 94.44 315 PHE A CA 1
ATOM 2572 C C . PHE A 1 315 ? 8.754 -12.295 -5.717 1.00 94.44 315 PHE A C 1
ATOM 2574 O O . PHE A 1 315 ? 8.738 -11.766 -6.823 1.00 94.44 315 PHE A O 1
ATOM 2581 N N . VAL A 1 316 ? 9.744 -12.104 -4.844 1.00 93.62 316 VAL A N 1
ATOM 2582 C CA . VAL A 1 316 ? 10.845 -11.152 -5.059 1.00 93.62 316 VAL A CA 1
ATOM 2583 C C . VAL A 1 316 ? 12.012 -11.765 -5.845 1.00 93.62 316 VAL A C 1
ATOM 2585 O O . VAL A 1 316 ? 12.783 -11.021 -6.446 1.00 93.62 316 VAL A O 1
ATOM 2588 N N . SER A 1 317 ? 12.163 -13.095 -5.844 1.00 91.75 317 SER A N 1
ATOM 2589 C CA . SER A 1 317 ? 13.353 -13.779 -6.384 1.00 91.75 317 SER A CA 1
ATOM 2590 C C . SER A 1 317 ? 13.120 -14.638 -7.625 1.00 91.75 317 SER A C 1
ATOM 2592 O O . SER A 1 317 ? 14.096 -15.090 -8.222 1.00 91.75 317 SER A O 1
ATOM 2594 N N . VAL A 1 318 ? 11.868 -14.896 -8.021 1.00 91.25 318 VAL A N 1
ATOM 2595 C CA . VAL A 1 318 ? 11.586 -15.837 -9.117 1.00 91.25 318 VAL A CA 1
ATOM 2596 C C . VAL A 1 318 ? 12.101 -15.341 -10.471 1.00 91.25 318 VAL A C 1
ATOM 2598 O O . VAL A 1 318 ? 12.479 -16.163 -11.307 1.00 91.25 318 VAL A O 1
ATOM 2601 N N . GLU A 1 319 ? 12.164 -14.024 -10.691 1.00 84.81 319 GLU A N 1
ATOM 2602 C CA . GLU A 1 319 ? 12.622 -13.442 -11.953 1.00 84.81 319 GLU A CA 1
ATOM 2603 C C . GLU A 1 319 ? 13.501 -12.204 -11.792 1.00 84.81 319 GLU A C 1
ATOM 2605 O O . GLU A 1 319 ? 13.279 -11.351 -10.934 1.00 84.81 319 GLU A O 1
ATOM 2610 N N . THR A 1 320 ? 14.443 -12.059 -12.728 1.00 79.44 320 THR A N 1
ATOM 2611 C CA . THR A 1 320 ? 15.241 -10.844 -12.919 1.00 79.44 320 THR A CA 1
ATOM 2612 C C . THR A 1 320 ? 14.990 -10.309 -14.327 1.00 79.44 320 THR A C 1
ATOM 2614 O O . THR A 1 320 ? 15.689 -10.658 -15.274 1.00 79.44 320 THR A O 1
ATOM 2617 N N . THR A 1 321 ? 13.954 -9.485 -14.483 1.00 69.38 321 THR A N 1
ATOM 2618 C CA . THR A 1 321 ? 13.500 -8.935 -15.782 1.00 69.38 321 THR A CA 1
ATOM 2619 C C . THR A 1 321 ? 13.795 -7.443 -15.945 1.00 69.38 321 THR A C 1
ATOM 2621 O O . THR A 1 321 ? 13.441 -6.830 -16.952 1.00 69.38 321 THR A O 1
ATOM 2624 N N . ALA A 1 322 ? 14.463 -6.841 -14.960 1.00 62.88 322 ALA A N 1
ATOM 2625 C CA . ALA A 1 322 ? 14.861 -5.446 -14.990 1.00 62.88 322 ALA A CA 1
ATOM 2626 C C . ALA A 1 322 ? 15.877 -5.182 -16.115 1.00 62.88 322 ALA A C 1
ATOM 2628 O O . ALA A 1 322 ? 17.044 -5.546 -16.007 1.00 62.88 322 ALA A O 1
ATOM 2629 N N . ILE A 1 323 ? 15.444 -4.487 -17.168 1.00 58.69 323 ILE A N 1
ATOM 2630 C CA . ILE A 1 323 ? 16.352 -3.903 -18.158 1.00 58.69 323 ILE A CA 1
ATOM 2631 C C . ILE A 1 323 ? 17.076 -2.743 -17.469 1.00 58.69 323 ILE A C 1
ATOM 2633 O O . ILE A 1 323 ? 16.428 -1.815 -16.979 1.00 58.69 323 ILE A O 1
ATOM 2637 N N . THR A 1 324 ? 18.406 -2.807 -17.392 1.00 60.31 324 THR A N 1
ATOM 2638 C CA . THR A 1 324 ? 19.235 -1.695 -16.914 1.00 60.31 324 THR A CA 1
ATOM 2639 C C . THR A 1 324 ? 18.921 -0.461 -17.746 1.00 60.31 324 THR A C 1
ATOM 2641 O O . THR A 1 324 ? 18.942 -0.525 -18.977 1.00 60.31 324 THR A O 1
ATOM 2644 N N . THR A 1 325 ? 18.618 0.664 -17.098 1.00 57.25 325 THR A N 1
ATOM 2645 C CA . THR A 1 325 ? 18.419 1.917 -17.825 1.00 57.25 325 THR A CA 1
ATOM 2646 C C . THR A 1 325 ? 19.713 2.272 -18.537 1.00 57.25 325 THR A C 1
ATOM 2648 O O . THR A 1 325 ? 20.716 2.572 -17.891 1.00 57.25 325 THR A O 1
ATOM 2651 N N . ILE A 1 326 ? 19.696 2.206 -19.866 1.00 60.19 326 ILE A N 1
ATOM 2652 C CA . ILE A 1 326 ? 20.793 2.716 -20.679 1.00 60.19 326 ILE A CA 1
ATOM 2653 C C . ILE A 1 326 ? 20.843 4.225 -20.404 1.00 60.19 326 ILE A C 1
ATOM 2655 O O . ILE A 1 326 ? 19.782 4.860 -20.434 1.00 60.19 326 ILE A O 1
ATOM 2659 N N . PRO A 1 327 ? 22.013 4.801 -20.068 1.00 59.88 327 PRO A N 1
ATOM 2660 C CA . PRO A 1 327 ? 22.123 6.243 -19.899 1.00 59.88 327 PRO A CA 1
ATOM 2661 C C . PRO A 1 327 ? 21.544 6.936 -21.140 1.00 59.88 327 PRO A C 1
ATOM 2663 O O . PRO A 1 327 ? 21.717 6.410 -22.246 1.00 59.88 327 PRO A O 1
ATOM 2666 N N . PRO A 1 328 ? 20.831 8.069 -20.979 1.00 62.25 328 PRO A N 1
ATOM 2667 C CA . PRO A 1 328 ? 20.355 8.840 -22.118 1.00 62.25 328 PRO A CA 1
ATOM 2668 C C . PRO A 1 328 ? 21.523 9.017 -23.081 1.00 62.25 328 PRO A C 1
ATOM 2670 O O . PRO A 1 328 ? 22.598 9.437 -22.648 1.00 62.25 328 PRO A O 1
ATOM 2673 N N . ALA A 1 329 ? 21.339 8.628 -24.346 1.00 56.12 329 ALA A N 1
ATOM 2674 C CA . ALA A 1 329 ? 22.349 8.893 -25.358 1.00 56.12 329 ALA A CA 1
ATOM 2675 C C . ALA A 1 329 ? 22.689 10.383 -25.271 1.00 56.12 329 ALA A C 1
ATOM 2677 O O . ALA A 1 329 ? 21.774 11.210 -25.198 1.00 56.12 329 ALA A O 1
ATOM 2678 N N . GLU A 1 330 ? 23.982 10.701 -25.193 1.00 60.53 330 GLU A N 1
ATOM 2679 C CA . GLU A 1 330 ? 24.444 12.081 -25.179 1.00 60.53 330 GLU A CA 1
ATOM 2680 C C . GLU A 1 330 ? 23.756 12.793 -26.341 1.00 60.53 330 GLU A C 1
ATOM 2682 O O . GLU A 1 330 ? 23.819 12.336 -27.486 1.00 60.53 330 GLU A O 1
ATOM 2687 N N . THR A 1 331 ? 22.993 13.841 -26.031 1.00 55.78 331 THR A N 1
ATOM 2688 C CA . THR A 1 331 ? 22.336 14.661 -27.041 1.00 55.78 331 THR A CA 1
ATOM 2689 C C . THR A 1 331 ? 23.432 15.424 -27.763 1.00 55.78 331 THR A C 1
ATOM 2691 O O . THR A 1 331 ? 23.720 16.572 -27.438 1.00 55.78 331 THR A O 1
ATOM 2694 N N . VAL A 1 332 ? 24.099 14.757 -28.701 1.00 57.03 332 VAL A N 1
ATOM 2695 C CA . VAL A 1 332 ? 24.989 15.408 -29.648 1.00 57.03 332 VAL A CA 1
ATOM 2696 C C . VAL A 1 332 ? 24.098 16.344 -30.450 1.00 57.03 332 VAL A C 1
ATOM 2698 O O . VAL A 1 332 ? 23.121 15.897 -31.058 1.00 57.03 332 VAL A O 1
ATOM 2701 N N . GLU A 1 333 ? 24.386 17.644 -30.422 1.00 52.16 333 GLU A N 1
ATOM 2702 C CA . GLU A 1 333 ? 23.768 18.576 -31.356 1.00 52.16 333 GLU A CA 1
ATOM 2703 C C . GLU A 1 333 ? 24.102 18.092 -32.771 1.00 52.16 333 GLU A C 1
ATOM 2705 O O . GLU A 1 333 ? 25.214 18.259 -33.265 1.00 52.16 333 GLU A O 1
ATOM 2710 N N . VAL A 1 334 ? 23.129 17.455 -33.428 1.00 61.59 334 VAL A N 1
ATOM 2711 C CA . VAL A 1 334 ? 23.240 16.951 -34.810 1.00 61.59 334 VAL A CA 1
ATOM 2712 C C . VAL A 1 334 ? 23.524 18.096 -35.796 1.00 61.59 334 VAL A C 1
ATOM 2714 O O . VAL A 1 334 ? 23.892 17.860 -36.944 1.00 61.59 334 VAL A O 1
ATOM 2717 N N . PHE A 1 335 ? 23.405 19.347 -35.345 1.00 58.81 335 PHE A N 1
ATOM 2718 C CA . PHE A 1 335 ? 23.699 20.523 -36.135 1.00 58.81 335 PHE A CA 1
ATOM 2719 C C . PHE A 1 335 ? 24.499 21.553 -35.333 1.00 58.81 335 PHE A C 1
ATOM 2721 O O . PHE A 1 335 ? 23.942 22.488 -34.767 1.00 58.81 335 PHE A O 1
ATOM 2728 N N . VAL A 1 336 ? 25.825 21.420 -35.345 1.00 56.00 336 VAL A N 1
ATOM 2729 C CA . VAL A 1 336 ? 26.695 22.583 -35.146 1.00 56.00 336 VAL A CA 1
ATOM 2730 C C . VAL A 1 336 ? 26.642 23.371 -36.459 1.00 56.00 336 VAL A C 1
ATOM 2732 O O . VAL A 1 336 ? 27.089 22.836 -37.480 1.00 56.00 336 VAL A O 1
ATOM 2735 N N . PRO A 1 337 ? 26.085 24.598 -36.514 1.00 54.03 337 PRO A N 1
ATOM 2736 C CA . PRO A 1 337 ? 26.237 25.422 -37.700 1.00 54.03 337 PRO A CA 1
ATOM 2737 C C . PRO A 1 337 ? 27.734 25.606 -37.930 1.00 54.03 337 PRO A C 1
ATOM 2739 O O . PRO A 1 337 ? 28.443 26.146 -37.084 1.00 54.03 337 PRO A O 1
ATOM 2742 N N . ILE A 1 338 ? 28.219 25.107 -39.063 1.00 54.59 338 ILE A N 1
ATOM 2743 C CA . ILE A 1 338 ? 29.570 25.365 -39.552 1.00 54.59 338 ILE A CA 1
ATOM 2744 C C . ILE A 1 338 ? 29.767 26.880 -39.566 1.00 54.59 338 ILE A C 1
ATOM 2746 O O . ILE A 1 338 ? 29.279 27.572 -40.460 1.00 54.59 338 ILE A O 1
ATOM 2750 N N . THR A 1 339 ? 30.477 27.408 -38.568 1.00 53.69 339 THR A N 1
ATOM 2751 C CA . THR A 1 339 ? 31.065 28.740 -38.655 1.00 53.69 339 THR A CA 1
ATOM 2752 C C . THR A 1 339 ? 31.883 28.742 -39.945 1.00 53.69 339 THR A C 1
ATOM 2754 O O . THR A 1 339 ? 32.717 27.843 -40.107 1.00 53.69 339 THR A O 1
ATOM 2757 N N . PRO A 1 340 ? 31.646 29.670 -40.892 1.00 50.84 340 PRO A N 1
ATOM 2758 C CA . PRO A 1 340 ? 32.408 29.709 -42.127 1.00 50.84 340 PRO A CA 1
ATOM 2759 C C . PRO A 1 340 ? 33.874 29.896 -41.753 1.00 50.84 340 PRO A C 1
ATOM 2761 O O . PRO A 1 340 ? 34.304 30.966 -41.326 1.00 50.84 340 PRO A O 1
ATOM 2764 N N . THR A 1 341 ? 34.633 28.810 -41.851 1.00 51.00 341 THR A N 1
ATOM 2765 C CA . THR A 1 341 ? 36.075 28.848 -41.664 1.00 51.00 341 THR A CA 1
ATOM 2766 C C . THR A 1 341 ? 36.623 29.734 -42.784 1.00 51.00 341 THR A C 1
ATOM 2768 O O . THR A 1 341 ? 36.228 29.536 -43.940 1.00 51.00 341 THR A O 1
ATOM 2771 N N . PRO A 1 342 ? 37.477 30.732 -42.490 1.00 49.84 342 PRO A N 1
ATOM 2772 C CA . PRO A 1 342 ? 38.067 31.567 -43.524 1.00 49.84 342 PRO A CA 1
ATOM 2773 C C . PRO A 1 342 ? 38.778 30.661 -44.523 1.00 49.84 342 PRO A C 1
ATOM 2775 O O . PRO A 1 342 ? 39.618 29.848 -44.141 1.00 49.84 342 PRO A O 1
ATOM 2778 N N . ARG A 1 343 ? 38.407 30.775 -45.798 1.00 47.56 343 ARG A N 1
ATOM 2779 C CA . ARG A 1 343 ? 39.033 30.035 -46.894 1.00 47.56 343 ARG A CA 1
ATOM 2780 C C . ARG A 1 343 ? 40.543 30.324 -46.861 1.00 47.56 343 ARG A C 1
ATOM 2782 O O . ARG A 1 343 ? 40.906 31.486 -47.052 1.00 47.56 343 ARG A O 1
ATOM 2789 N N . PRO A 1 344 ? 41.424 29.335 -46.622 1.00 44.62 344 PRO A N 1
ATOM 2790 C CA . PRO A 1 344 ? 42.853 29.577 -46.717 1.00 44.62 344 PRO A CA 1
ATOM 2791 C C . PRO A 1 344 ? 43.203 29.895 -48.175 1.00 44.62 344 PRO A C 1
ATOM 2793 O O . PRO A 1 344 ? 42.788 29.199 -49.105 1.00 44.62 344 PRO A O 1
ATOM 2796 N N . THR A 1 345 ? 43.929 30.995 -48.361 1.00 47.53 345 THR A N 1
ATOM 2797 C CA . THR A 1 345 ? 44.573 31.403 -49.614 1.00 47.53 345 THR A CA 1
ATOM 2798 C C . THR A 1 345 ? 45.365 30.225 -50.196 1.00 47.53 345 THR A C 1
ATOM 2800 O O . THR A 1 345 ? 46.050 29.544 -49.432 1.00 47.53 345 THR A O 1
ATOM 2803 N N . PRO A 1 346 ? 45.302 29.959 -51.515 1.00 43.69 346 PRO A N 1
ATOM 2804 C CA . PRO A 1 346 ? 45.970 28.804 -52.099 1.00 43.69 346 PRO A CA 1
ATOM 2805 C C . PRO A 1 346 ? 47.490 28.961 -51.988 1.00 43.69 346 PRO A C 1
ATOM 2807 O O . PRO A 1 346 ? 48.109 29.751 -52.700 1.00 43.69 346 PRO A O 1
ATOM 2810 N N . THR A 1 347 ? 48.095 28.201 -51.079 1.00 40.25 347 THR A N 1
ATOM 2811 C CA . THR A 1 347 ? 49.534 27.946 -51.066 1.00 40.25 347 THR A CA 1
ATOM 2812 C C . THR A 1 347 ? 49.851 27.002 -52.221 1.00 40.25 347 THR A C 1
ATOM 2814 O O . THR A 1 347 ? 49.315 25.898 -52.295 1.00 40.25 347 THR A O 1
ATOM 2817 N N . VAL A 1 348 ? 50.719 27.443 -53.131 1.00 46.19 348 VAL A N 1
ATOM 2818 C CA . VAL A 1 348 ? 51.271 26.603 -54.198 1.00 46.19 348 VAL A CA 1
ATOM 2819 C C . VAL A 1 348 ? 52.119 25.511 -53.543 1.00 46.19 348 VAL A C 1
ATOM 2821 O O . VAL A 1 348 ? 53.196 25.786 -53.017 1.00 46.19 348 VAL A O 1
ATOM 2824 N N . ALA A 1 349 ? 51.598 24.285 -53.523 1.00 36.91 349 ALA A N 1
ATOM 2825 C CA . ALA A 1 349 ? 52.321 23.099 -53.081 1.00 36.91 349 ALA A CA 1
ATOM 2826 C C . ALA A 1 349 ? 53.234 22.578 -54.212 1.00 36.91 349 ALA A C 1
ATOM 2828 O O . ALA A 1 349 ? 52.870 22.692 -55.386 1.00 36.91 349 ALA A O 1
ATOM 2829 N N . PRO A 1 350 ? 54.419 22.030 -53.885 1.00 37.62 350 PRO A N 1
ATOM 2830 C CA . PRO A 1 350 ? 55.384 21.558 -54.870 1.00 37.62 350 PRO A CA 1
ATOM 2831 C C . PRO A 1 350 ? 54.864 20.347 -55.656 1.00 37.62 350 PRO A C 1
ATOM 2833 O O . PRO A 1 350 ? 54.155 19.491 -55.129 1.00 37.62 350 PRO A O 1
ATOM 2836 N N . THR A 1 351 ? 55.266 20.295 -56.925 1.00 37.00 351 THR A N 1
ATOM 2837 C CA . THR A 1 351 ? 55.061 19.204 -57.884 1.00 37.00 351 THR A CA 1
ATOM 2838 C C . THR A 1 351 ? 55.314 17.824 -57.260 1.00 37.00 351 THR A C 1
ATOM 2840 O O . THR A 1 351 ? 56.412 17.603 -56.743 1.00 37.00 351 THR A O 1
ATOM 2843 N N . PRO A 1 352 ? 54.364 16.872 -57.338 1.00 34.66 352 PRO A N 1
ATOM 2844 C CA . PRO A 1 352 ? 54.621 15.504 -56.924 1.00 34.66 352 PRO A CA 1
ATOM 2845 C C . PRO A 1 352 ? 55.508 14.789 -57.949 1.00 34.66 352 PRO A C 1
ATOM 2847 O O . PRO A 1 352 ? 55.244 14.785 -59.154 1.00 34.66 352 PRO A O 1
ATOM 2850 N N . THR A 1 353 ? 56.566 14.170 -57.433 1.00 29.36 353 THR A N 1
ATOM 2851 C CA . THR A 1 353 ? 57.389 13.171 -58.114 1.00 29.36 353 THR A CA 1
ATOM 2852 C C . THR A 1 353 ? 56.508 11.994 -58.571 1.00 29.36 353 THR A C 1
ATOM 2854 O O . THR A 1 353 ? 55.646 11.559 -57.806 1.00 29.36 353 THR A O 1
ATOM 2857 N N . PRO A 1 354 ? 56.687 11.455 -59.791 1.00 40.56 354 PRO A N 1
ATOM 2858 C CA . PRO A 1 354 ? 55.843 10.387 -60.319 1.00 40.56 354 PRO A CA 1
ATOM 2859 C C . PRO A 1 354 ? 56.159 9.043 -59.651 1.00 40.56 354 PRO A C 1
ATOM 2861 O O . PRO A 1 354 ? 57.285 8.561 -59.760 1.00 40.56 354 PRO A O 1
ATOM 2864 N N . GLY A 1 355 ? 55.155 8.422 -59.026 1.00 45.75 355 GLY A N 1
ATOM 2865 C CA . GLY A 1 355 ? 55.200 7.003 -58.660 1.00 45.75 355 GLY A CA 1
ATOM 2866 C C . GLY A 1 355 ? 54.705 6.654 -57.258 1.00 45.75 355 GLY A C 1
ATOM 2867 O O . GLY A 1 355 ? 55.500 6.198 -56.452 1.00 45.75 355 GLY A O 1
ATOM 2868 N N . GLU A 1 356 ? 53.401 6.781 -57.000 1.00 31.62 356 GLU A N 1
ATOM 2869 C CA . GLU A 1 356 ? 52.685 5.895 -56.065 1.00 31.62 356 GLU A CA 1
ATOM 2870 C C . GLU A 1 356 ? 51.189 5.932 -56.421 1.00 31.62 356 GLU A C 1
ATOM 2872 O O . GLU A 1 356 ? 50.456 6.864 -56.095 1.00 31.62 356 GLU A O 1
ATOM 2877 N N . GLY A 1 357 ? 50.771 4.985 -57.261 1.00 40.84 357 GLY A N 1
ATOM 2878 C CA . GLY A 1 357 ? 49.405 4.873 -57.758 1.00 40.84 357 GLY A CA 1
ATOM 2879 C C . GLY A 1 357 ? 48.586 3.858 -56.963 1.00 40.84 357 GLY A C 1
ATOM 2880 O O . GLY A 1 357 ? 49.128 2.862 -56.498 1.00 40.84 357 GLY A O 1
ATOM 2881 N N . ILE A 1 358 ? 47.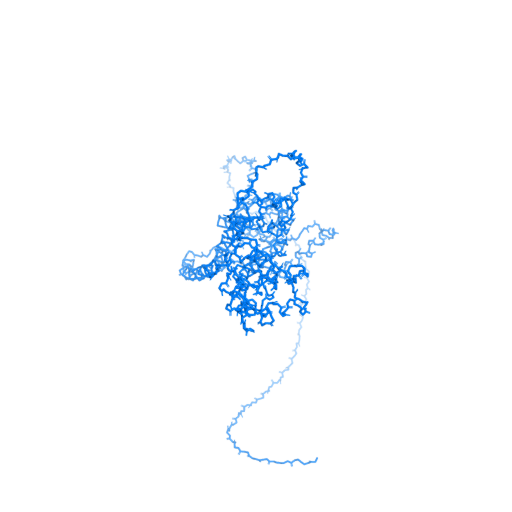265 4.084 -56.981 1.00 45.72 358 ILE A N 1
ATOM 2882 C CA . ILE A 1 358 ? 46.160 3.172 -56.621 1.00 45.72 358 ILE A CA 1
ATOM 2883 C C . ILE A 1 358 ? 45.786 3.153 -55.125 1.00 45.72 358 ILE A C 1
ATOM 2885 O O . ILE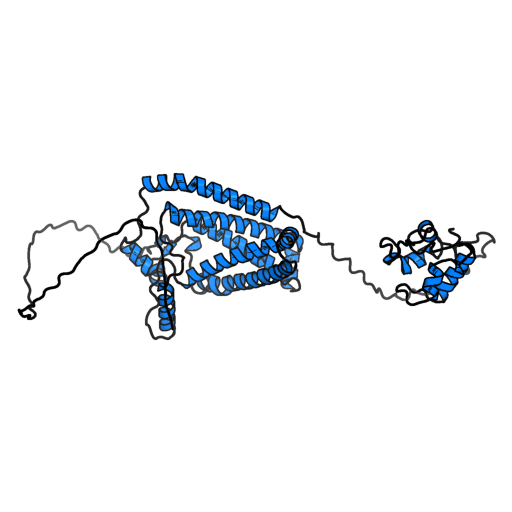 A 1 358 ? 46.285 2.342 -54.364 1.00 45.72 358 ILE A O 1
ATOM 2889 N N . ALA A 1 359 ? 44.829 4.002 -54.723 1.00 49.66 359 ALA A N 1
ATOM 2890 C CA . ALA A 1 359 ? 43.948 3.736 -53.567 1.00 49.66 359 ALA A CA 1
ATOM 2891 C C . ALA A 1 359 ? 42.602 4.502 -53.623 1.00 49.66 359 ALA A C 1
ATOM 2893 O O . ALA A 1 359 ? 41.988 4.764 -52.595 1.00 49.66 359 ALA A O 1
ATOM 2894 N N . ALA A 1 360 ? 42.132 4.909 -54.812 1.00 61.00 360 ALA A N 1
ATOM 2895 C CA . ALA A 1 360 ? 40.840 5.600 -54.947 1.00 61.00 360 ALA A CA 1
ATOM 2896 C C . ALA A 1 360 ? 39.674 4.656 -55.303 1.00 61.00 360 ALA A C 1
ATOM 2898 O O . ALA A 1 360 ? 38.534 4.974 -55.000 1.00 61.00 360 ALA A O 1
ATOM 2899 N N . ASN A 1 361 ? 39.950 3.488 -55.900 1.00 75.00 361 ASN A N 1
ATOM 2900 C CA . ASN A 1 361 ? 38.937 2.557 -56.418 1.00 75.00 361 ASN A CA 1
ATOM 2901 C C . ASN A 1 361 ? 39.226 1.104 -55.982 1.00 75.00 361 ASN A C 1
ATOM 2903 O O . ASN A 1 361 ? 39.306 0.211 -56.822 1.00 75.00 361 ASN A O 1
ATOM 2907 N N . SER A 1 362 ? 39.423 0.869 -54.686 1.00 86.81 362 SER A N 1
ATOM 2908 C CA . SER A 1 362 ? 39.551 -0.473 -54.093 1.00 86.81 362 SER A CA 1
ATOM 2909 C C . SER A 1 362 ? 38.561 -0.661 -52.942 1.00 86.81 362 SER A C 1
ATOM 2911 O O . SER A 1 362 ? 37.922 0.307 -52.503 1.00 86.81 362 SER A O 1
ATOM 2913 N N . TRP A 1 363 ? 38.390 -1.902 -52.472 1.00 89.44 363 TRP A N 1
ATOM 2914 C CA . TRP A 1 363 ? 37.523 -2.191 -51.325 1.00 89.44 363 TRP A CA 1
ATOM 2915 C C . TRP A 1 363 ? 37.929 -1.362 -50.104 1.00 89.44 363 TRP A C 1
ATOM 2917 O O . TRP A 1 363 ? 37.094 -0.644 -49.550 1.00 89.44 363 TRP A O 1
ATOM 2927 N N . ASP A 1 364 ? 39.209 -1.401 -49.730 1.00 86.31 364 ASP A N 1
ATOM 2928 C CA . ASP A 1 364 ? 39.732 -0.669 -48.572 1.00 86.31 364 ASP A CA 1
ATOM 2929 C C . ASP A 1 364 ? 39.706 0.857 -48.780 1.00 86.31 364 ASP A C 1
ATOM 2931 O O . ASP A 1 364 ? 39.569 1.603 -47.812 1.00 86.31 364 ASP A O 1
ATOM 2935 N N . GLY A 1 365 ? 39.770 1.324 -50.033 1.00 83.94 365 GLY A N 1
ATOM 2936 C CA . GLY A 1 365 ? 39.730 2.746 -50.375 1.00 83.94 365 GLY A CA 1
ATOM 2937 C C . GLY A 1 365 ? 38.329 3.366 -50.326 1.00 83.94 365 GLY A C 1
ATOM 2938 O O . GLY A 1 365 ? 38.057 4.242 -49.507 1.00 83.94 365 GLY A O 1
ATOM 2939 N N . ALA A 1 366 ? 37.434 2.944 -51.224 1.00 81.94 366 ALA A N 1
ATOM 2940 C CA . ALA A 1 366 ? 36.155 3.631 -51.455 1.00 81.94 366 ALA A CA 1
ATOM 2941 C C . ALA A 1 366 ? 34.922 2.764 -51.165 1.00 81.94 366 ALA A C 1
ATOM 2943 O O . ALA A 1 366 ? 33.921 3.255 -50.633 1.00 81.94 366 ALA A O 1
ATOM 2944 N N . PHE A 1 367 ? 34.971 1.470 -51.490 1.00 90.06 367 PHE A N 1
ATOM 2945 C CA . PHE A 1 367 ? 33.758 0.647 -51.514 1.00 90.06 367 PHE A CA 1
ATOM 2946 C C . PHE A 1 367 ? 33.356 0.098 -50.142 1.00 90.06 367 PHE A C 1
ATOM 2948 O O . PHE A 1 367 ? 32.162 -0.010 -49.863 1.00 90.06 367 PHE A O 1
ATOM 2955 N N . SER A 1 368 ? 34.307 -0.156 -49.238 1.00 89.56 368 SER A N 1
ATOM 2956 C CA . SER A 1 368 ? 34.003 -0.573 -47.861 1.00 89.56 368 SER A CA 1
ATOM 2957 C C . SER A 1 368 ? 33.181 0.482 -47.115 1.00 89.56 368 SER A C 1
ATOM 2959 O O . SER A 1 368 ? 32.188 0.153 -46.464 1.00 89.56 368 SER A O 1
ATOM 2961 N N . ALA A 1 369 ? 33.537 1.762 -47.256 1.00 87.19 369 ALA A N 1
ATOM 2962 C CA . ALA A 1 369 ? 32.796 2.873 -46.669 1.00 87.19 369 ALA A CA 1
ATOM 2963 C C . ALA A 1 369 ? 31.399 3.014 -47.293 1.00 87.19 369 ALA A C 1
ATOM 2965 O O . ALA A 1 369 ? 30.415 3.178 -46.565 1.00 87.19 369 ALA A O 1
ATOM 2966 N N . LEU A 1 370 ? 31.292 2.890 -48.623 1.00 89.19 370 LEU A N 1
ATOM 2967 C CA . LEU A 1 370 ? 30.011 2.934 -49.331 1.00 89.19 370 LEU A CA 1
ATOM 2968 C C . LEU A 1 370 ? 29.057 1.842 -48.824 1.00 89.19 370 LEU A C 1
ATOM 2970 O O . LEU A 1 370 ? 27.937 2.145 -48.405 1.00 89.19 370 LEU A O 1
ATOM 2974 N N . PHE A 1 371 ? 29.503 0.583 -48.789 1.00 92.94 371 PHE A N 1
ATOM 2975 C CA . PHE A 1 371 ? 28.668 -0.533 -48.336 1.00 92.94 371 PHE A CA 1
ATOM 2976 C C . PHE A 1 371 ? 28.364 -0.467 -46.841 1.00 92.94 371 PHE A C 1
ATOM 2978 O O . PHE A 1 371 ? 27.234 -0.751 -46.432 1.00 92.94 371 PHE A O 1
ATOM 2985 N N . ARG A 1 372 ? 29.312 0.001 -46.022 1.00 89.31 372 ARG A N 1
ATOM 2986 C CA . ARG A 1 372 ? 29.073 0.225 -44.594 1.00 89.31 372 ARG A CA 1
ATOM 2987 C C . ARG A 1 372 ? 27.962 1.237 -44.346 1.00 89.31 372 ARG A C 1
ATOM 2989 O O . ARG A 1 372 ? 27.125 1.011 -43.475 1.00 89.31 372 ARG A O 1
ATOM 2996 N N . ASN A 1 373 ? 27.932 2.314 -45.122 1.00 86.25 373 ASN A N 1
ATOM 2997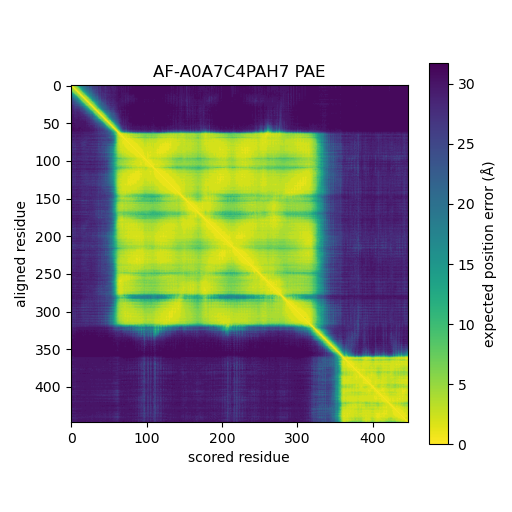 C CA . ASN A 1 373 ? 26.965 3.391 -44.940 1.00 86.25 373 ASN A CA 1
ATOM 2998 C C . ASN A 1 373 ? 25.595 3.075 -45.552 1.00 86.25 373 ASN A C 1
ATOM 3000 O O . ASN A 1 373 ? 24.575 3.512 -45.023 1.00 86.25 373 ASN A O 1
ATOM 3004 N N . ARG A 1 374 ? 25.553 2.331 -46.664 1.00 87.81 374 ARG A N 1
ATOM 3005 C CA . ARG A 1 374 ? 24.312 2.084 -47.418 1.00 87.81 374 ARG A CA 1
ATOM 3006 C C . ARG A 1 374 ? 23.674 0.726 -47.149 1.00 87.81 374 ARG A C 1
ATOM 3008 O O . ARG A 1 374 ? 22.459 0.595 -47.274 1.00 87.81 374 ARG A O 1
ATOM 3015 N N . CYS A 1 375 ? 24.466 -0.285 -46.799 1.00 90.62 375 CYS A N 1
ATOM 3016 C CA . CYS A 1 375 ? 24.020 -1.677 -46.829 1.00 90.62 375 CYS A CA 1
ATOM 3017 C C . CYS A 1 375 ? 24.128 -2.390 -45.474 1.00 90.62 375 CYS A C 1
ATOM 3019 O O . CYS A 1 375 ? 23.292 -3.248 -45.184 1.00 90.62 375 CYS A O 1
ATOM 3021 N N . SER A 1 376 ? 25.096 -2.038 -44.618 1.00 88.31 376 SER A N 1
ATOM 3022 C CA . SER A 1 376 ? 25.414 -2.823 -43.410 1.00 88.31 376 SER A CA 1
ATOM 3023 C C . SER A 1 376 ? 24.336 -2.860 -42.322 1.00 88.31 376 SER A C 1
ATOM 3025 O O . SER A 1 376 ? 24.365 -3.763 -41.487 1.00 88.31 376 SER A O 1
ATOM 3027 N N . THR A 1 377 ? 23.350 -1.959 -42.334 1.00 89.00 377 THR A N 1
ATOM 3028 C CA . THR A 1 377 ? 22.196 -2.041 -41.415 1.00 89.00 377 THR A CA 1
ATOM 3029 C C . THR A 1 377 ? 21.397 -3.335 -41.627 1.00 89.00 377 THR A C 1
ATOM 3031 O O . THR A 1 377 ? 20.972 -3.975 -40.663 1.00 89.00 377 THR A O 1
ATOM 3034 N N . CYS A 1 378 ? 21.241 -3.763 -42.886 1.00 92.69 378 CYS A N 1
ATOM 3035 C CA . CYS A 1 378 ? 20.480 -4.961 -43.257 1.00 92.69 378 CYS A CA 1
ATOM 3036 C C . CYS A 1 378 ? 21.391 -6.125 -43.682 1.00 92.69 378 CYS A C 1
ATOM 3038 O O . CYS A 1 378 ? 21.150 -7.271 -43.308 1.00 92.69 378 CYS A O 1
ATOM 3040 N N . HIS A 1 379 ? 22.470 -5.833 -44.408 1.00 93.69 379 HIS A N 1
ATOM 3041 C CA . HIS A 1 379 ? 23.443 -6.798 -44.929 1.00 93.69 379 HIS A CA 1
ATOM 3042 C C . HIS A 1 379 ? 24.784 -6.709 -44.190 1.00 93.69 379 HIS A C 1
ATOM 3044 O O . HIS A 1 379 ? 25.844 -6.758 -44.797 1.00 93.69 379 HIS A O 1
ATOM 3050 N N . GLY A 1 380 ? 24.749 -6.512 -42.873 1.00 89.06 380 GLY A N 1
ATOM 3051 C CA . GLY A 1 380 ? 25.915 -6.596 -41.989 1.00 89.06 380 GLY A CA 1
ATOM 3052 C C . GLY A 1 380 ? 25.698 -7.695 -40.956 1.00 89.06 380 GLY A C 1
ATOM 3053 O O . GLY A 1 380 ? 25.634 -8.871 -41.299 1.00 89.06 380 GLY A O 1
ATOM 3054 N N . ILE A 1 381 ? 25.507 -7.312 -39.691 1.00 86.50 381 ILE A N 1
ATOM 3055 C CA . ILE A 1 381 ? 25.218 -8.259 -3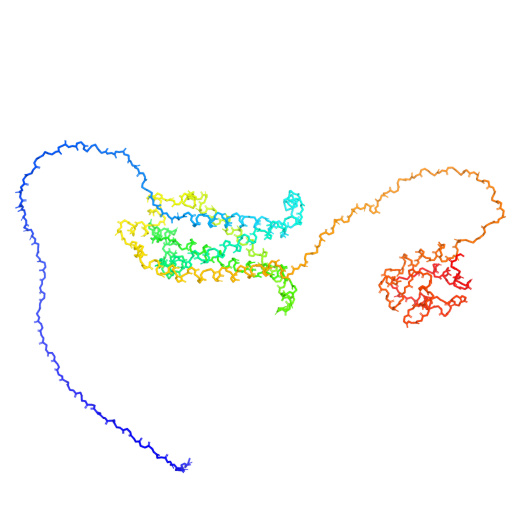8.597 1.00 86.50 381 ILE A CA 1
ATOM 3056 C C . ILE A 1 381 ? 23.856 -8.949 -38.798 1.00 86.50 381 ILE A C 1
ATOM 3058 O O . ILE A 1 381 ? 23.729 -10.145 -38.554 1.00 86.50 381 ILE A O 1
ATOM 3062 N N . THR A 1 382 ? 22.853 -8.212 -39.287 1.00 87.06 382 THR A N 1
ATOM 3063 C CA . THR A 1 382 ? 21.471 -8.695 -39.474 1.00 87.06 382 THR A CA 1
ATOM 3064 C C . THR A 1 382 ? 21.340 -9.768 -40.567 1.00 87.06 382 THR A C 1
ATOM 3066 O O . THR A 1 382 ? 20.420 -10.578 -40.517 1.00 87.06 382 THR A O 1
ATOM 3069 N N . ARG A 1 383 ? 22.263 -9.793 -41.542 1.00 90.94 383 ARG A N 1
ATOM 3070 C CA . ARG A 1 383 ? 22.351 -10.778 -42.639 1.00 90.94 383 ARG A CA 1
ATOM 3071 C C . ARG A 1 383 ? 21.033 -11.080 -43.362 1.00 90.94 383 ARG A C 1
ATOM 3073 O O . ARG A 1 383 ? 20.686 -12.242 -43.592 1.00 90.94 383 ARG A O 1
ATOM 3080 N N . VAL A 1 384 ? 20.293 -10.047 -43.766 1.00 89.06 384 VAL A N 1
ATOM 3081 C CA . VAL A 1 384 ? 19.090 -10.221 -44.599 1.00 89.06 384 VAL A CA 1
ATOM 3082 C C . VAL A 1 384 ? 19.464 -10.962 -45.890 1.00 89.06 384 VAL A C 1
ATOM 3084 O O . VAL A 1 384 ? 20.451 -10.630 -46.547 1.00 89.06 384 VAL A O 1
ATOM 3087 N N . GLY A 1 385 ? 18.715 -12.016 -46.229 1.00 87.81 385 GLY A N 1
ATOM 3088 C CA . GLY A 1 385 ? 19.029 -12.886 -47.372 1.00 87.81 385 GLY A CA 1
ATOM 3089 C C . GLY A 1 385 ? 20.310 -13.718 -47.207 1.00 87.81 385 GLY A C 1
ATOM 3090 O O . GLY A 1 385 ? 20.829 -14.228 -48.196 1.00 87.81 385 GLY A O 1
ATOM 3091 N N . GLY A 1 386 ? 20.840 -13.840 -45.985 1.00 91.44 386 GLY A N 1
ATOM 3092 C CA . GLY A 1 386 ? 22.098 -14.533 -45.690 1.00 91.44 386 GLY A CA 1
ATOM 3093 C C . GLY A 1 386 ? 23.360 -13.749 -46.071 1.00 91.44 386 GLY A C 1
ATOM 3094 O O . GLY A 1 386 ? 24.455 -14.262 -45.882 1.00 91.44 386 GLY A O 1
ATOM 3095 N N . LEU A 1 387 ? 23.226 -12.522 -46.588 1.00 94.25 387 LEU A N 1
ATOM 3096 C CA . LEU A 1 387 ? 24.336 -11.716 -47.104 1.00 94.25 387 LEU A CA 1
ATOM 3097 C C . LEU A 1 387 ? 24.974 -10.835 -46.018 1.00 94.25 387 LEU A C 1
ATOM 3099 O O . LEU A 1 387 ? 24.266 -10.115 -45.312 1.00 94.25 387 LEU A O 1
ATOM 3103 N N . SER A 1 388 ? 26.308 -10.817 -45.963 1.00 93.69 388 SER A N 1
ATOM 3104 C CA . SER A 1 388 ? 27.108 -9.833 -45.223 1.00 93.69 388 SER A CA 1
ATOM 3105 C C . SER A 1 388 ? 28.016 -9.055 -46.185 1.00 93.69 388 SER A C 1
ATOM 3107 O O . SER A 1 388 ? 28.651 -9.636 -47.054 1.00 93.69 388 SER A O 1
ATOM 3109 N N . LEU A 1 389 ? 28.080 -7.736 -46.020 1.00 92.81 389 LEU A N 1
ATOM 3110 C CA . LEU A 1 389 ? 28.998 -6.808 -46.692 1.00 92.81 389 LEU A CA 1
ATOM 3111 C C . LE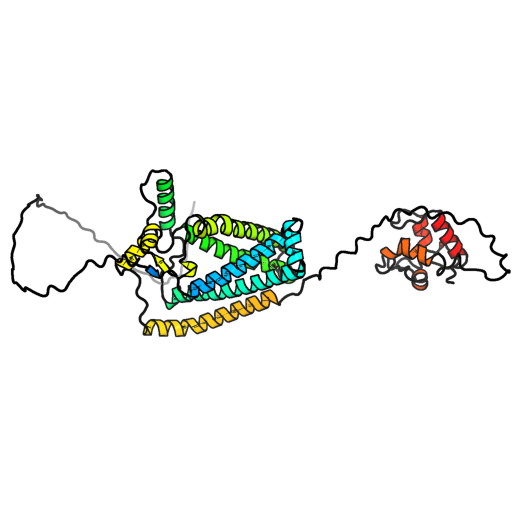U A 1 389 ? 29.923 -6.126 -45.669 1.00 92.81 389 LEU A C 1
ATOM 3113 O O . LEU A 1 389 ? 30.465 -5.052 -45.919 1.00 92.81 389 LEU A O 1
ATOM 3117 N N . ALA A 1 390 ? 30.074 -6.728 -44.483 1.00 89.19 390 ALA A N 1
ATOM 3118 C CA . ALA A 1 390 ? 30.929 -6.203 -43.422 1.00 89.19 390 ALA A CA 1
ATOM 3119 C C . ALA A 1 390 ? 32.424 -6.339 -43.753 1.00 89.19 390 ALA A C 1
ATOM 3121 O O . ALA A 1 390 ? 33.233 -5.549 -43.269 1.00 89.19 390 ALA A O 1
ATOM 3122 N N . THR A 1 391 ? 32.786 -7.332 -44.568 1.00 92.25 391 THR A N 1
ATOM 3123 C CA . THR A 1 391 ? 34.157 -7.594 -45.013 1.00 92.25 391 THR A CA 1
ATOM 3124 C C . THR A 1 391 ? 34.179 -7.938 -46.501 1.00 92.25 391 THR A C 1
ATOM 3126 O O . THR A 1 391 ? 33.166 -8.368 -47.056 1.00 92.25 391 THR A O 1
ATOM 3129 N N . TYR A 1 392 ? 35.339 -7.771 -47.143 1.00 92.81 392 TYR A N 1
ATOM 3130 C CA . TYR A 1 392 ? 35.523 -8.110 -48.557 1.00 92.81 392 TYR A CA 1
ATOM 3131 C C . TYR A 1 392 ? 35.214 -9.590 -48.829 1.00 92.81 392 TYR A C 1
ATOM 3133 O O . TYR A 1 392 ? 34.491 -9.923 -49.765 1.00 92.81 392 TYR A O 1
ATOM 3141 N N . GLN A 1 393 ? 35.685 -10.478 -47.949 1.00 92.94 393 GLN A N 1
ATOM 3142 C CA . GLN A 1 393 ? 35.462 -11.919 -48.068 1.00 92.94 393 GLN A CA 1
ATOM 3143 C C . GLN A 1 393 ? 33.982 -12.297 -47.947 1.00 92.94 393 GLN A C 1
ATOM 3145 O O . GLN A 1 393 ? 33.499 -13.123 -48.720 1.00 92.94 393 GLN A O 1
ATOM 3150 N N . ASP A 1 394 ? 33.238 -11.655 -47.042 1.00 91.19 394 ASP A N 1
ATOM 3151 C CA . ASP A 1 394 ? 31.793 -11.877 -46.928 1.00 91.19 394 ASP A CA 1
ATOM 3152 C C . ASP A 1 394 ? 31.048 -11.438 -48.202 1.00 91.19 394 ASP A C 1
ATOM 3154 O O . ASP A 1 394 ? 30.126 -12.118 -48.659 1.00 91.19 394 ASP A O 1
ATOM 3158 N N . ALA A 1 395 ? 31.477 -10.326 -48.809 1.00 91.50 395 ALA A N 1
ATOM 3159 C CA . ALA A 1 395 ? 30.872 -9.805 -50.029 1.00 91.50 395 ALA A CA 1
ATOM 3160 C C . ALA A 1 395 ? 31.109 -10.718 -51.246 1.00 91.50 395 ALA A C 1
ATOM 3162 O O . ALA A 1 395 ? 30.233 -10.840 -52.108 1.00 91.50 395 ALA A O 1
ATOM 3163 N N . LEU A 1 396 ? 32.257 -11.402 -51.302 1.00 92.81 396 LEU A N 1
ATOM 3164 C CA . LEU A 1 396 ? 32.533 -12.426 -52.314 1.00 92.81 396 LEU A CA 1
ATOM 3165 C C . LEU A 1 396 ? 31.765 -13.728 -52.055 1.00 92.81 396 LEU A C 1
ATOM 3167 O O . LEU A 1 396 ? 31.238 -14.324 -52.995 1.00 92.81 396 LEU A O 1
ATOM 3171 N N . ALA A 1 397 ? 31.674 -14.162 -50.793 1.00 89.38 397 ALA A N 1
ATOM 3172 C CA . ALA A 1 397 ? 30.942 -15.371 -50.413 1.00 89.38 397 ALA A CA 1
ATOM 3173 C C . ALA A 1 397 ? 29.446 -15.266 -50.758 1.00 89.38 397 ALA A C 1
ATOM 3175 O O . ALA A 1 397 ? 28.839 -16.240 -51.209 1.00 89.38 397 ALA A O 1
ATOM 3176 N N . GLY A 1 398 ? 28.873 -14.068 -50.611 1.00 89.12 398 GLY A N 1
ATOM 3177 C CA . GLY A 1 398 ? 27.484 -13.789 -50.951 1.00 89.12 398 GLY A CA 1
ATOM 3178 C C . GLY A 1 398 ? 26.479 -14.335 -49.941 1.00 89.12 398 GLY A C 1
ATOM 3179 O O . GLY A 1 398 ? 26.811 -14.637 -48.798 1.00 89.12 398 GLY A O 1
ATOM 3180 N N . GLY A 1 399 ? 25.216 -14.397 -50.357 1.00 91.62 399 GLY A N 1
ATOM 3181 C CA . GLY A 1 399 ? 24.104 -14.853 -49.520 1.00 91.62 399 GLY A CA 1
ATOM 3182 C C . GLY A 1 399 ? 23.396 -16.070 -50.105 1.00 91.62 399 GLY A C 1
ATOM 3183 O O . GLY A 1 399 ? 23.902 -16.756 -50.990 1.00 91.62 399 GLY A O 1
ATOM 3184 N N . ASN A 1 400 ? 22.162 -16.303 -49.662 1.00 91.44 400 ASN A N 1
ATOM 3185 C CA . ASN A 1 400 ? 21.343 -17.439 -50.101 1.00 91.44 400 ASN A CA 1
ATOM 3186 C C . ASN A 1 400 ? 21.035 -17.421 -51.611 1.00 91.44 400 ASN A C 1
ATOM 3188 O O . ASN A 1 400 ? 20.718 -18.460 -52.184 1.00 91.44 400 ASN A O 1
ATOM 3192 N N . SER A 1 401 ? 21.130 -16.252 -52.250 1.00 87.25 401 SER A N 1
ATOM 3193 C CA . SER A 1 401 ? 20.900 -16.057 -53.689 1.00 87.25 401 SER A CA 1
ATOM 3194 C C . SER A 1 401 ? 22.170 -16.198 -54.541 1.00 87.25 401 SER A C 1
ATOM 3196 O O . SER A 1 401 ? 22.108 -15.990 -55.751 1.00 87.25 401 SER A O 1
ATOM 3198 N N . GLY A 1 402 ? 23.311 -16.540 -53.932 1.00 88.81 402 GLY A N 1
ATOM 3199 C CA . GLY A 1 402 ? 24.606 -16.663 -54.602 1.00 88.81 402 GLY A CA 1
ATOM 3200 C C . GLY A 1 402 ? 25.586 -15.523 -54.279 1.00 88.81 402 GLY A C 1
ATOM 3201 O O . GLY A 1 402 ? 25.319 -14.709 -53.387 1.00 88.81 402 GLY A O 1
ATOM 3202 N N . PRO A 1 403 ? 26.735 -15.471 -54.983 1.00 90.69 403 PRO A N 1
ATOM 3203 C CA . PRO A 1 403 ? 27.796 -14.498 -54.732 1.00 90.69 403 PRO A CA 1
ATOM 3204 C C . PRO A 1 403 ? 27.292 -13.069 -54.960 1.00 90.69 403 PRO A C 1
ATOM 3206 O O . PRO A 1 403 ? 26.739 -12.749 -56.017 1.00 90.69 403 PRO A O 1
ATOM 3209 N N . ALA A 1 404 ? 27.481 -12.192 -53.971 1.00 93.25 404 ALA A N 1
ATOM 3210 C CA . ALA A 1 404 ? 27.040 -10.805 -54.099 1.00 93.25 404 ALA A CA 1
ATOM 3211 C C . ALA A 1 404 ? 27.939 -10.021 -55.057 1.00 93.25 404 ALA A C 1
ATOM 3213 O O . ALA A 1 404 ? 27.426 -9.242 -55.862 1.00 93.25 404 ALA A O 1
ATOM 3214 N N . ILE A 1 405 ? 29.248 -10.280 -55.013 1.00 95.88 405 ILE A N 1
ATOM 3215 C CA . ILE A 1 405 ? 30.244 -9.716 -55.922 1.00 95.88 405 ILE A CA 1
ATOM 3216 C C . ILE A 1 405 ? 30.999 -10.853 -56.613 1.00 95.88 405 ILE A C 1
ATOM 3218 O O . ILE A 1 405 ? 31.568 -11.725 -55.962 1.00 95.88 405 ILE A O 1
ATOM 3222 N N . VAL A 1 406 ? 31.028 -10.816 -57.944 1.00 95.62 406 VAL A N 1
ATOM 3223 C CA . VAL A 1 406 ? 31.820 -11.709 -58.793 1.00 95.62 406 VAL A CA 1
ATOM 3224 C C . VAL A 1 406 ? 32.898 -10.868 -59.485 1.00 95.62 406 VAL A C 1
ATOM 3226 O O . VAL A 1 406 ? 32.584 -10.135 -60.427 1.00 95.62 406 VAL A O 1
ATOM 3229 N N . PRO A 1 407 ? 34.165 -10.944 -59.037 1.00 94.62 407 PRO A N 1
ATOM 3230 C CA . PRO A 1 407 ? 35.271 -10.190 -59.620 1.00 94.62 407 PRO A CA 1
ATOM 3231 C C . PRO A 1 407 ? 35.354 -10.348 -61.143 1.00 94.62 407 PRO A C 1
ATOM 3233 O O . PRO A 1 407 ? 35.319 -11.459 -61.671 1.00 94.62 407 PRO A O 1
ATOM 3236 N N . GLY A 1 408 ? 35.443 -9.227 -61.856 1.00 92.69 408 GLY A N 1
ATOM 3237 C CA . GLY A 1 408 ? 35.519 -9.168 -63.318 1.00 92.69 408 GLY A CA 1
ATOM 3238 C C . GLY A 1 408 ? 34.188 -9.374 -64.047 1.00 92.69 408 GLY A C 1
ATOM 3239 O O . GLY A 1 408 ? 34.154 -9.245 -65.269 1.00 92.69 408 GLY A O 1
ATOM 3240 N N . ASN A 1 409 ? 33.091 -9.678 -63.343 1.00 94.25 409 ASN A N 1
ATOM 3241 C CA . ASN A 1 409 ? 31.794 -9.966 -63.958 1.00 94.25 409 ASN A CA 1
ATOM 3242 C C . ASN A 1 409 ? 30.639 -9.277 -63.201 1.00 94.25 409 ASN A C 1
ATOM 3244 O O . ASN A 1 409 ? 29.968 -9.899 -62.365 1.00 94.25 409 ASN A O 1
ATOM 3248 N N . PRO A 1 410 ? 30.393 -7.979 -63.462 1.00 94.69 410 PRO A N 1
ATOM 3249 C CA . PRO A 1 410 ? 29.301 -7.257 -62.818 1.00 94.69 410 PRO A CA 1
ATOM 3250 C C . PRO A 1 410 ? 27.930 -7.840 -63.179 1.00 94.69 410 PRO A C 1
ATOM 3252 O O . PRO A 1 410 ? 27.038 -7.842 -62.339 1.00 94.69 410 PRO A O 1
ATOM 3255 N N . GLU A 1 411 ? 27.764 -8.416 -64.371 1.00 92.62 411 GLU A N 1
ATOM 3256 C CA . GLU A 1 411 ? 26.495 -8.994 -64.822 1.00 92.62 411 GLU A CA 1
ATOM 3257 C C . GLU A 1 411 ? 26.103 -10.242 -64.017 1.00 92.62 411 GLU A C 1
ATOM 3259 O O . GLU A 1 411 ? 24.918 -10.525 -63.855 1.00 92.62 411 GLU A O 1
ATOM 3264 N N . ARG A 1 412 ? 27.078 -10.986 -63.480 1.00 93.50 412 ARG A N 1
ATOM 3265 C CA . ARG A 1 412 ? 26.855 -12.132 -62.579 1.00 93.50 412 ARG A CA 1
ATOM 3266 C C . ARG A 1 412 ? 26.860 -11.766 -61.095 1.00 93.50 412 ARG A C 1
ATOM 3268 O O . ARG A 1 412 ? 26.604 -12.636 -60.267 1.00 93.50 412 ARG A O 1
ATOM 3275 N N . SER A 1 413 ? 27.139 -10.511 -60.757 1.00 95.94 413 SER A N 1
ATOM 3276 C CA . SER A 1 413 ? 27.133 -10.032 -59.375 1.00 95.94 413 SER A CA 1
ATOM 3277 C C . SER A 1 413 ? 25.704 -9.707 -58.945 1.00 95.94 413 SER A C 1
ATOM 3279 O O . SER A 1 413 ? 25.101 -8.757 -59.447 1.00 95.94 413 SER A O 1
ATOM 3281 N N . ILE A 1 414 ? 25.155 -10.470 -57.994 1.00 94.62 414 ILE A N 1
ATOM 3282 C CA . ILE A 1 414 ? 23.766 -10.290 -57.529 1.00 94.62 414 ILE A CA 1
ATOM 3283 C C . ILE A 1 414 ? 23.531 -8.876 -56.978 1.00 94.62 414 ILE A C 1
ATOM 3285 O O . ILE A 1 414 ? 22.452 -8.314 -57.166 1.00 94.62 414 ILE A O 1
ATOM 3289 N N . LEU A 1 415 ? 24.552 -8.265 -56.363 1.00 94.38 415 LEU A N 1
ATOM 3290 C CA . LEU A 1 415 ? 24.482 -6.885 -55.878 1.00 94.38 415 LEU A CA 1
ATOM 3291 C C . LEU A 1 415 ? 24.128 -5.907 -57.007 1.00 94.38 415 LEU A C 1
ATOM 3293 O O . LEU A 1 415 ? 23.260 -5.056 -56.827 1.00 94.38 415 LEU A O 1
ATOM 3297 N N . VAL A 1 416 ? 24.763 -6.052 -58.173 1.00 95.81 416 VAL A N 1
ATOM 3298 C CA . VAL A 1 416 ? 24.523 -5.191 -59.339 1.00 95.81 416 VAL A CA 1
ATOM 3299 C C . VAL A 1 416 ? 23.123 -5.431 -59.895 1.00 95.81 416 VAL A C 1
ATOM 3301 O O . VAL A 1 416 ? 22.401 -4.469 -60.130 1.00 95.81 416 VAL A O 1
ATOM 3304 N N . GLN A 1 417 ? 22.705 -6.692 -60.036 1.00 94.88 417 GLN A N 1
ATOM 3305 C CA . GLN A 1 417 ? 21.384 -7.039 -60.576 1.00 94.88 417 GLN A CA 1
ATOM 3306 C C . GLN A 1 417 ? 20.240 -6.443 -59.742 1.00 94.88 417 GLN A C 1
ATOM 3308 O O . GLN A 1 417 ? 19.328 -5.827 -60.293 1.00 94.88 417 GLN A O 1
ATOM 3313 N N . ILE A 1 418 ? 20.308 -6.573 -58.411 1.00 93.94 418 ILE A N 1
ATOM 3314 C CA . ILE A 1 418 ? 19.282 -6.041 -57.501 1.00 93.94 418 ILE A CA 1
ATOM 3315 C C . ILE A 1 418 ? 19.253 -4.510 -57.550 1.00 93.94 418 ILE A C 1
ATOM 3317 O O . ILE A 1 418 ? 18.183 -3.910 -57.631 1.00 93.94 418 ILE A O 1
ATOM 3321 N N . GLN A 1 419 ? 20.422 -3.866 -57.523 1.00 95.38 419 GLN A N 1
ATOM 3322 C CA . GLN A 1 419 ? 20.506 -2.404 -57.541 1.00 95.38 419 GLN A CA 1
ATOM 3323 C C . GLN A 1 419 ? 20.085 -1.815 -58.895 1.00 95.38 419 GLN A C 1
ATOM 3325 O O . GLN A 1 419 ? 19.504 -0.735 -58.921 1.00 95.38 419 GLN A O 1
ATOM 3330 N N . GLN A 1 420 ? 20.303 -2.524 -60.005 1.00 93.75 420 GLN A N 1
ATOM 3331 C CA . GLN A 1 420 ? 19.815 -2.123 -61.330 1.00 93.75 420 GLN A CA 1
ATOM 3332 C C . GLN A 1 420 ? 18.300 -2.291 -61.485 1.00 93.75 420 GLN A C 1
ATOM 3334 O O . GLN A 1 420 ? 17.666 -1.470 -62.142 1.00 93.75 420 GLN A O 1
ATOM 3339 N N . GLN A 1 421 ? 17.710 -3.334 -60.888 1.00 92.44 421 GLN A N 1
ATOM 3340 C CA . GLN A 1 421 ? 16.260 -3.553 -60.927 1.00 92.44 421 GLN A CA 1
ATOM 3341 C C . GLN A 1 421 ? 15.486 -2.449 -60.186 1.00 92.44 421 GLN A C 1
ATOM 3343 O O . GLN A 1 421 ? 14.364 -2.115 -60.571 1.00 92.44 421 GLN A O 1
ATOM 3348 N N . GLY A 1 422 ? 16.094 -1.866 -59.150 1.00 87.12 422 GLY A N 1
ATOM 3349 C CA . GLY A 1 422 ? 15.502 -0.793 -58.360 1.00 87.12 422 GLY A CA 1
ATOM 3350 C C . GLY A 1 422 ? 14.509 -1.284 -57.300 1.00 87.12 422 GLY A C 1
ATOM 3351 O O . GLY A 1 422 ? 14.179 -2.466 -57.208 1.00 87.12 422 GLY A O 1
ATOM 3352 N N . GLY A 1 423 ? 14.023 -0.359 -56.467 1.00 85.38 423 GLY A N 1
ATOM 3353 C CA . GLY A 1 423 ? 13.055 -0.660 -55.401 1.00 85.38 423 GLY A CA 1
ATOM 3354 C C . GLY A 1 423 ? 13.666 -1.268 -54.132 1.00 85.38 423 GLY A C 1
ATOM 3355 O O . GLY A 1 423 ? 12.930 -1.725 -53.257 1.00 85.38 423 GLY A O 1
ATOM 3356 N N . HIS A 1 424 ? 14.996 -1.260 -54.003 1.00 91.38 424 HIS A N 1
ATOM 3357 C CA . HIS A 1 424 ? 15.689 -1.719 -52.802 1.00 91.38 424 HIS A CA 1
ATOM 3358 C C . HIS A 1 424 ? 15.724 -0.613 -51.718 1.00 91.38 424 HIS A C 1
ATOM 3360 O O . HIS A 1 424 ? 16.020 0.534 -52.041 1.00 91.38 424 HIS A O 1
ATOM 3366 N N . PRO A 1 425 ? 15.494 -0.904 -50.419 1.00 86.38 425 PRO A N 1
ATOM 3367 C CA . PRO A 1 425 ? 15.507 0.118 -49.358 1.00 86.38 425 PRO A CA 1
ATOM 3368 C C . PRO A 1 425 ? 16.835 0.882 -49.207 1.00 86.38 425 PRO A C 1
ATOM 3370 O O . PRO A 1 425 ? 16.846 2.037 -48.796 1.00 86.38 425 PRO A O 1
ATOM 3373 N N . GLY A 1 426 ? 17.955 0.237 -49.542 1.00 87.81 426 GLY A N 1
ATOM 3374 C CA . GLY A 1 426 ? 19.282 0.854 -49.653 1.00 87.81 426 GLY A CA 1
ATOM 3375 C C . GLY A 1 426 ? 19.681 1.030 -51.114 1.00 87.81 426 GLY A C 1
ATOM 3376 O O . GLY A 1 426 ? 20.631 0.386 -51.556 1.00 87.81 426 GLY A O 1
ATOM 3377 N N . GLN A 1 427 ? 18.885 1.773 -51.882 1.00 92.62 427 GLN A N 1
ATOM 3378 C CA . GLN A 1 427 ? 19.126 2.019 -53.304 1.00 92.62 427 GLN A CA 1
ATOM 3379 C C . GLN A 1 427 ? 20.335 2.946 -53.492 1.00 92.62 427 GLN A C 1
ATOM 3381 O O . GLN A 1 427 ? 20.382 4.030 -52.907 1.00 92.62 427 GLN A O 1
ATOM 3386 N N . LEU A 1 428 ? 21.295 2.530 -54.315 1.00 90.00 428 LEU A N 1
ATOM 3387 C CA . LEU A 1 428 ? 22.413 3.369 -54.740 1.00 90.00 428 LEU A CA 1
ATOM 3388 C C . LEU A 1 428 ? 21.955 4.379 -55.794 1.00 90.00 428 LEU A C 1
ATOM 3390 O O . LEU A 1 428 ? 21.079 4.089 -56.615 1.00 90.00 428 LEU A O 1
ATOM 3394 N N . THR A 1 429 ? 22.577 5.556 -55.787 1.00 91.62 429 THR A N 1
ATOM 3395 C CA . THR A 1 429 ? 22.444 6.514 -56.893 1.0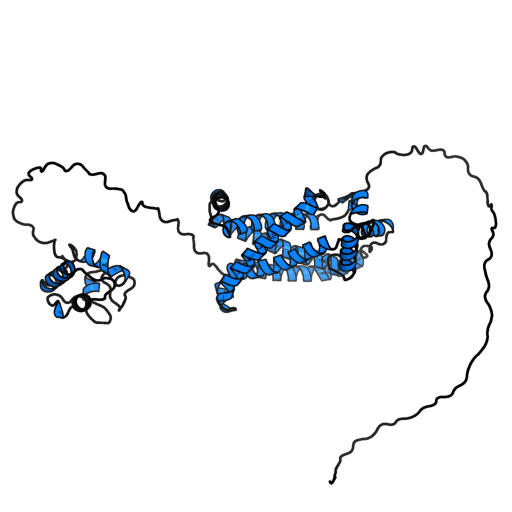0 91.62 429 THR A CA 1
ATOM 3396 C C . THR A 1 429 ? 23.042 5.931 -58.174 1.00 91.62 429 THR A C 1
ATOM 3398 O O . THR A 1 429 ? 23.904 5.053 -58.124 1.00 91.62 429 THR A O 1
ATOM 3401 N N . GLU A 1 430 ? 22.626 6.440 -59.335 1.00 87.62 430 GLU A N 1
ATOM 3402 C CA . GLU A 1 430 ? 23.157 5.986 -60.629 1.00 87.62 430 GLU A CA 1
ATOM 3403 C C . GLU A 1 430 ? 24.686 6.113 -60.701 1.00 87.62 430 GLU A C 1
ATOM 3405 O O . GLU A 1 430 ? 25.364 5.210 -61.186 1.00 87.62 430 GLU A O 1
ATOM 3410 N N . GLN A 1 431 ? 25.241 7.194 -60.143 1.00 86.62 431 GLN A N 1
ATOM 3411 C CA . GLN A 1 431 ? 26.683 7.424 -60.098 1.00 86.62 431 GLN A CA 1
ATOM 3412 C C . GLN A 1 431 ? 27.408 6.431 -59.174 1.00 86.62 431 GLN A C 1
ATOM 3414 O O . GLN A 1 431 ? 28.430 5.874 -59.569 1.00 86.62 431 GLN A O 1
ATOM 3419 N N . GLU A 1 432 ? 26.886 6.181 -57.966 1.00 90.56 432 GLU A N 1
ATOM 3420 C CA . GLU A 1 432 ? 27.462 5.198 -57.030 1.00 90.56 432 GLU A CA 1
ATOM 3421 C C . GLU A 1 432 ? 27.401 3.779 -57.621 1.00 90.56 432 GLU A C 1
ATOM 3423 O O . GLU A 1 432 ? 28.379 3.033 -57.559 1.00 90.56 432 GLU A O 1
ATOM 3428 N N . LEU A 1 433 ? 26.275 3.405 -58.239 1.00 93.88 433 LEU A N 1
ATOM 3429 C CA . LEU A 1 433 ? 26.111 2.096 -58.871 1.00 93.88 433 LEU A CA 1
ATOM 3430 C C . LEU A 1 433 ? 27.073 1.918 -60.051 1.00 93.88 433 LEU A C 1
ATOM 3432 O O . LEU A 1 433 ? 27.694 0.863 -60.179 1.00 93.88 433 LEU A O 1
ATOM 3436 N N . GLN A 1 434 ? 27.245 2.951 -60.879 1.00 91.88 434 GLN A N 1
ATOM 3437 C CA . GLN A 1 434 ? 28.183 2.916 -61.997 1.00 91.88 434 GLN A CA 1
ATOM 3438 C C . GLN A 1 434 ? 29.631 2.722 -61.521 1.00 91.88 434 GLN A C 1
ATOM 3440 O O . GLN A 1 434 ? 30.357 1.905 -62.088 1.00 91.88 434 GLN A O 1
ATOM 3445 N N . GLN A 1 435 ? 30.033 3.388 -60.436 1.00 91.06 435 GLN A N 1
ATOM 3446 C CA . GLN A 1 435 ? 31.361 3.208 -59.837 1.00 91.06 435 GLN A CA 1
ATOM 3447 C C . GLN A 1 435 ? 31.570 1.785 -59.307 1.00 91.06 435 GLN A C 1
ATOM 3449 O O . GLN A 1 435 ? 32.628 1.192 -59.523 1.00 91.06 435 GLN A O 1
ATOM 3454 N N . VAL A 1 436 ? 30.555 1.206 -58.656 1.00 93.44 436 VAL A N 1
ATOM 3455 C CA . VAL A 1 436 ? 30.602 -0.191 -58.194 1.00 93.44 436 VAL A CA 1
ATOM 3456 C C . VAL A 1 436 ? 30.741 -1.149 -59.379 1.00 93.44 436 VAL A C 1
ATOM 3458 O O . VAL A 1 436 ? 31.562 -2.062 -59.331 1.00 93.44 436 VAL A O 1
ATOM 3461 N N . ILE A 1 437 ? 29.995 -0.931 -60.466 1.00 94.31 437 ILE A N 1
ATOM 3462 C CA . ILE A 1 437 ? 30.081 -1.751 -61.685 1.00 94.31 437 ILE A CA 1
ATOM 3463 C C . ILE A 1 437 ? 31.485 -1.686 -62.295 1.00 94.31 437 ILE A C 1
ATOM 3465 O O . ILE A 1 437 ? 32.036 -2.722 -62.669 1.00 94.31 437 ILE A O 1
ATOM 3469 N N . GLU A 1 438 ? 32.071 -0.493 -62.393 1.00 92.81 438 GLU A N 1
ATOM 3470 C CA . GLU A 1 438 ? 33.411 -0.292 -62.953 1.00 92.81 438 GLU A CA 1
ATOM 3471 C C . GLU A 1 438 ? 34.496 -0.960 -62.109 1.00 92.81 438 GLU A C 1
ATOM 3473 O O . GLU A 1 438 ? 35.366 -1.640 -62.655 1.00 92.81 438 GLU A O 1
ATOM 3478 N N . TRP A 1 439 ? 34.409 -0.853 -60.785 1.00 93.88 439 TRP A N 1
ATOM 3479 C CA . TRP A 1 439 ? 35.332 -1.533 -59.879 1.00 93.88 439 TRP A CA 1
ATOM 3480 C C . TRP A 1 439 ? 35.198 -3.056 -59.932 1.00 93.88 439 TRP A C 1
ATOM 3482 O O . TRP A 1 439 ? 36.209 -3.757 -60.022 1.00 93.88 439 TRP A O 1
ATOM 3492 N N . ILE A 1 440 ? 33.973 -3.591 -59.964 1.00 95.06 440 ILE A N 1
ATOM 3493 C CA . ILE A 1 440 ? 33.760 -5.035 -60.126 1.00 95.06 440 ILE A CA 1
ATOM 3494 C C . ILE A 1 440 ? 34.327 -5.500 -61.467 1.00 95.06 440 ILE A C 1
ATOM 3496 O O . ILE A 1 440 ? 35.046 -6.499 -61.509 1.00 95.06 440 ILE A O 1
ATOM 3500 N N . ARG A 1 441 ? 34.080 -4.756 -62.553 1.00 94.19 441 ARG A N 1
ATOM 3501 C CA . ARG A 1 441 ? 34.632 -5.048 -63.885 1.00 94.19 441 ARG A CA 1
ATOM 3502 C C . ARG A 1 441 ? 36.162 -5.025 -63.897 1.00 94.19 441 ARG A C 1
ATOM 3504 O O . ARG A 1 441 ? 36.763 -5.850 -64.575 1.00 94.19 441 ARG A O 1
ATOM 3511 N N . ALA A 1 442 ? 36.784 -4.145 -63.115 1.00 89.81 442 ALA A N 1
ATOM 3512 C CA . ALA A 1 442 ? 38.235 -4.081 -62.931 1.00 89.81 442 ALA A CA 1
ATOM 3513 C C . ALA A 1 442 ? 38.812 -5.211 -62.050 1.00 89.81 442 ALA A C 1
ATOM 3515 O O . ALA A 1 442 ? 40.008 -5.216 -61.767 1.00 89.81 442 ALA A O 1
ATOM 3516 N N . GLY A 1 443 ? 37.990 -6.178 -61.626 1.00 90.56 443 GLY A N 1
ATOM 3517 C CA . GLY A 1 443 ? 38.421 -7.326 -60.827 1.00 90.56 443 GLY A CA 1
ATOM 3518 C C . GLY A 1 443 ? 38.134 -7.196 -59.333 1.00 90.56 443 GLY A C 1
ATOM 3519 O O . GLY A 1 443 ? 38.684 -7.974 -58.562 1.00 90.56 443 GLY A O 1
ATOM 3520 N N . ALA A 1 444 ? 37.284 -6.243 -58.930 1.00 91.06 444 ALA A N 1
ATOM 3521 C CA . ALA A 1 444 ? 36.877 -6.014 -57.542 1.00 91.06 444 ALA A CA 1
ATOM 3522 C C . ALA A 1 444 ? 38.070 -5.937 -56.569 1.00 91.06 444 ALA A C 1
ATOM 3524 O O . ALA A 1 444 ? 38.060 -6.555 -55.515 1.00 91.06 444 ALA A O 1
ATOM 3525 N N . VAL A 1 445 ? 39.123 -5.203 -56.937 1.00 91.69 445 VAL A N 1
ATOM 3526 C CA . VAL A 1 445 ? 40.397 -5.187 -56.201 1.00 91.69 445 VAL A CA 1
ATOM 3527 C C . VAL A 1 445 ? 40.195 -4.815 -54.725 1.00 91.69 445 VAL A C 1
ATOM 3529 O O . VAL A 1 445 ? 39.547 -3.810 -54.417 1.00 91.69 445 VAL A O 1
ATOM 3532 N N . GLU A 1 446 ? 40.753 -5.628 -53.821 1.00 88.25 446 GLU A N 1
ATOM 3533 C CA . GLU A 1 446 ? 40.635 -5.441 -52.369 1.00 88.25 446 GLU A CA 1
ATOM 3534 C C . GLU A 1 446 ? 41.459 -4.241 -51.870 1.00 88.25 446 GLU A C 1
ATOM 3536 O O . GLU A 1 446 ? 40.943 -3.422 -51.111 1.00 88.25 446 GLU A O 1
ATOM 3541 N N . ARG A 1 447 ? 42.707 -4.105 -52.342 1.00 83.94 447 ARG A N 1
ATOM 3542 C CA . ARG A 1 447 ? 43.669 -3.078 -51.912 1.00 83.94 447 ARG A CA 1
ATOM 3543 C C . ARG A 1 447 ? 44.078 -2.147 -53.034 1.00 83.94 447 ARG A C 1
ATOM 3545 O O . ARG A 1 447 ? 44.481 -2.668 -54.097 1.00 83.94 447 ARG A O 1
#

Radius of gyration: 44.39 Å; Cα contacts (8 Å, |Δi|>4): 375; chains: 1; bounding box: 122×91×129 Å

Foldseek 3Di:
DDDDDDDDDDDDDDDDDDDDDDDDDDDDDDDDDDDDDDDDDDDDDDDDDDDPDDPPPPPPPPFDKDQLDDPVLLVLVVLLVVLLVLLLLLLLLVVVVVDPVSVVVQVVCVHNVSSVVSNVVSLLSNLLSVLVVVLVVCCCCQQQVADPLLADDPVLVVQVVQQVCVVVVVDVAHGQAASAHSVSSVLVVLVVVLNVLLLVLVLCQLPVVVNVVVDPNVSNVVSVVSNSVSSVVNVCCCVVPVCCVCPPVDVPCCSVPSMDTLVRCCRRHVNHSVCVVVVVGDDGPDPVSSVVSCVVSVVVSVVSSVVSVVVSVCSNPVDDPDDPPDPPDPPDVPDDPPPPDPDDDDDDDDDDDDDDDDQCQACVRPVLVVCVVQPCVCQDPVCPQVAHSNDPVSQQQGHVVGRQADALCLVPRVVLVDLVVDPDPSRDDPVRSVSVSVCSNVGNHHD

Mean predicted aligned error: 18.61 Å